Protein AF-A0A4P5W326-F1 (afdb_monomer_lite)

Sequence (460 aa):
MISDFLRHGGRVVLLRDGEQAPALVDAVLRLFRCFPGPFRVEVASVNAELPATAPAEWEALFGEVQRVRREQGGLGDAFVGLLTPKPNECNWFSAVDPEDPRSFFVHTEDWAWITSAPTACLVAYEVIENVLEGALAECGVAMETIAHPTPVGCLNDMCVQKMDFHLKVRTGDICGECVERLVAHGASPELLRQVVAVLDACRRESIATGRFAPTTADYATWPFPVAVTRHKALVARDPLLRFLLLLDHFDALVRHLCITRACRDGAPLNIPEAPSLGWWSRTLQHDSATIGDVVAASEQRAVVDLRNELRAHGYVQHGPARFEAASAAVERGLDQLHRVLEERESGWELRLARAIGVNGRYRVSGDRLVGSNTLSPIFEDTLATRADPMTLGVTKVPAVYLHDAASGRYVSLAPYYLLQACGECRHPRLLVVDGRVGPHGARYIDIVVGHRTEITWPAA

Secondary structure (DSSP, 8-state):
---HHHHH-EEEEEEEETTS-HHHHHHHHHHHHHS-SSEEEEEEEEEE---S-SSBPHHHHHHHHHHHHHHSTT-TTSEEEEEE-S-BTT--SEEE-SS-TTEEEEE-SSGGGT-SS-HHHHHHHHHHHHHHHHHHHHTT--HHHHSBSS--SBTTB--SSGGGHHHHHHH-B--HHHHHHHHHTT--HHHHHHHHHHHHHHHHHHS-GGGTS---GGGTTSBHHHHHHHHHHHH--SHHHHHHHHHHHHHHHHHHHHHHHHHHHT------SS--HHHHHHHHHTT-TTSHHHHHHHT-HHHHHHHHTSTT-------GGGGHHHHHHHHHHHHHHHHHHHHHHTTEEEEEEEEEEEESEEEEEEEE-BSS-SSPPEEEEE-SSSS-GGGGT--SS-EEEEEETTT--EEE-TTTEEEEE-TTT--EEEEEE-S--BTTEEEEEETTT--EEEEE----

Foldseek 3Di:
DFFPCLAQNDEEEEAEAPPDDPVLVVLLQVLLVVQDFRHHYDYDPDHFHADPDPPGEPCRQQVSQVVCPVVDPPCPSAQYEYEDCGHYPPLDQKAADPVQLSYMYGHQFLLLLQALFPSSLVRNLVSLLSNLLSSVVVVVDDLVVQADCDQPLASRDRPPPSNSVLSVLQSLHHDPVNVVSSVVSNRDPRNRVSSSSSSVVSNVRRPPPLVVVPPPVLFQFPFQLLQQLVSQLVSRPQLVSNLVSLLLNLLSLLLVVLLVVCLVVVNDDQFAAFQDSVNSVVSVCVPDPQCVQVVVLCPPPVNVCCNPPCNSVSRDPDPRVVNNVVSVSSVVSVVVSSVVSCVVCPQKWKWWFAAWDDDPFIKTKGFGRGHNDPHGDIDIDGDPDSDDCVVLVDDRHTFIWIARNVVRHTGGSPPQWDQAQAPPRRDGAGWGFRGGDDQFWGWTARSNPRDIGIDTDPRD

pLDDT: mean 85.77, std 11.62, range [41.84, 98.5]

Structure (mmCIF, N/CA/C/O backbone):
data_AF-A0A4P5W326-F1
#
_entry.id   AF-A0A4P5W326-F1
#
loop_
_atom_site.group_PDB
_atom_site.id
_atom_site.type_symbol
_atom_site.label_atom_id
_atom_site.label_alt_id
_atom_site.label_comp_id
_atom_site.label_asym_id
_atom_site.label_entity_id
_atom_site.label_seq_id
_atom_site.pdbx_PDB_ins_code
_atom_site.Cartn_x
_atom_site.Cartn_y
_atom_site.Cartn_z
_atom_site.occupancy
_atom_site.B_iso_or_equiv
_atom_site.auth_seq_id
_atom_site.auth_comp_id
_atom_site.auth_asym_id
_atom_site.auth_atom_id
_atom_site.pdbx_PDB_model_num
ATOM 1 N N . MET A 1 1 ? -8.708 -15.784 34.666 1.00 67.94 1 MET A N 1
ATOM 2 C CA . MET A 1 1 ? -10.024 -15.108 34.774 1.00 67.94 1 MET A CA 1
ATOM 3 C C . MET A 1 1 ? -10.620 -15.097 33.372 1.00 67.94 1 MET A C 1
ATOM 5 O O . MET A 1 1 ? -9.830 -15.158 32.444 1.00 67.94 1 MET A O 1
ATOM 9 N N . ILE A 1 2 ? -11.941 -15.128 33.185 1.00 79.19 2 ILE A N 1
ATOM 10 C CA . ILE A 1 2 ? -12.532 -15.067 31.836 1.00 79.19 2 ILE A CA 1
ATOM 11 C C . ILE A 1 2 ? -13.299 -13.751 31.720 1.00 79.19 2 ILE A C 1
ATOM 13 O O . ILE A 1 2 ? -14.105 -13.470 32.603 1.00 79.19 2 ILE A O 1
ATOM 17 N N . SER A 1 3 ? -13.038 -12.975 30.665 1.00 88.88 3 SER A N 1
ATOM 18 C CA . SER A 1 3 ? -13.712 -11.703 30.399 1.00 88.88 3 SER A CA 1
ATOM 19 C C . SER A 1 3 ? -15.188 -11.937 30.072 1.00 88.88 3 SER A C 1
ATOM 21 O O . SER A 1 3 ? -15.535 -12.767 29.222 1.00 88.88 3 SER A O 1
ATOM 23 N N . ASP A 1 4 ? -16.064 -11.184 30.738 1.00 91.88 4 ASP A N 1
ATOM 24 C CA . ASP A 1 4 ? -17.505 -11.208 30.474 1.00 91.88 4 ASP A CA 1
ATOM 25 C C . ASP A 1 4 ? -17.816 -10.751 29.043 1.00 91.88 4 ASP A C 1
ATOM 27 O O . ASP A 1 4 ? -18.740 -11.278 28.416 1.00 91.88 4 ASP A O 1
ATOM 31 N N . PHE A 1 5 ? -16.996 -9.850 28.484 1.00 95.38 5 PHE A N 1
ATOM 32 C CA . PHE A 1 5 ? -17.152 -9.387 27.110 1.00 95.38 5 PHE A CA 1
ATOM 33 C C . PHE A 1 5 ? -16.966 -10.527 26.105 1.00 95.38 5 PHE A C 1
ATOM 35 O O . PHE A 1 5 ? -17.761 -10.666 25.182 1.00 95.38 5 PHE A O 1
ATOM 42 N N . LEU A 1 6 ? -15.974 -11.403 26.288 1.00 95.12 6 LEU A N 1
ATOM 43 C CA . LEU A 1 6 ? -15.788 -12.543 25.381 1.00 95.12 6 LEU A CA 1
ATOM 44 C C . LEU A 1 6 ? -17.011 -13.479 25.406 1.00 95.12 6 LEU A C 1
ATOM 46 O O . LEU A 1 6 ? -17.500 -13.912 24.357 1.00 95.12 6 LEU A O 1
ATOM 50 N N . ARG A 1 7 ? -17.577 -13.729 26.592 1.00 93.94 7 ARG A N 1
ATOM 51 C CA . ARG A 1 7 ? -18.722 -14.640 26.757 1.00 93.94 7 ARG A CA 1
ATOM 52 C C . ARG A 1 7 ? -20.039 -14.084 26.240 1.00 93.94 7 ARG A C 1
ATOM 54 O O . ARG A 1 7 ? -20.846 -14.838 25.701 1.00 93.94 7 ARG A O 1
ATOM 61 N N . HIS A 1 8 ? -20.291 -12.799 26.452 1.00 93.88 8 HIS A N 1
ATOM 62 C CA . HIS A 1 8 ? -21.628 -12.219 26.291 1.00 93.88 8 HIS A CA 1
ATOM 63 C C . HIS A 1 8 ? -21.658 -10.984 25.385 1.00 93.88 8 HIS A C 1
ATOM 65 O O . HIS A 1 8 ? -22.730 -10.422 25.149 1.00 93.88 8 HIS A O 1
ATOM 71 N N . GLY A 1 9 ? -20.500 -10.580 24.860 1.00 93.69 9 GLY A N 1
ATOM 72 C CA . GLY A 1 9 ? -20.266 -9.251 24.308 1.00 93.69 9 GLY A CA 1
ATOM 73 C C . GLY A 1 9 ? -20.519 -8.162 25.336 1.00 93.69 9 GLY A C 1
ATOM 74 O O . GLY A 1 9 ? -20.560 -8.391 26.543 1.00 93.69 9 GLY A O 1
ATOM 75 N N . GLY A 1 10 ? -20.708 -6.949 24.846 1.00 95.31 10 GLY A N 1
ATOM 76 C CA . GLY A 1 10 ? -20.835 -5.795 25.708 1.00 95.31 10 GLY A CA 1
ATOM 77 C C . GLY A 1 10 ? -20.994 -4.508 24.930 1.00 95.31 10 GLY A C 1
ATOM 78 O O . GLY A 1 10 ? -21.205 -4.493 23.713 1.00 95.31 10 GLY A O 1
ATOM 79 N N . ARG A 1 11 ? -20.944 -3.414 25.682 1.00 96.38 11 ARG A N 1
ATOM 80 C CA . ARG A 1 11 ? -20.994 -2.061 25.140 1.00 96.38 11 ARG A CA 1
ATOM 81 C C . ARG A 1 11 ? -19.582 -1.602 24.802 1.00 96.38 11 ARG A C 1
ATOM 83 O O . ARG A 1 11 ? -18.664 -1.785 25.596 1.00 96.38 11 ARG A O 1
ATOM 90 N N . VAL A 1 12 ? -19.449 -0.984 23.639 1.00 97.56 12 VAL A N 1
ATOM 91 C CA . VAL A 1 12 ? -18.256 -0.266 23.204 1.00 97.56 12 VAL A CA 1
ATOM 92 C C . VAL A 1 12 ? -18.677 1.165 22.916 1.00 97.56 12 VAL A C 1
ATOM 94 O O . VAL A 1 12 ? -19.533 1.404 22.064 1.00 97.56 12 VAL A O 1
ATOM 97 N N . VAL A 1 13 ? -18.108 2.111 23.649 1.00 97.12 13 VAL A N 1
ATOM 98 C CA . VAL A 1 13 ? -18.447 3.529 23.564 1.00 97.12 13 VAL A CA 1
ATOM 99 C C . VAL A 1 13 ? -17.301 4.267 22.896 1.00 97.12 13 VAL A C 1
ATOM 101 O O . VAL A 1 13 ? -16.188 4.301 23.411 1.00 97.12 13 VAL A O 1
ATOM 104 N N . LEU A 1 14 ? -17.577 4.864 21.744 1.00 97.06 14 LEU A N 1
ATOM 105 C CA . LEU A 1 14 ? -16.598 5.640 20.998 1.00 97.06 14 LEU A CA 1
ATOM 106 C C . LEU A 1 14 ? -16.679 7.111 21.411 1.00 97.06 14 LEU A C 1
ATOM 108 O O . LEU A 1 14 ? -17.722 7.758 21.267 1.00 97.06 14 LEU A O 1
ATOM 112 N N . LEU A 1 15 ? -15.570 7.632 21.926 1.00 94.88 15 LEU A N 1
ATOM 113 C CA . LEU A 1 15 ? -15.346 9.052 22.151 1.00 94.88 15 LEU A CA 1
ATOM 114 C C . LEU A 1 15 ? -14.842 9.673 20.857 1.00 94.88 15 LEU A C 1
ATOM 116 O O . LEU A 1 15 ? -14.062 9.071 20.120 1.00 94.88 15 LEU A O 1
ATOM 120 N N . ARG A 1 16 ? -15.280 10.895 20.585 1.00 92.62 16 ARG A N 1
ATOM 121 C CA . ARG A 1 16 ? -14.797 11.663 19.441 1.00 92.62 16 ARG A CA 1
ATOM 122 C C . ARG A 1 16 ? -13.890 12.757 19.947 1.00 92.62 16 ARG A C 1
ATOM 124 O O . ARG A 1 16 ? -14.311 13.522 20.808 1.00 92.62 16 ARG A O 1
ATOM 131 N N . ASP A 1 17 ? -12.706 12.872 19.375 1.00 86.62 17 ASP A N 1
ATOM 132 C CA . ASP A 1 17 ? -11.984 14.139 19.384 1.00 86.62 17 ASP A CA 1
ATOM 133 C C . ASP A 1 17 ? -12.877 15.242 18.775 1.00 86.62 17 ASP A C 1
ATOM 135 O O . ASP A 1 17 ? -13.651 14.982 17.848 1.00 86.62 17 ASP A O 1
ATOM 139 N N . GLY A 1 18 ? -12.800 16.472 19.287 1.00 80.38 18 GLY A N 1
ATOM 140 C CA . GLY A 1 18 ? -13.519 17.623 18.736 1.00 80.38 18 GLY A CA 1
ATOM 141 C C . GLY A 1 18 ? -13.185 17.904 17.265 1.00 80.38 18 GLY A C 1
ATOM 142 O O . GLY A 1 18 ? -14.020 18.451 16.544 1.00 80.38 18 GLY A O 1
ATOM 143 N N . GLU A 1 19 ? -12.007 17.480 16.804 1.00 78.94 19 GLU A N 1
ATOM 144 C CA . GLU A 1 19 ? -11.575 17.575 15.402 1.00 78.94 19 GLU A CA 1
ATOM 145 C C . GLU A 1 19 ? -12.125 16.433 14.520 1.00 78.94 19 GLU A C 1
ATOM 147 O O . GLU A 1 19 ? -12.071 16.501 13.291 1.00 78.94 19 GLU A O 1
ATOM 152 N N . GLN A 1 20 ? -12.706 15.383 15.112 1.00 83.75 20 GLN A N 1
ATOM 153 C CA . GLN A 1 20 ? -13.164 14.209 14.376 1.00 83.75 20 GLN A CA 1
ATOM 154 C C . GLN A 1 20 ? -14.434 14.483 13.560 1.00 83.75 20 GLN A C 1
ATOM 156 O O . GLN A 1 20 ? -15.497 14.803 14.097 1.00 83.75 20 GLN A O 1
ATOM 161 N N . ALA A 1 21 ? -14.375 14.212 12.253 1.00 81.06 21 ALA A N 1
ATOM 162 C CA . ALA A 1 21 ? -15.537 14.320 11.372 1.00 81.06 21 ALA A CA 1
ATOM 163 C C . ALA A 1 21 ? -16.698 13.389 11.814 1.00 81.06 21 ALA A C 1
ATOM 165 O O . ALA A 1 21 ? -16.535 12.162 11.790 1.00 81.06 21 ALA A O 1
ATOM 166 N N . PRO A 1 22 ? -17.907 13.917 12.118 1.00 87.69 22 PRO A N 1
ATOM 167 C CA . PRO A 1 22 ? -19.053 13.101 12.539 1.00 87.69 22 PRO A CA 1
ATOM 168 C C . PRO A 1 22 ? -19.445 12.017 11.526 1.00 87.69 22 PRO A C 1
ATOM 170 O O . PRO A 1 22 ? -19.798 10.903 11.906 1.00 87.69 22 PRO A O 1
ATOM 173 N N . ALA A 1 23 ? -19.303 12.31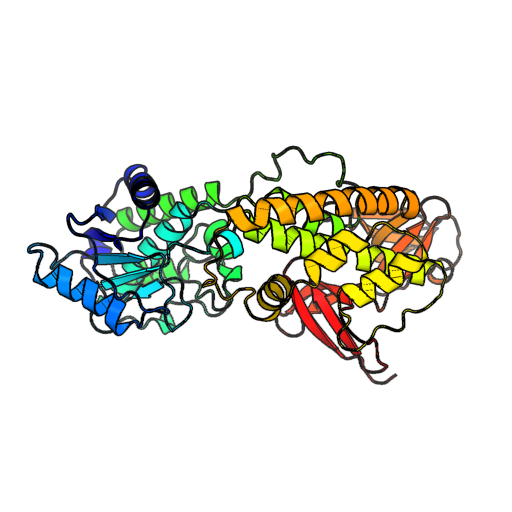6 10.231 1.00 89.19 23 ALA A N 1
ATOM 174 C CA . ALA A 1 23 ? -19.647 11.400 9.147 1.00 89.19 23 ALA A CA 1
ATOM 175 C C . ALA A 1 23 ? -18.829 10.096 9.162 1.00 89.19 23 ALA A C 1
ATOM 177 O O . ALA A 1 23 ? -19.356 9.049 8.773 1.00 89.19 23 ALA A O 1
ATOM 178 N N . LEU A 1 24 ? -17.566 10.144 9.615 1.00 91.50 24 LEU A N 1
ATOM 179 C CA . LEU A 1 24 ? -16.738 8.946 9.763 1.00 91.50 24 LEU A CA 1
ATOM 180 C C . LEU A 1 24 ? -17.302 8.043 10.858 1.00 91.50 24 LEU A C 1
ATOM 182 O O . LEU A 1 24 ? -17.485 6.848 10.645 1.00 91.50 24 LEU A O 1
ATOM 186 N N . VAL A 1 25 ? -17.618 8.625 12.011 1.00 93.44 25 VAL A N 1
ATOM 187 C CA . VAL A 1 25 ? -18.138 7.893 13.168 1.00 93.44 25 VAL A CA 1
ATOM 188 C C . VAL A 1 25 ? -19.483 7.256 12.836 1.00 93.44 25 VAL A C 1
ATOM 190 O O . VAL A 1 25 ? -19.692 6.074 13.097 1.00 93.44 25 VAL A O 1
ATOM 193 N N . ASP A 1 26 ? -20.361 7.990 12.151 1.00 94.25 26 ASP A N 1
ATOM 194 C CA . ASP A 1 26 ? -21.621 7.438 11.658 1.00 94.25 26 ASP A CA 1
ATOM 195 C C . ASP A 1 26 ? -21.398 6.273 10.683 1.00 94.25 26 ASP A C 1
ATOM 197 O O . ASP A 1 26 ? -22.162 5.307 10.687 1.00 94.25 26 ASP A O 1
ATOM 201 N N . ALA A 1 27 ? -20.360 6.336 9.841 1.00 94.06 27 ALA A N 1
ATOM 202 C CA . ALA A 1 27 ? -20.005 5.242 8.940 1.00 94.06 27 ALA A CA 1
ATOM 203 C C . ALA A 1 27 ? -19.509 4.000 9.693 1.00 94.06 27 ALA A C 1
ATOM 205 O O . ALA A 1 27 ? -19.934 2.895 9.355 1.00 94.06 27 ALA A O 1
ATOM 206 N N . VAL A 1 28 ? -18.693 4.177 10.736 1.00 96.50 28 VAL A N 1
ATOM 207 C CA . VAL A 1 28 ? -18.258 3.088 11.626 1.00 96.50 28 VAL A CA 1
ATOM 208 C C . VAL A 1 28 ? -19.469 2.457 12.315 1.00 96.50 28 VAL A C 1
ATOM 210 O O . VAL A 1 28 ? -19.673 1.250 12.220 1.00 96.50 28 VAL A O 1
ATOM 213 N N . LEU A 1 29 ? -20.347 3.263 12.922 1.00 96.44 29 LEU A N 1
ATOM 214 C CA . LEU A 1 29 ? -21.566 2.768 13.571 1.00 96.44 29 LEU A CA 1
ATOM 215 C C . LEU A 1 29 ? -22.476 1.993 12.614 1.00 96.44 29 LEU A C 1
ATOM 217 O O . LEU A 1 29 ? -23.078 0.991 13.006 1.00 96.44 29 LEU A O 1
ATOM 221 N N . ARG A 1 30 ? -22.599 2.443 11.359 1.00 95.81 30 ARG A N 1
ATOM 222 C CA . ARG A 1 30 ? -23.386 1.735 10.341 1.00 95.81 30 ARG A CA 1
ATOM 223 C C . ARG A 1 30 ? -22.859 0.323 10.091 1.00 95.81 30 ARG A C 1
ATOM 225 O O . ARG A 1 30 ? -23.684 -0.577 9.979 1.00 95.81 30 ARG A O 1
ATOM 232 N N . LEU A 1 31 ? -21.539 0.113 10.062 1.00 94.75 31 LEU A N 1
ATOM 233 C CA . LEU A 1 31 ? -20.957 -1.224 9.882 1.00 94.75 31 LEU A CA 1
ATOM 234 C C . LEU A 1 31 ? -21.429 -2.183 10.982 1.00 94.75 31 LEU A C 1
ATOM 236 O O . LEU A 1 31 ? -21.995 -3.226 10.672 1.00 94.75 31 LEU A O 1
ATOM 240 N N . PHE A 1 32 ? -21.309 -1.799 12.255 1.00 96.50 32 PHE A N 1
ATOM 241 C CA . PHE A 1 32 ? -21.751 -2.648 13.371 1.00 96.50 32 PHE A CA 1
ATOM 242 C C . PHE A 1 32 ? -23.274 -2.845 13.417 1.00 96.50 32 PHE A C 1
ATOM 244 O O . PHE A 1 32 ? -23.745 -3.924 13.764 1.00 96.50 32 PHE A O 1
ATOM 251 N N . ARG A 1 33 ? -24.071 -1.840 13.030 1.00 95.50 33 ARG A N 1
ATOM 252 C CA . ARG A 1 33 ? -25.542 -1.962 12.977 1.00 95.50 33 ARG A CA 1
ATOM 253 C C . ARG A 1 33 ? -26.027 -2.918 11.885 1.00 95.50 33 ARG A C 1
ATOM 255 O O . ARG A 1 33 ? -27.061 -3.555 12.072 1.00 95.50 33 ARG A O 1
ATOM 262 N N . CYS A 1 34 ? -25.304 -3.029 10.770 1.00 95.19 34 CYS A N 1
ATOM 263 C CA . CYS A 1 34 ? -25.623 -3.976 9.696 1.00 95.19 34 CYS A CA 1
ATOM 264 C C . CYS A 1 34 ? -25.417 -5.442 10.109 1.00 95.19 34 CYS A C 1
ATOM 266 O O . CYS A 1 34 ? -26.048 -6.328 9.534 1.00 95.19 34 CYS A O 1
ATOM 268 N N . PHE A 1 35 ? -24.567 -5.694 11.107 1.00 94.94 35 PHE A N 1
ATOM 269 C CA . PHE A 1 35 ? -24.268 -7.026 11.628 1.00 94.94 35 PHE A CA 1
ATOM 270 C C . PHE A 1 35 ? -24.604 -7.067 13.123 1.00 94.94 35 PHE A C 1
ATOM 272 O O . PHE A 1 35 ? -23.710 -6.933 13.959 1.00 94.94 35 PHE A O 1
ATOM 279 N N . PRO A 1 36 ? -25.895 -7.196 13.4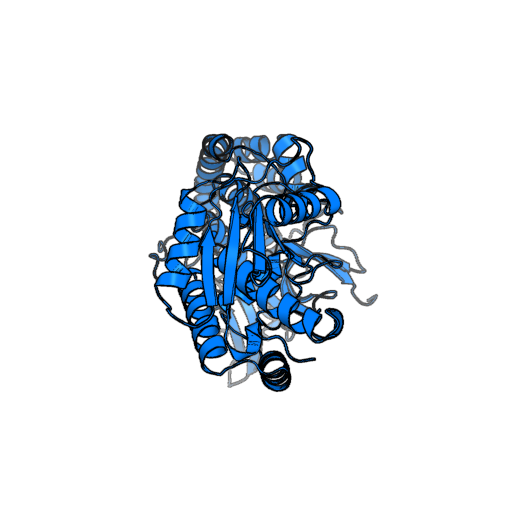87 1.00 91.50 36 PRO A N 1
ATOM 280 C CA . PRO A 1 36 ? -26.313 -7.183 14.881 1.00 91.50 36 PRO A CA 1
ATOM 281 C C . PRO A 1 36 ? -25.769 -8.400 15.633 1.00 91.50 36 PRO A C 1
ATOM 283 O O . PRO A 1 36 ? -25.701 -9.509 15.103 1.00 91.50 36 PRO A O 1
ATOM 286 N N . GLY A 1 37 ? -25.426 -8.192 16.899 1.00 94.62 37 GLY A N 1
ATOM 287 C CA . GLY A 1 37 ? -24.885 -9.230 17.762 1.00 94.62 37 GLY A CA 1
ATOM 288 C C . GLY A 1 37 ? -24.495 -8.681 19.136 1.00 94.62 37 GLY A C 1
ATOM 289 O O . GLY A 1 37 ? -24.943 -7.595 19.521 1.00 94.62 37 GLY A O 1
ATOM 290 N N . PRO A 1 38 ? -23.710 -9.446 19.908 1.00 95.50 38 PRO A N 1
ATOM 291 C CA . PRO A 1 38 ? -23.378 -9.097 21.284 1.00 95.50 38 PRO A CA 1
ATOM 292 C C . PRO A 1 38 ? -22.370 -7.929 21.406 1.00 95.50 38 PRO A C 1
ATOM 294 O O . PRO A 1 38 ? -22.340 -7.271 22.443 1.00 95.50 38 PRO A O 1
ATOM 297 N N . PHE A 1 39 ? -21.603 -7.605 20.360 1.00 95.19 39 PHE A N 1
ATOM 298 C CA . PHE A 1 39 ? -20.721 -6.433 20.265 1.00 95.19 39 PHE A CA 1
ATOM 299 C C . PHE A 1 39 ? -21.549 -5.193 19.879 1.00 95.19 39 PHE A C 1
ATOM 301 O O . PHE A 1 39 ? -21.925 -5.018 18.715 1.00 95.19 39 PHE A O 1
ATOM 308 N N . ARG A 1 40 ? -21.869 -4.328 20.850 1.00 96.12 40 ARG A N 1
ATOM 309 C CA . ARG A 1 40 ? -22.738 -3.155 20.648 1.00 96.12 40 ARG A CA 1
ATOM 310 C C . ARG A 1 40 ? -21.936 -1.864 20.690 1.00 96.12 40 ARG A C 1
ATOM 312 O O . ARG A 1 40 ? -21.458 -1.482 21.752 1.00 96.12 40 ARG A O 1
ATOM 319 N N . VAL A 1 41 ? -21.848 -1.182 19.551 1.00 97.06 41 VAL A N 1
ATOM 320 C CA . VAL A 1 41 ? -21.100 0.075 19.423 1.00 97.06 41 VAL A CA 1
ATOM 321 C C . VAL A 1 41 ? -22.033 1.278 19.486 1.00 97.06 41 VAL A C 1
ATOM 323 O O . VAL A 1 41 ? -23.034 1.348 18.767 1.00 97.06 41 VAL A O 1
ATOM 326 N N . GLU A 1 42 ? -21.678 2.240 20.326 1.00 95.38 42 GLU A N 1
ATOM 327 C CA . GLU A 1 42 ? -22.357 3.522 20.486 1.00 95.38 42 GLU A CA 1
ATOM 328 C C . GLU A 1 42 ? -21.345 4.669 20.576 1.00 95.38 42 GLU A C 1
ATOM 330 O O . GLU A 1 42 ? -20.138 4.449 20.629 1.00 95.38 42 GLU A O 1
ATOM 335 N N . VAL A 1 43 ? -21.832 5.907 20.540 1.00 93.44 43 VAL A N 1
ATOM 336 C CA . VAL A 1 43 ? -20.999 7.114 20.623 1.00 93.44 43 VAL A CA 1
ATOM 337 C C . VAL A 1 43 ? -21.361 7.858 21.891 1.00 93.44 43 VAL A C 1
ATOM 339 O O . VAL A 1 43 ? -22.545 7.998 22.204 1.00 93.44 43 VAL A O 1
ATOM 342 N N . ALA A 1 44 ? -20.348 8.328 22.614 1.00 89.31 44 ALA A N 1
ATOM 343 C CA . ALA A 1 44 ? -20.574 9.129 23.806 1.00 89.31 44 ALA A CA 1
ATOM 344 C C . ALA A 1 44 ? -21.259 10.458 23.469 1.00 89.31 44 ALA A C 1
ATOM 346 O O . ALA A 1 44 ? -21.083 11.039 22.397 1.00 89.31 44 ALA A O 1
ATOM 347 N N . SER A 1 45 ? -22.025 10.972 24.428 1.00 83.00 45 SER A N 1
ATOM 348 C CA . SER A 1 45 ? -22.661 12.289 24.317 1.00 83.00 45 SER A CA 1
ATOM 349 C C . SER A 1 45 ? -21.674 13.451 24.465 1.00 83.00 45 SER A C 1
ATOM 351 O O . SER A 1 45 ? -22.016 14.580 24.119 1.00 83.00 45 SER A O 1
ATOM 353 N N . VAL A 1 46 ? -20.467 13.179 24.967 1.00 84.81 46 VAL A N 1
ATOM 354 C CA . VAL A 1 46 ? -19.381 14.148 25.137 1.00 84.81 46 VAL A CA 1
ATOM 355 C C . VAL A 1 46 ? -18.249 13.850 24.163 1.00 84.81 46 VAL A C 1
ATOM 357 O O . VAL A 1 46 ? -17.975 12.694 23.838 1.00 84.81 46 VAL A O 1
ATOM 360 N N . ASN A 1 47 ? -17.594 14.910 23.705 1.00 86.19 47 ASN A N 1
ATOM 361 C CA . ASN A 1 47 ? -16.357 14.798 22.947 1.00 86.19 47 ASN A CA 1
ATOM 362 C C . ASN A 1 47 ? -15.165 14.790 23.920 1.00 86.19 47 ASN A C 1
ATOM 364 O O . ASN A 1 47 ? -15.256 15.328 25.024 1.00 86.19 47 ASN A O 1
ATOM 368 N N . ALA A 1 48 ? -14.064 14.177 23.502 1.00 86.38 48 ALA A N 1
ATOM 369 C CA . ALA A 1 48 ? -12.784 14.282 24.183 1.00 86.38 48 ALA A CA 1
ATOM 370 C C . ALA A 1 48 ? -12.163 15.661 23.927 1.00 86.38 48 ALA A C 1
ATOM 372 O O . ALA A 1 48 ? -12.325 16.234 22.845 1.00 86.38 48 ALA A O 1
ATOM 373 N N . GLU A 1 49 ? -11.441 16.177 24.919 1.00 88.81 49 GLU A N 1
ATOM 374 C CA . GLU A 1 49 ? -10.784 17.481 24.857 1.00 88.81 49 GLU A CA 1
ATOM 375 C C . GLU A 1 49 ? -9.274 17.269 24.860 1.00 88.81 49 GLU A C 1
ATOM 377 O O . GLU A 1 49 ? -8.616 17.298 25.895 1.00 88.81 49 GLU A O 1
ATOM 382 N N . LEU A 1 50 ? -8.717 17.004 23.680 1.00 87.38 50 LEU A N 1
ATOM 383 C CA . LEU A 1 50 ? -7.286 16.759 23.551 1.00 87.38 50 LEU A CA 1
ATOM 384 C C . LEU A 1 50 ? -6.495 18.070 23.443 1.00 87.38 50 LEU A C 1
ATOM 386 O O . LEU A 1 50 ? -6.963 19.027 22.815 1.00 87.38 50 LEU A O 1
ATOM 390 N N . PRO A 1 51 ? -5.258 18.110 23.973 1.00 81.19 51 PRO A N 1
ATOM 391 C CA . PRO A 1 51 ? -4.348 19.221 23.744 1.00 81.19 51 PRO A CA 1
ATOM 392 C C . PRO A 1 51 ? -4.158 19.529 22.250 1.00 81.19 51 PRO A C 1
ATOM 394 O O . PRO A 1 51 ? -4.225 18.660 21.375 1.00 81.19 51 PRO A O 1
ATOM 397 N N . ALA A 1 52 ? -3.870 20.793 21.941 1.00 77.56 52 ALA A N 1
ATOM 398 C CA . ALA A 1 52 ? -3.556 21.216 20.574 1.00 77.56 52 ALA A CA 1
ATOM 399 C C . ALA A 1 52 ? -2.174 20.724 20.092 1.00 77.56 52 ALA A C 1
ATOM 401 O O . ALA A 1 52 ? -1.865 20.822 18.907 1.00 77.56 52 ALA A O 1
ATOM 402 N N . THR A 1 53 ? -1.329 20.228 20.997 1.00 75.44 53 THR A N 1
ATOM 403 C CA . THR A 1 53 ? 0.025 19.753 20.697 1.00 75.44 53 THR A CA 1
ATOM 404 C C . THR A 1 53 ? -0.000 18.428 19.935 1.00 75.44 53 THR A C 1
ATOM 406 O O . THR A 1 53 ? -0.747 17.520 20.290 1.00 75.44 53 THR A O 1
ATOM 409 N N . ALA A 1 54 ? 0.842 18.317 18.905 1.00 72.00 54 ALA A N 1
ATOM 410 C CA . ALA A 1 54 ? 1.049 17.098 18.130 1.00 72.00 54 ALA A CA 1
ATOM 411 C C . ALA A 1 54 ? 2.558 16.772 18.034 1.00 72.00 54 ALA A C 1
ATOM 413 O O . ALA A 1 54 ? 3.353 17.704 17.865 1.00 72.00 54 ALA A O 1
ATOM 414 N N . PRO A 1 55 ? 2.961 15.486 18.082 1.00 80.25 55 PRO A N 1
ATOM 415 C CA . PRO A 1 55 ? 2.103 14.323 18.320 1.00 80.25 55 PRO A CA 1
ATOM 416 C C . PRO A 1 55 ? 1.531 14.293 19.746 1.00 80.25 55 PRO A C 1
ATOM 418 O O . PRO A 1 55 ? 2.123 14.847 20.667 1.00 80.25 55 PRO A O 1
ATOM 421 N N . ALA A 1 56 ? 0.354 13.691 19.907 1.00 85.62 56 ALA A N 1
ATOM 422 C CA . ALA A 1 56 ? -0.262 13.469 21.206 1.00 85.62 56 ALA A CA 1
ATOM 423 C C . ALA A 1 56 ? 0.470 12.344 21.949 1.00 85.62 56 ALA A C 1
ATOM 425 O O . ALA A 1 56 ? 0.701 11.261 21.402 1.00 85.62 56 ALA A O 1
ATOM 426 N N . GLU A 1 57 ? 0.821 12.608 23.200 1.00 91.00 57 GLU A N 1
ATOM 427 C CA . GLU A 1 57 ? 1.365 11.601 24.107 1.00 91.00 57 GLU A CA 1
ATOM 428 C C . GLU A 1 57 ? 0.261 10.608 24.486 1.00 91.00 57 GLU A C 1
ATOM 430 O O . GLU A 1 57 ? -0.906 10.987 24.645 1.00 91.00 57 GLU A O 1
ATOM 435 N N . TRP A 1 58 ? 0.610 9.332 24.634 1.00 93.62 58 TRP A N 1
ATOM 436 C CA . TRP A 1 58 ? -0.340 8.293 25.029 1.00 93.62 58 TRP A CA 1
ATOM 437 C C . TRP A 1 58 ? -0.968 8.595 26.388 1.00 93.62 58 TRP A C 1
ATOM 439 O O . TRP A 1 58 ? -2.168 8.388 26.558 1.00 93.62 58 TRP A O 1
ATOM 449 N N . GLU A 1 59 ? -0.200 9.176 27.314 1.00 94.38 59 GLU A N 1
ATOM 450 C CA . GLU A 1 59 ? -0.705 9.634 28.613 1.00 94.38 59 GLU A CA 1
ATOM 451 C C . GLU A 1 59 ? -1.859 10.638 28.455 1.00 94.38 59 GLU A C 1
ATOM 453 O O . GLU A 1 59 ? -2.873 10.532 29.144 1.00 94.38 59 GLU A O 1
ATOM 458 N N . ALA A 1 60 ? -1.767 11.567 27.498 1.00 94.31 60 ALA A N 1
ATOM 459 C CA . ALA A 1 60 ? -2.840 12.521 27.222 1.00 94.31 60 ALA A CA 1
ATOM 460 C C . ALA A 1 60 ? -4.061 11.849 26.568 1.00 94.31 60 ALA A C 1
ATOM 462 O O . ALA A 1 60 ? -5.200 12.145 26.935 1.00 94.31 60 ALA A O 1
ATOM 463 N N . LEU A 1 61 ? -3.838 10.929 25.620 1.00 95.44 61 LEU A N 1
ATOM 464 C CA . LEU A 1 61 ? -4.912 10.196 24.937 1.00 95.44 61 LEU A CA 1
ATOM 465 C C . LEU A 1 61 ? -5.716 9.330 25.917 1.00 95.44 61 LEU A C 1
ATOM 467 O O . LEU A 1 61 ? -6.944 9.428 25.971 1.00 95.44 61 LEU A O 1
ATOM 471 N N . PHE A 1 62 ? -5.032 8.510 26.715 1.00 96.50 62 PHE A N 1
ATOM 472 C CA . PHE A 1 62 ? -5.667 7.653 27.714 1.00 96.50 62 PHE A CA 1
ATOM 473 C C . PHE A 1 62 ? -6.211 8.464 28.892 1.00 96.50 62 PHE A C 1
ATOM 475 O O . PHE A 1 62 ? -7.321 8.198 29.355 1.00 96.50 62 PHE A O 1
ATOM 482 N N . GLY A 1 63 ? -5.510 9.519 29.316 1.00 94.81 63 GLY A N 1
ATOM 483 C CA . GLY A 1 63 ? -5.969 10.441 30.352 1.00 94.81 63 GLY A CA 1
ATOM 484 C C . GLY A 1 63 ? -7.349 11.031 30.056 1.00 94.81 63 GLY A C 1
ATOM 485 O O . GLY A 1 63 ? -8.199 11.072 30.952 1.00 94.81 63 GLY A O 1
ATOM 486 N N . GLU A 1 64 ? -7.620 11.396 28.799 1.00 94.56 64 GLU A N 1
ATOM 487 C CA . GLU A 1 64 ? -8.943 11.869 28.377 1.00 94.56 64 GLU A CA 1
ATOM 488 C C . GLU A 1 64 ? -10.013 10.773 28.402 1.00 94.56 64 GLU A C 1
ATOM 490 O O . GLU A 1 64 ? -11.128 11.013 28.877 1.00 94.56 64 GLU A O 1
ATOM 495 N N . VAL A 1 65 ? -9.689 9.549 27.974 1.00 95.12 65 VAL A N 1
ATOM 496 C CA . VAL A 1 65 ? -10.610 8.405 28.099 1.00 95.12 65 VAL A CA 1
ATOM 497 C C . VAL A 1 65 ? -10.977 8.178 29.569 1.00 95.12 65 VAL A C 1
ATOM 499 O O . VAL A 1 65 ? -12.160 8.069 29.911 1.00 95.12 65 VAL A O 1
ATOM 502 N N . GLN A 1 66 ? -9.984 8.192 30.461 1.00 93.19 66 GLN A N 1
ATOM 503 C CA . GLN A 1 66 ? -10.185 8.019 31.899 1.00 93.19 66 GLN A CA 1
ATOM 504 C C . GLN A 1 66 ? -10.963 9.178 32.530 1.00 93.19 66 GLN A C 1
ATOM 506 O O . GLN A 1 66 ? -11.796 8.965 33.417 1.00 93.19 66 GLN A O 1
ATOM 511 N N . ARG A 1 67 ? -10.738 10.416 32.077 1.00 93.06 67 ARG A N 1
ATOM 512 C CA . ARG A 1 67 ? -11.521 11.579 32.510 1.00 93.06 67 ARG A CA 1
ATOM 513 C C . ARG A 1 67 ? -12.996 11.389 32.166 1.00 93.06 67 ARG A C 1
ATOM 515 O O . ARG A 1 67 ? -13.835 11.471 33.065 1.00 93.06 67 ARG A O 1
ATOM 522 N N . VAL A 1 68 ? -13.306 11.040 30.916 1.00 91.69 68 VAL A N 1
ATOM 523 C CA . VAL A 1 68 ? -14.689 10.804 30.475 1.00 91.69 68 VAL A CA 1
ATOM 524 C C . VAL A 1 68 ? -15.328 9.635 31.227 1.00 91.69 68 VAL A C 1
ATOM 526 O O . VAL A 1 68 ? -16.480 9.751 31.638 1.00 91.69 68 VAL A O 1
ATOM 529 N N . ARG A 1 69 ? -14.593 8.548 31.498 1.00 91.00 69 ARG A N 1
ATOM 530 C CA . ARG A 1 69 ? -15.076 7.435 32.340 1.00 91.00 69 ARG A CA 1
ATOM 531 C C . ARG A 1 69 ? -15.488 7.871 33.748 1.00 91.00 69 ARG A C 1
ATOM 533 O O . ARG A 1 69 ? -16.462 7.345 34.280 1.00 91.00 69 ARG A O 1
ATOM 540 N N . ARG A 1 70 ? -14.749 8.799 34.366 1.00 89.00 70 ARG A N 1
ATOM 541 C CA . ARG A 1 70 ? -15.054 9.314 35.715 1.00 89.00 70 ARG A CA 1
ATOM 542 C C . ARG A 1 70 ? -16.253 10.259 35.721 1.00 89.00 70 ARG A C 1
ATOM 544 O O . ARG A 1 70 ? -17.026 10.251 36.675 1.00 89.00 70 ARG A O 1
ATOM 551 N N . GLU A 1 71 ? -16.397 11.071 34.680 1.00 88.12 71 GLU A N 1
ATOM 552 C CA . GLU A 1 71 ? -17.470 12.064 34.571 1.00 88.12 71 GLU A CA 1
ATOM 553 C C . GLU A 1 71 ? -18.794 11.458 34.092 1.00 88.12 71 GLU A C 1
ATOM 555 O O . GLU A 1 71 ? -19.866 11.837 34.569 1.00 88.12 71 GLU A O 1
ATOM 560 N N . GLN A 1 72 ? -18.734 10.498 33.166 1.00 81.50 72 GLN A N 1
ATOM 561 C CA . GLN A 1 72 ? -19.903 9.787 32.668 1.00 81.50 72 GLN A CA 1
ATOM 562 C C . GLN A 1 72 ? -20.134 8.510 33.472 1.00 81.50 72 GLN A C 1
ATOM 564 O O . GLN A 1 72 ? -19.512 7.470 33.256 1.00 81.50 72 GLN A O 1
ATOM 569 N N . GLY A 1 73 ? -21.095 8.576 34.393 1.00 75.44 73 GLY A N 1
ATOM 570 C CA . GLY A 1 73 ? -21.610 7.383 35.056 1.00 75.44 73 GLY A CA 1
ATOM 571 C C . GLY A 1 73 ? -22.134 6.352 34.046 1.00 75.44 73 GLY A C 1
ATOM 572 O O . GLY A 1 73 ? -22.666 6.701 32.994 1.00 75.44 73 GLY A O 1
ATOM 573 N N . GLY A 1 74 ? -22.014 5.063 34.375 1.00 78.56 74 GLY A N 1
ATOM 574 C CA . GLY A 1 74 ? -22.552 3.976 33.545 1.00 78.56 74 GLY A CA 1
ATOM 575 C C . GLY A 1 74 ? -21.641 3.492 32.410 1.00 78.56 74 GLY A C 1
ATOM 576 O O . GLY A 1 74 ? -22.126 2.796 31.518 1.00 78.56 74 GLY A O 1
ATOM 577 N N . LEU A 1 75 ? -20.345 3.832 32.442 1.00 86.81 75 LEU A N 1
ATOM 578 C CA . LEU A 1 75 ? -19.310 3.298 31.538 1.00 86.81 75 LEU A CA 1
ATOM 579 C C . LEU A 1 75 ? -18.432 2.199 32.172 1.00 86.81 75 LEU A C 1
ATOM 581 O O . LEU A 1 75 ? -17.484 1.732 31.547 1.00 86.81 75 LEU A O 1
ATOM 585 N N . GLY A 1 76 ? -18.706 1.790 33.416 1.00 82.31 76 GLY A N 1
ATOM 586 C CA . GLY A 1 76 ? -17.802 0.930 34.196 1.00 82.31 76 GLY A CA 1
ATOM 587 C C . GLY A 1 76 ? -17.527 -0.454 33.590 1.00 82.31 76 GLY A C 1
ATOM 588 O O . GLY A 1 76 ? -16.424 -0.978 33.732 1.00 82.31 76 GLY A O 1
ATOM 589 N N . ASP A 1 77 ? -18.501 -1.034 32.892 1.00 88.69 77 ASP A N 1
ATOM 590 C CA . ASP A 1 77 ? -18.401 -2.336 32.222 1.00 88.69 77 ASP A CA 1
ATOM 591 C C . ASP A 1 77 ? -18.166 -2.232 30.705 1.00 88.69 77 ASP A C 1
ATOM 593 O O . ASP A 1 77 ? -17.912 -3.240 30.049 1.00 88.69 77 ASP A O 1
ATOM 597 N N . ALA A 1 78 ? -18.252 -1.028 30.138 1.00 95.25 78 ALA A N 1
ATOM 598 C CA . ALA A 1 78 ? -18.066 -0.805 28.713 1.00 95.25 78 ALA A CA 1
ATOM 599 C C . ALA A 1 78 ? -16.579 -0.745 28.350 1.00 95.25 78 ALA A C 1
ATOM 601 O O . ALA A 1 78 ? -15.761 -0.284 29.146 1.00 95.25 78 ALA A O 1
ATOM 602 N N . PHE A 1 79 ? -16.247 -1.126 27.119 1.00 97.62 79 PHE A N 1
ATOM 603 C CA . PHE A 1 79 ? -15.008 -0.687 26.480 1.00 97.62 79 PHE A CA 1
ATOM 604 C C . PHE A 1 79 ? -15.188 0.750 25.992 1.00 97.62 79 PHE A C 1
ATOM 606 O O . PHE A 1 79 ? -16.252 1.095 25.476 1.00 97.62 79 PHE A O 1
ATOM 613 N N . VAL A 1 80 ? -14.172 1.594 26.147 1.00 97.62 80 VAL A N 1
ATOM 614 C CA . VAL A 1 80 ? -14.222 3.005 25.756 1.00 97.62 80 VAL A CA 1
ATOM 615 C C . VAL A 1 80 ? -13.039 3.312 24.848 1.00 97.62 80 VAL A C 1
ATOM 617 O O . VAL A 1 80 ? -11.889 3.146 25.240 1.00 97.62 80 VAL A O 1
ATOM 620 N N . GLY A 1 81 ? -13.334 3.741 23.624 1.00 97.31 81 GLY A N 1
ATOM 621 C CA . GLY A 1 81 ? -12.335 3.997 22.590 1.00 97.31 81 GLY A CA 1
ATOM 622 C C . GLY A 1 81 ? -12.325 5.451 22.154 1.00 97.31 81 GLY A C 1
ATOM 623 O O . GLY A 1 81 ? -13.367 5.972 21.767 1.00 97.31 81 GLY A O 1
ATOM 624 N N . LEU A 1 82 ? -11.170 6.108 22.160 1.00 97.69 82 LEU A N 1
ATOM 625 C CA . LEU A 1 82 ? -11.003 7.450 21.607 1.00 97.69 82 LEU A CA 1
ATOM 626 C C . LEU A 1 82 ? -10.698 7.395 20.109 1.00 97.69 82 LEU A C 1
ATOM 628 O O . LEU A 1 82 ? -9.665 6.878 19.702 1.00 97.69 82 LEU A O 1
ATOM 632 N N . LEU A 1 83 ? -11.570 7.975 19.287 1.00 97.31 83 LEU A N 1
ATOM 633 C CA . LEU A 1 83 ? -11.301 8.216 17.873 1.00 97.31 83 LEU A CA 1
ATOM 634 C C . LEU A 1 83 ? -10.678 9.599 17.699 1.00 97.31 83 LEU A C 1
ATOM 636 O O . LEU A 1 83 ? -11.330 10.604 18.004 1.00 97.31 83 LEU A O 1
ATOM 640 N N . THR A 1 84 ? -9.448 9.654 17.190 1.00 93.38 84 THR A N 1
ATOM 641 C CA . THR A 1 84 ? -8.741 10.922 16.984 1.00 93.38 84 THR A CA 1
ATOM 642 C C . THR A 1 84 ? -8.012 10.974 15.636 1.00 93.38 84 THR A C 1
ATOM 644 O O .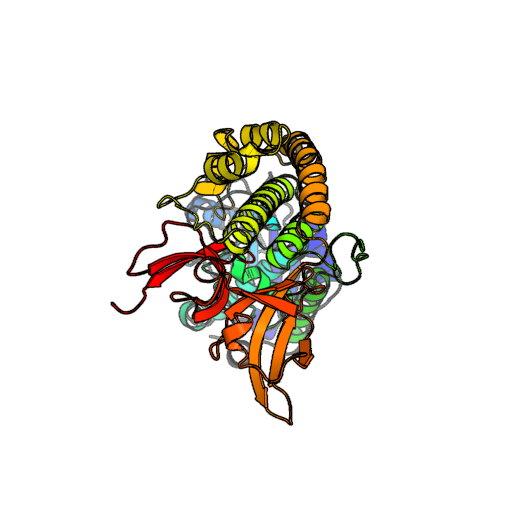 THR A 1 84 ? -7.354 10.004 15.250 1.00 93.38 84 THR A O 1
ATOM 647 N N . PRO A 1 85 ? -8.093 12.104 14.907 1.00 86.06 85 PRO A N 1
ATOM 648 C CA . PRO A 1 85 ? -7.235 12.361 13.755 1.00 86.06 85 PRO A CA 1
ATOM 649 C C . PRO A 1 85 ? -5.809 12.748 14.177 1.00 86.06 85 PRO A C 1
ATOM 651 O O . PRO A 1 85 ? -4.916 12.818 13.334 1.00 86.06 85 PRO A O 1
ATOM 654 N N . LYS A 1 86 ? -5.561 13.017 15.468 1.00 85.19 86 LYS A N 1
ATOM 655 C CA . LYS A 1 86 ? -4.255 13.480 15.933 1.00 85.19 86 LYS A CA 1
ATOM 656 C C . LYS A 1 86 ? -3.210 12.363 15.819 1.00 85.19 86 LYS A C 1
ATOM 658 O O . LYS A 1 86 ? -3.474 11.210 16.177 1.00 85.19 86 LYS A O 1
ATOM 663 N N . PRO A 1 87 ? -2.001 12.703 15.346 1.00 80.19 87 PRO A N 1
ATOM 664 C CA . PRO A 1 87 ? -0.818 11.872 15.499 1.00 80.19 87 PRO A CA 1
ATOM 665 C C . PRO A 1 87 ? -0.573 11.448 16.946 1.00 80.19 87 PRO A C 1
ATOM 667 O O . PRO A 1 87 ? -0.812 12.250 17.842 1.00 80.19 87 PRO A O 1
ATOM 670 N N . ASN A 1 88 ? -0.009 10.260 17.176 1.00 86.19 88 ASN A N 1
ATOM 671 C CA . ASN A 1 88 ? 0.487 9.837 18.493 1.00 86.19 88 ASN A CA 1
ATOM 672 C C . ASN A 1 88 ? 2.019 9.684 18.533 1.00 86.19 88 ASN A C 1
ATOM 674 O O . ASN A 1 88 ? 2.676 9.487 17.510 1.00 86.19 88 ASN A O 1
ATOM 678 N N . GLU A 1 89 ? 2.616 9.770 19.714 1.00 83.31 89 GLU A N 1
ATOM 679 C CA . GLU A 1 89 ? 4.079 9.765 19.874 1.00 83.31 89 GLU A CA 1
ATOM 680 C C . GLU A 1 89 ? 4.778 8.490 19.356 1.00 83.31 89 GLU A C 1
ATOM 682 O O . GLU A 1 89 ? 5.953 8.533 18.995 1.00 83.31 89 GLU A O 1
ATOM 687 N N . CYS A 1 90 ? 4.051 7.373 19.241 1.00 78.50 90 CYS A N 1
ATOM 688 C CA . CYS A 1 90 ? 4.603 6.075 18.846 1.00 78.50 90 CYS A CA 1
ATOM 689 C C . CYS A 1 90 ? 4.296 5.641 17.400 1.00 78.50 90 CYS A C 1
ATOM 691 O O . CYS A 1 90 ? 4.711 4.559 16.994 1.00 78.50 90 CYS A O 1
ATOM 693 N N . ASN A 1 91 ? 3.604 6.451 16.593 1.00 78.62 91 ASN A N 1
ATOM 694 C CA . ASN A 1 91 ? 3.273 6.096 15.199 1.00 78.62 91 ASN A CA 1
ATOM 695 C C . ASN A 1 91 ? 2.369 4.870 15.006 1.00 78.62 91 ASN A C 1
ATOM 697 O O . ASN A 1 91 ? 2.331 4.312 13.907 1.00 78.62 91 ASN A O 1
ATOM 701 N N . TRP A 1 92 ? 1.586 4.507 16.024 1.00 85.94 92 TRP A N 1
ATOM 702 C CA . TRP A 1 92 ? 0.660 3.373 15.970 1.00 85.94 92 TRP A CA 1
ATOM 703 C C . TRP A 1 92 ? -0.720 3.748 15.430 1.00 85.94 92 TRP A C 1
ATOM 705 O O . TRP A 1 92 ? -1.153 4.895 15.530 1.00 85.94 92 TRP A O 1
ATOM 715 N N . PHE A 1 93 ? -1.419 2.773 14.852 1.00 90.69 93 PHE A N 1
ATOM 716 C CA . PHE A 1 93 ? -2.808 2.936 14.414 1.00 90.69 93 PHE A CA 1
ATOM 717 C C . PHE A 1 93 ? -3.782 3.029 15.578 1.00 90.69 93 PHE A C 1
ATOM 719 O O . PHE A 1 93 ? -4.781 3.737 15.507 1.00 90.69 93 PHE A O 1
ATOM 726 N N . SER A 1 94 ? -3.468 2.330 16.654 1.00 95.50 94 SER A N 1
ATOM 727 C CA . SER A 1 94 ? -4.259 2.242 17.865 1.00 95.50 94 SER A CA 1
ATOM 728 C C . SER A 1 94 ? -3.410 1.637 18.966 1.00 95.50 94 SER A C 1
ATOM 730 O O . SER A 1 94 ? -2.369 1.039 18.684 1.00 95.50 94 SER A O 1
ATOM 732 N N . ALA A 1 95 ? -3.882 1.746 20.199 1.00 95.00 95 ALA A N 1
ATOM 733 C CA . ALA A 1 95 ? -3.370 0.948 21.296 1.00 95.00 95 ALA A CA 1
ATOM 734 C C . ALA A 1 95 ? -4.416 0.814 22.400 1.00 95.00 95 ALA A C 1
ATOM 736 O O . ALA A 1 95 ? -5.222 1.726 22.627 1.00 95.00 95 ALA A O 1
ATOM 737 N N . VAL A 1 96 ? -4.332 -0.305 23.113 1.00 96.38 96 VAL A N 1
ATOM 738 C CA . VAL A 1 96 ? -5.004 -0.539 24.390 1.00 96.38 96 VAL A CA 1
ATOM 739 C C . VAL A 1 96 ? -4.188 0.115 25.507 1.00 96.38 96 VAL A C 1
ATOM 741 O O . VAL A 1 96 ? -2.959 0.040 25.505 1.00 96.38 96 VAL A O 1
ATOM 744 N N . ASP A 1 97 ? -4.873 0.750 26.454 1.00 95.56 97 ASP A N 1
ATOM 745 C CA . ASP A 1 97 ? -4.279 1.329 27.657 1.00 95.56 97 ASP A CA 1
ATOM 746 C C . ASP A 1 97 ? -3.689 0.203 28.535 1.00 95.56 97 ASP A C 1
ATOM 748 O O . ASP A 1 97 ? -4.428 -0.690 28.970 1.00 95.56 97 ASP A O 1
ATOM 752 N N . PRO A 1 98 ? -2.370 0.204 28.805 1.00 90.75 98 PRO A N 1
ATOM 753 C CA . PRO A 1 98 ? -1.736 -0.815 29.639 1.00 90.75 98 PRO A CA 1
ATOM 754 C C . PRO A 1 98 ? -2.253 -0.846 31.085 1.00 90.75 98 PRO A C 1
ATOM 756 O O . PRO A 1 98 ? -2.140 -1.882 31.744 1.00 90.75 98 PRO A O 1
ATOM 759 N N . GLU A 1 99 ? -2.785 0.271 31.593 1.00 92.44 99 GLU A N 1
ATOM 760 C CA . GLU A 1 99 ? -3.303 0.381 32.962 1.00 92.44 99 GLU A CA 1
ATOM 761 C C . GLU A 1 99 ? -4.793 0.020 33.060 1.00 92.44 99 GLU A C 1
ATOM 763 O O . GLU A 1 99 ? -5.254 -0.445 34.107 1.00 92.44 99 GLU A O 1
ATOM 768 N N . ASP A 1 100 ? -5.542 0.181 31.968 1.00 93.81 100 ASP A N 1
ATOM 769 C CA . ASP A 1 100 ? -6.960 -0.168 31.861 1.00 93.81 100 ASP A CA 1
ATOM 770 C C . ASP A 1 100 ? -7.265 -0.824 30.505 1.00 93.81 100 ASP A C 1
ATOM 772 O O . ASP A 1 100 ? -7.622 -0.137 29.547 1.00 93.81 100 ASP A O 1
ATOM 776 N N . PRO A 1 101 ? -7.247 -2.166 30.418 1.00 94.62 101 PRO A N 1
ATOM 777 C CA . PRO A 1 101 ? -7.484 -2.884 29.167 1.00 94.62 101 PRO A CA 1
ATOM 778 C C . PRO A 1 101 ? -8.843 -2.631 28.498 1.00 94.62 101 PRO A C 1
ATOM 780 O O . PRO A 1 101 ? -9.069 -3.087 27.379 1.00 94.62 101 PRO A O 1
ATOM 783 N N . ARG A 1 102 ? -9.776 -1.931 29.161 1.00 96.44 102 ARG A N 1
ATOM 784 C CA . ARG A 1 102 ? -11.055 -1.503 28.574 1.00 96.44 102 ARG A CA 1
ATOM 785 C C . ARG A 1 102 ? -11.001 -0.113 27.949 1.00 96.44 102 ARG A C 1
ATOM 787 O O . ARG A 1 102 ? -12.046 0.400 27.540 1.00 96.44 102 ARG A O 1
ATOM 794 N N . SER A 1 103 ? -9.839 0.516 27.914 1.00 97.25 103 SER A N 1
ATOM 795 C CA . SER A 1 103 ? -9.620 1.834 27.338 1.00 97.25 103 SER A CA 1
ATOM 796 C C . SER A 1 103 ? -8.640 1.719 26.178 1.00 97.25 103 SER A C 1
ATOM 798 O O . SER A 1 103 ? -7.670 0.974 26.245 1.00 97.25 103 SER A O 1
ATOM 800 N N . PHE A 1 104 ? -8.924 2.402 25.074 1.00 98.00 104 PHE A N 1
ATOM 801 C CA . PHE A 1 104 ? -8.077 2.366 23.883 1.00 98.00 104 PHE A CA 1
ATOM 802 C C . PHE A 1 104 ? -8.208 3.662 23.079 1.00 98.00 104 PHE A C 1
ATOM 804 O O . PHE A 1 104 ? -9.133 4.451 23.294 1.00 98.00 104 PHE A O 1
ATOM 811 N N . PHE A 1 105 ? -7.317 3.879 22.117 1.00 97.81 105 PHE A N 1
ATOM 812 C CA . PHE A 1 105 ? -7.499 4.903 21.085 1.00 97.81 105 PHE A CA 1
ATOM 813 C C . PHE A 1 105 ? -7.346 4.299 19.692 1.00 97.81 105 PHE A C 1
ATOM 815 O O . PHE A 1 105 ? -6.683 3.282 19.522 1.00 97.81 105 PHE A O 1
ATOM 822 N N . VAL A 1 106 ? -7.937 4.944 18.688 1.00 97.62 106 VAL A N 1
ATOM 823 C CA . VAL A 1 106 ? -7.791 4.608 17.270 1.00 97.62 106 VAL A CA 1
ATOM 824 C C . VAL A 1 106 ? -7.552 5.888 16.477 1.00 97.62 106 VAL A C 1
ATOM 826 O O . VAL A 1 106 ? -8.329 6.845 16.548 1.00 97.62 106 VAL A O 1
ATOM 829 N N . HIS A 1 107 ? -6.481 5.884 15.694 1.00 92.50 107 HIS A N 1
ATOM 830 C CA . HIS A 1 107 ? -6.149 6.925 14.741 1.00 92.50 107 HIS A CA 1
ATOM 831 C C . HIS A 1 107 ? -7.074 6.850 13.522 1.00 92.50 107 HIS A C 1
ATOM 833 O O . HIS A 1 107 ? -7.329 5.779 12.968 1.00 92.50 107 HIS A O 1
ATOM 839 N N . THR A 1 108 ? -7.587 7.990 13.072 1.00 91.81 108 THR A N 1
ATOM 840 C CA . THR A 1 108 ? -8.639 8.030 12.044 1.00 91.81 108 THR A CA 1
ATOM 841 C C . THR A 1 108 ? -8.228 8.671 10.725 1.00 91.81 108 THR A C 1
ATOM 843 O O . THR A 1 108 ? -9.029 8.666 9.788 1.00 91.81 108 THR A O 1
ATOM 846 N N . GLU A 1 109 ? -7.001 9.172 10.604 1.00 80.62 109 GLU A N 1
ATOM 847 C CA . GLU A 1 109 ? -6.500 9.825 9.391 1.00 80.62 109 GLU A CA 1
ATOM 848 C C . GLU A 1 109 ? -5.344 9.052 8.742 1.00 80.62 109 GLU A C 1
ATOM 850 O O . GLU A 1 109 ? -4.996 7.950 9.157 1.00 80.62 109 GLU A O 1
ATOM 855 N N . ASP A 1 110 ? -4.851 9.554 7.608 1.00 71.06 110 ASP A N 1
ATOM 856 C CA . ASP A 1 110 ? -3.678 9.045 6.879 1.00 71.06 110 ASP A CA 1
ATOM 857 C C . ASP A 1 110 ? -3.708 7.571 6.430 1.00 71.06 110 ASP A C 1
ATOM 859 O O . ASP A 1 110 ? -2.756 7.033 5.861 1.00 71.06 110 ASP A O 1
ATOM 863 N N . TRP A 1 111 ? -4.865 6.934 6.533 1.00 77.00 111 TRP A N 1
ATOM 864 C CA . TRP A 1 111 ? -5.103 5.580 6.055 1.00 77.00 111 TRP A CA 1
ATOM 865 C C . TRP A 1 111 ? -4.984 5.404 4.538 1.00 77.00 111 TRP A C 1
ATOM 867 O O . TRP A 1 111 ? -4.637 4.318 4.061 1.00 77.00 111 TRP A O 1
ATOM 877 N N . ALA A 1 112 ? -5.247 6.467 3.771 1.00 67.25 112 ALA A N 1
ATOM 878 C CA . ALA A 1 112 ? -5.188 6.429 2.313 1.00 67.25 112 ALA A CA 1
ATOM 879 C C . ALA A 1 112 ? -3.796 6.000 1.812 1.00 67.25 112 ALA A C 1
ATOM 881 O O . ALA A 1 112 ? -3.694 5.291 0.813 1.00 67.25 112 ALA A O 1
ATOM 882 N N . TRP A 1 113 ? -2.732 6.347 2.545 1.00 61.56 113 TRP A N 1
ATOM 883 C CA . TRP A 1 113 ? -1.353 5.951 2.240 1.00 61.56 113 TRP A CA 1
ATOM 884 C C . TRP A 1 113 ? -1.125 4.445 2.196 1.00 61.56 113 TRP A C 1
ATOM 886 O O . TRP A 1 113 ? -0.234 3.970 1.495 1.00 61.56 113 TRP A O 1
ATOM 896 N N . ILE A 1 114 ? -1.925 3.707 2.954 1.00 71.38 114 ILE A N 1
ATOM 897 C CA . ILE A 1 114 ? -1.725 2.290 3.224 1.00 71.38 114 ILE A CA 1
ATOM 898 C C . ILE A 1 114 ? -2.620 1.445 2.333 1.00 71.38 114 ILE A C 1
ATOM 900 O O . ILE A 1 114 ? -2.217 0.404 1.812 1.00 71.38 114 ILE A O 1
ATOM 904 N N . THR A 1 115 ? -3.863 1.881 2.159 1.00 75.62 115 THR A N 1
ATOM 905 C CA . THR A 1 115 ? -4.879 1.098 1.474 1.00 75.62 115 THR A CA 1
ATOM 906 C C . THR A 1 115 ? -5.964 1.992 0.892 1.00 75.62 115 THR A C 1
ATOM 908 O O . THR A 1 115 ? -6.295 3.045 1.422 1.00 75.62 115 THR A O 1
ATOM 911 N N . SER A 1 116 ? -6.563 1.539 -0.208 1.00 73.56 116 SER A N 1
ATOM 912 C CA . SER A 1 116 ? -7.708 2.203 -0.836 1.00 73.56 116 SER A CA 1
ATOM 913 C C . SER A 1 116 ? -9.041 1.899 -0.143 1.00 73.56 116 SER A C 1
ATOM 915 O O . SER A 1 116 ? -10.088 2.326 -0.630 1.00 73.56 116 SER A O 1
ATOM 917 N N . ALA A 1 117 ? -9.029 1.098 0.925 1.00 83.19 117 ALA A N 1
ATOM 918 C CA . ALA A 1 117 ? -10.229 0.763 1.678 1.00 83.19 117 ALA A CA 1
ATOM 919 C C . ALA A 1 117 ? -10.829 2.021 2.334 1.00 83.19 117 ALA A C 1
ATOM 921 O O . ALA A 1 117 ? -10.078 2.910 2.741 1.00 83.19 117 ALA A O 1
ATOM 922 N N . PRO A 1 118 ? -12.162 2.112 2.483 1.00 86.69 118 PRO A N 1
ATOM 923 C CA . PRO A 1 118 ? -12.775 3.226 3.196 1.00 86.69 118 PRO A CA 1
ATOM 924 C C . PRO A 1 118 ? -12.253 3.327 4.635 1.00 86.69 118 PRO A C 1
ATOM 926 O O . PRO A 1 118 ? -12.250 2.330 5.352 1.00 86.69 118 PRO A O 1
ATOM 929 N N . THR A 1 119 ? -11.907 4.533 5.095 1.00 89.06 119 THR A N 1
ATOM 930 C CA . THR A 1 119 ? -11.400 4.786 6.458 1.00 89.06 119 THR A CA 1
ATOM 931 C C . THR A 1 119 ? -12.280 4.181 7.552 1.00 89.06 119 THR A C 1
ATOM 933 O O . THR A 1 119 ? -11.774 3.613 8.511 1.00 89.06 119 THR A O 1
ATOM 936 N N . ALA A 1 120 ? -13.605 4.219 7.383 1.00 94.25 120 ALA A N 1
ATOM 937 C CA . ALA A 1 120 ? -14.541 3.616 8.332 1.00 94.25 120 ALA A CA 1
ATOM 938 C C . ALA A 1 120 ? -14.324 2.104 8.519 1.00 94.25 120 ALA A C 1
ATOM 940 O O . ALA A 1 120 ? -14.510 1.596 9.618 1.00 94.25 120 ALA A O 1
ATOM 941 N N . CYS A 1 121 ? -13.914 1.392 7.464 1.00 94.00 121 CYS A N 1
ATOM 942 C CA . CYS A 1 121 ? -13.608 -0.036 7.539 1.00 94.00 121 CYS A CA 1
ATOM 943 C C . CYS A 1 121 ? -12.342 -0.300 8.359 1.00 94.00 121 CYS A C 1
ATOM 945 O O . CYS A 1 121 ? -12.280 -1.290 9.079 1.00 94.00 121 CYS A O 1
ATOM 947 N N . LEU A 1 122 ? -11.354 0.589 8.249 1.00 94.44 122 LEU A N 1
ATOM 948 C CA . LEU A 1 122 ? -10.063 0.489 8.932 1.00 94.44 122 LEU A CA 1
ATOM 949 C C . LEU A 1 122 ? -10.223 0.806 10.418 1.00 94.44 122 LEU A C 1
ATOM 951 O O . LEU A 1 122 ? -9.836 0.005 11.257 1.00 94.44 122 LEU A O 1
ATOM 955 N N . VAL A 1 123 ? -10.936 1.889 10.737 1.00 97.06 123 VAL A N 1
ATOM 956 C CA . VAL A 1 123 ? -11.292 2.235 12.120 1.00 97.06 123 VAL A CA 1
ATOM 957 C C . VAL A 1 123 ? -12.142 1.138 12.766 1.00 97.06 123 VAL A C 1
ATOM 959 O O . VAL A 1 123 ? -11.908 0.791 13.916 1.00 97.06 123 VAL A O 1
ATOM 962 N N . ALA A 1 124 ? -13.113 0.556 12.052 1.00 97.25 124 ALA A N 1
ATOM 963 C CA . ALA A 1 124 ? -13.903 -0.557 12.588 1.00 97.25 124 ALA A CA 1
ATOM 964 C C . ALA A 1 124 ? -13.046 -1.802 12.873 1.00 97.25 124 ALA A C 1
ATOM 966 O O . ALA A 1 124 ? -13.298 -2.493 13.858 1.00 97.25 124 ALA A O 1
ATOM 967 N N . TYR A 1 125 ? -12.044 -2.066 12.030 1.00 96.50 125 TYR A N 1
ATOM 968 C CA . TYR A 1 125 ? -11.060 -3.129 12.230 1.00 96.50 125 TYR A CA 1
ATOM 969 C C . TYR A 1 125 ? -10.296 -2.936 13.542 1.00 96.50 125 TYR A C 1
ATOM 971 O O . TYR A 1 125 ? -10.316 -3.823 14.390 1.00 96.50 125 TYR A O 1
ATOM 979 N N . GLU A 1 126 ? -9.723 -1.748 13.732 1.00 97.81 126 GLU A N 1
ATOM 980 C CA . GLU A 1 126 ? -8.959 -1.408 14.935 1.00 97.81 126 GLU A CA 1
ATOM 981 C C . GLU A 1 126 ? -9.840 -1.408 16.189 1.00 97.81 126 GLU A C 1
ATOM 983 O O . GLU A 1 126 ? -9.446 -1.912 17.234 1.00 97.81 126 GLU A O 1
ATOM 988 N N . VAL A 1 127 ? -11.085 -0.926 16.105 1.00 98.50 127 VAL A N 1
ATOM 989 C CA . VAL A 1 127 ? -12.036 -1.013 17.229 1.00 98.50 127 VAL A CA 1
ATOM 990 C C . VAL A 1 127 ? -12.277 -2.467 17.642 1.00 98.50 127 VAL A C 1
ATOM 992 O O . VAL A 1 127 ? -12.337 -2.757 18.834 1.00 98.50 127 VAL A O 1
ATOM 995 N N . ILE A 1 128 ? -12.439 -3.384 16.685 1.00 98.38 128 ILE A N 1
ATOM 996 C CA . ILE A 1 128 ? -12.622 -4.810 16.988 1.00 98.38 128 ILE A CA 1
ATOM 997 C C . ILE A 1 128 ? -11.359 -5.382 17.627 1.00 98.38 128 ILE A C 1
ATOM 999 O O . ILE A 1 128 ? -11.463 -6.052 18.652 1.00 98.38 128 ILE A O 1
ATOM 1003 N N . GLU A 1 129 ? -10.199 -5.124 17.028 1.00 97.88 129 GLU A N 1
ATOM 1004 C CA . GLU A 1 129 ? -8.901 -5.605 17.502 1.00 97.88 129 GLU A CA 1
ATOM 1005 C C . GLU A 1 129 ? -8.646 -5.182 18.947 1.00 97.88 129 GLU A C 1
ATOM 1007 O O . GLU A 1 129 ? -8.577 -6.042 19.820 1.00 97.88 129 GLU A O 1
ATOM 1012 N N . ASN A 1 130 ? -8.662 -3.877 19.231 1.00 98.06 130 ASN A N 1
ATOM 1013 C CA . ASN A 1 130 ? -8.371 -3.351 20.567 1.00 98.06 130 ASN A CA 1
ATOM 1014 C C . ASN A 1 130 ? -9.362 -3.862 21.624 1.00 98.06 130 ASN A C 1
ATOM 1016 O O . ASN A 1 130 ? -8.983 -4.105 22.766 1.00 98.06 130 ASN A O 1
ATOM 1020 N N . VAL A 1 131 ? -10.634 -4.064 21.265 1.00 98.12 131 VAL A N 1
ATOM 1021 C CA . VAL A 1 131 ? -11.626 -4.616 22.199 1.00 98.12 131 VAL A CA 1
ATOM 1022 C C . VAL A 1 131 ? -11.364 -6.094 22.491 1.00 98.12 131 VAL A C 1
ATOM 1024 O O . VAL A 1 131 ? -11.450 -6.512 23.645 1.00 98.12 131 VAL A O 1
ATOM 1027 N N . LEU A 1 132 ? -11.047 -6.904 21.477 1.00 97.56 132 LEU A N 1
ATOM 1028 C CA . LEU A 1 132 ? -10.749 -8.323 21.687 1.00 97.56 132 LEU A CA 1
ATOM 1029 C C . LEU A 1 132 ? -9.413 -8.526 22.409 1.00 97.56 132 LEU A C 1
ATOM 1031 O O . LEU A 1 132 ? -9.330 -9.364 23.307 1.00 97.56 132 LEU A O 1
ATOM 1035 N N . GLU A 1 133 ? -8.395 -7.750 22.054 1.00 96.44 133 GLU A N 1
ATOM 1036 C CA . GLU A 1 133 ? -7.095 -7.746 22.717 1.00 96.44 133 GLU A CA 1
ATOM 1037 C C . GLU A 1 133 ? -7.202 -7.271 24.166 1.00 96.44 133 GLU A C 1
ATOM 1039 O O . GLU A 1 133 ? -6.708 -7.946 25.068 1.00 96.44 133 GLU A O 1
ATOM 1044 N N . GLY A 1 134 ? -7.931 -6.181 24.414 1.00 96.44 134 GLY A N 1
ATOM 1045 C CA . GLY A 1 134 ? -8.220 -5.701 25.760 1.00 96.44 134 GLY A CA 1
ATOM 1046 C C . GLY A 1 134 ? -8.964 -6.742 26.600 1.00 96.44 134 GLY A C 1
ATOM 1047 O O . GLY A 1 134 ? -8.571 -7.024 27.730 1.00 96.44 134 GLY A O 1
ATOM 1048 N N . ALA A 1 135 ? -9.966 -7.419 26.030 1.00 96.75 135 ALA A N 1
ATOM 1049 C CA . ALA A 1 135 ? -10.688 -8.492 26.717 1.00 96.75 135 ALA A CA 1
ATOM 1050 C C . ALA A 1 135 ? -9.811 -9.725 27.021 1.00 96.75 135 ALA A C 1
ATOM 1052 O O . ALA A 1 135 ? -10.000 -10.399 28.038 1.00 96.75 135 ALA A O 1
ATOM 1053 N N . LEU A 1 136 ? -8.831 -10.034 26.168 1.00 96.31 136 LEU A N 1
ATOM 1054 C CA . LEU A 1 136 ? -7.819 -11.058 26.442 1.00 96.31 136 LEU A CA 1
ATOM 1055 C C . LEU A 1 136 ? -6.827 -10.597 27.524 1.00 96.31 136 LEU A C 1
ATOM 1057 O O . LEU A 1 136 ? -6.480 -11.388 28.406 1.00 96.31 136 LEU A O 1
ATOM 1061 N N . ALA A 1 137 ? -6.431 -9.326 27.523 1.00 94.94 137 ALA A N 1
ATOM 1062 C CA . ALA A 1 137 ? -5.579 -8.745 28.555 1.00 94.94 137 ALA A CA 1
ATOM 1063 C C . ALA A 1 137 ? -6.259 -8.754 29.938 1.00 94.94 137 ALA A C 1
ATOM 1065 O O . ALA A 1 137 ? -5.617 -9.117 30.923 1.00 94.94 137 ALA A O 1
ATOM 1066 N N . GLU A 1 138 ? -7.577 -8.520 30.028 1.00 93.75 138 GLU A N 1
ATOM 1067 C CA . GLU A 1 138 ? -8.355 -8.737 31.266 1.00 93.75 138 GLU A CA 1
ATOM 1068 C C . GLU A 1 138 ? -8.267 -10.184 31.784 1.00 93.75 138 GLU A C 1
ATOM 1070 O O . GLU A 1 138 ? -8.379 -10.450 32.985 1.00 93.75 138 GLU A O 1
ATOM 1075 N N . CYS A 1 139 ? -8.070 -11.148 30.881 1.00 93.94 139 CYS A N 1
ATOM 1076 C CA . CYS A 1 139 ? -7.879 -12.551 31.235 1.00 93.94 139 CYS A CA 1
ATOM 1077 C C . CYS A 1 139 ? -6.441 -12.869 31.684 1.00 93.94 139 CYS A C 1
ATOM 1079 O O . CYS A 1 139 ? -6.195 -13.990 32.144 1.00 93.94 139 CYS A O 1
ATOM 1081 N N . GLY A 1 140 ? -5.519 -11.905 31.591 1.00 93.25 140 GLY A N 1
ATOM 1082 C CA . GLY A 1 140 ? -4.092 -12.056 31.872 1.00 93.25 140 GLY A CA 1
ATOM 1083 C C . GLY A 1 140 ? -3.272 -12.557 30.680 1.00 93.25 140 GLY A C 1
ATOM 1084 O O . GLY A 1 140 ? -2.173 -13.074 30.880 1.00 93.25 140 GLY A O 1
ATOM 1085 N N . VAL A 1 141 ? -3.798 -12.462 29.456 1.00 93.50 141 VAL A N 1
ATOM 1086 C CA . VAL A 1 141 ? -3.066 -12.843 28.242 1.00 93.50 141 VAL A CA 1
ATOM 1087 C C . VAL A 1 141 ? -2.186 -11.676 27.802 1.00 93.50 141 VAL A C 1
ATOM 1089 O O . VAL A 1 141 ? -2.678 -10.578 27.566 1.00 93.50 141 VAL A O 1
ATOM 1092 N N . ALA A 1 142 ? -0.882 -11.919 27.689 1.00 90.19 142 ALA A N 1
ATOM 1093 C CA . ALA A 1 142 ? 0.083 -10.903 27.284 1.00 90.19 142 ALA A CA 1
ATOM 1094 C C . ALA A 1 142 ? 0.023 -10.639 25.769 1.00 90.19 142 ALA A C 1
ATOM 1096 O O . ALA A 1 142 ? -0.082 -11.585 24.977 1.00 90.19 142 ALA A O 1
ATOM 1097 N N . MET A 1 143 ? 0.123 -9.372 25.363 1.00 84.50 143 MET A N 1
ATOM 1098 C CA . MET A 1 143 ? -0.051 -8.942 23.971 1.00 84.50 143 MET A CA 1
ATOM 1099 C C . MET A 1 143 ? 0.957 -9.587 23.015 1.00 84.50 143 MET A C 1
ATOM 1101 O O . MET A 1 143 ? 0.615 -9.988 21.906 1.00 84.50 143 MET A O 1
ATOM 1105 N N . GLU A 1 144 ? 2.190 -9.787 23.474 1.00 85.69 144 GLU A N 1
ATOM 1106 C CA . GLU A 1 144 ? 3.281 -10.393 22.706 1.00 85.69 144 GLU A CA 1
ATOM 1107 C C . GLU A 1 144 ? 2.986 -11.846 22.325 1.00 85.69 144 GLU A C 1
ATOM 1109 O O . GLU A 1 144 ? 3.587 -12.387 21.400 1.00 85.69 144 GLU A O 1
ATOM 1114 N N . THR A 1 145 ? 2.066 -12.491 23.049 1.00 87.00 145 THR A N 1
ATOM 1115 C CA . THR A 1 145 ? 1.597 -13.839 22.721 1.00 87.00 145 THR A CA 1
ATOM 1116 C C . THR A 1 145 ? 0.446 -13.820 21.725 1.00 87.00 145 THR A C 1
ATOM 1118 O O . THR A 1 145 ? 0.209 -14.832 21.075 1.00 87.00 145 THR A O 1
ATOM 1121 N N . ILE A 1 146 ? -0.268 -12.695 21.609 1.00 86.31 146 ILE A N 1
ATOM 1122 C CA . ILE A 1 146 ? -1.445 -12.519 20.754 1.00 86.31 146 ILE A CA 1
ATOM 1123 C C . ILE A 1 146 ? -1.043 -12.092 19.348 1.00 86.31 146 ILE A C 1
ATOM 1125 O O . ILE A 1 146 ? -1.571 -12.636 18.377 1.00 86.31 146 ILE A O 1
ATOM 1129 N N . ALA A 1 147 ? -0.119 -11.143 19.263 1.00 91.12 147 ALA A N 1
ATOM 1130 C CA . ALA A 1 147 ? 0.174 -10.448 18.030 1.00 91.12 147 ALA A CA 1
ATOM 1131 C C . ALA A 1 147 ? 1.107 -11.242 17.102 1.00 91.12 147 ALA A C 1
ATOM 1133 O O . ALA A 1 147 ? 2.017 -11.940 17.554 1.00 91.12 147 ALA A O 1
ATOM 1134 N N . HIS A 1 148 ? 0.925 -11.105 15.787 1.00 91.75 148 HIS A N 1
ATOM 1135 C CA . HIS A 1 148 ? 1.815 -11.691 14.786 1.00 91.75 148 HIS A CA 1
ATOM 1136 C C . HIS A 1 148 ? 2.877 -10.672 14.350 1.00 91.75 148 HIS A C 1
ATOM 1138 O O . HIS A 1 148 ? 2.543 -9.692 13.677 1.00 91.75 148 HIS A O 1
ATOM 1144 N N . PRO A 1 149 ? 4.172 -10.895 14.659 1.00 85.88 149 PRO A N 1
ATOM 1145 C CA . PRO A 1 149 ? 5.240 -10.000 14.212 1.00 85.88 149 PRO A CA 1
ATOM 1146 C C . PRO A 1 149 ? 5.426 -10.020 12.693 1.00 85.88 149 PRO A C 1
ATOM 1148 O O . PRO A 1 149 ? 5.811 -9.020 12.096 1.00 85.88 149 PRO A O 1
ATOM 1151 N N . THR A 1 150 ? 5.174 -11.175 12.068 1.00 86.25 150 THR A N 1
ATOM 1152 C CA . THR A 1 150 ? 5.107 -11.318 10.610 1.00 86.25 150 THR A CA 1
ATOM 1153 C C . THR A 1 150 ? 3.636 -11.386 10.203 1.00 86.25 150 THR A C 1
ATOM 1155 O O . THR A 1 150 ? 2.962 -12.315 10.647 1.00 86.25 150 THR A O 1
ATOM 1158 N N . PRO A 1 151 ? 3.138 -10.453 9.376 1.00 88.12 151 PRO A N 1
ATOM 1159 C CA . PRO A 1 151 ? 1.736 -10.420 8.979 1.00 88.12 151 PRO A CA 1
ATOM 1160 C C . PRO A 1 151 ? 1.313 -11.682 8.224 1.00 88.12 151 PRO A C 1
ATOM 1162 O O . PRO A 1 151 ? 1.982 -12.101 7.275 1.00 88.12 151 PRO A O 1
ATOM 1165 N N . VAL A 1 152 ? 0.177 -12.259 8.612 1.00 89.94 152 VAL A N 1
ATOM 1166 C CA . VAL A 1 152 ? -0.427 -13.437 7.964 1.00 89.94 152 VAL A CA 1
ATOM 1167 C C . VAL A 1 152 ? -1.833 -13.158 7.417 1.00 89.94 152 VAL A C 1
ATOM 1169 O O . VAL A 1 152 ? -2.488 -14.064 6.906 1.00 89.94 152 VAL A O 1
ATOM 1172 N N . GLY A 1 153 ? -2.293 -11.907 7.493 1.00 89.44 153 GLY A N 1
ATOM 1173 C CA . GLY A 1 153 ? -3.654 -11.484 7.168 1.00 89.44 153 GLY A CA 1
ATOM 1174 C C . GLY A 1 153 ? -4.639 -11.626 8.330 1.00 89.44 153 GLY A C 1
ATOM 1175 O O . GLY A 1 153 ? -5.847 -11.600 8.105 1.00 89.44 153 GLY A O 1
ATOM 1176 N N . CYS A 1 154 ? -4.147 -11.799 9.556 1.00 96.19 154 CYS A N 1
ATOM 1177 C CA . CYS A 1 154 ? -4.973 -11.961 10.749 1.00 96.19 154 CYS A CA 1
ATOM 1178 C C . CYS A 1 154 ? -5.336 -10.604 11.365 1.00 96.19 154 CYS A C 1
ATOM 1180 O O . CYS A 1 154 ? -4.562 -9.651 11.293 1.00 96.19 154 CYS A O 1
ATOM 1182 N N . LEU A 1 155 ? -6.477 -10.541 12.056 1.00 96.31 155 LEU A N 1
ATOM 1183 C CA . LEU A 1 155 ? -6.864 -9.420 12.916 1.00 96.31 155 LEU A CA 1
ATOM 1184 C C . LEU A 1 155 ? -5.771 -8.999 13.911 1.00 96.31 155 LEU A C 1
ATOM 1186 O O . LEU A 1 155 ? -5.706 -7.824 14.212 1.00 96.31 155 LEU A O 1
ATOM 1190 N N . ASN A 1 156 ? -4.899 -9.903 14.360 1.00 96.06 156 ASN A N 1
ATOM 1191 C CA . ASN A 1 156 ? -3.832 -9.581 15.318 1.00 96.06 156 ASN A CA 1
ATOM 1192 C C . ASN A 1 156 ? -2.453 -9.417 14.645 1.00 96.06 156 ASN A C 1
ATOM 1194 O O . ASN A 1 156 ? -1.414 -9.615 15.272 1.00 96.06 156 ASN A O 1
ATOM 1198 N N . ASP A 1 157 ? -2.394 -9.141 13.337 1.00 95.19 157 ASP A N 1
ATOM 1199 C CA . ASP A 1 157 ? -1.133 -8.761 12.690 1.00 95.19 157 ASP A CA 1
ATOM 1200 C C . ASP A 1 157 ? -0.632 -7.424 13.265 1.00 95.19 157 ASP A C 1
ATOM 1202 O O . ASP A 1 157 ? -1.335 -6.419 13.153 1.00 95.19 157 ASP A O 1
ATOM 1206 N N . MET A 1 158 ? 0.600 -7.385 13.801 1.00 89.19 158 MET A N 1
ATOM 1207 C CA . MET A 1 158 ? 1.165 -6.162 14.408 1.00 89.19 158 MET A CA 1
ATOM 1208 C C . MET A 1 158 ? 1.353 -5.016 13.413 1.00 89.19 158 MET A C 1
ATOM 1210 O O . MET A 1 158 ? 1.439 -3.862 13.815 1.00 89.19 158 MET A O 1
ATOM 1214 N N . CYS A 1 159 ? 1.504 -5.327 12.122 1.00 88.19 159 CYS A N 1
ATOM 1215 C CA . CYS A 1 159 ? 1.702 -4.344 11.054 1.00 88.19 159 CYS A CA 1
ATOM 1216 C C . CYS A 1 159 ? 2.752 -3.260 11.382 1.00 88.19 159 CYS A C 1
ATOM 1218 O O . CYS A 1 159 ? 2.535 -2.078 11.113 1.00 88.19 159 CYS A O 1
ATOM 1220 N N . VAL A 1 160 ? 3.913 -3.672 11.922 1.00 78.56 160 VAL A N 1
ATOM 1221 C CA . VAL A 1 160 ? 5.048 -2.775 12.240 1.00 78.56 160 VAL A CA 1
ATOM 1222 C C . VAL A 1 160 ? 5.411 -1.908 11.031 1.00 78.56 160 VAL A C 1
ATOM 1224 O O . VAL A 1 160 ? 5.696 -0.719 11.163 1.00 78.56 160 VAL A O 1
ATOM 1227 N N . GLN A 1 161 ? 5.363 -2.490 9.829 1.00 74.44 161 GLN A N 1
ATOM 1228 C CA . GLN A 1 161 ? 5.325 -1.716 8.597 1.00 74.44 161 GLN A CA 1
ATOM 1229 C C . GLN A 1 161 ? 3.869 -1.369 8.288 1.00 74.44 161 GLN A C 1
ATOM 1231 O O . GLN A 1 161 ? 3.077 -2.252 7.968 1.00 74.44 161 GLN A O 1
ATOM 1236 N N . LYS A 1 162 ? 3.521 -0.075 8.303 1.00 75.88 162 LYS A N 1
ATOM 1237 C CA . LYS A 1 162 ? 2.137 0.393 8.096 1.00 75.88 162 LYS A CA 1
ATOM 1238 C C . LYS A 1 162 ? 1.460 -0.198 6.850 1.00 75.88 162 LYS A C 1
ATOM 1240 O O . LYS A 1 162 ? 0.263 -0.461 6.867 1.00 75.88 162 LYS A O 1
ATOM 1245 N N . MET A 1 163 ? 2.223 -0.448 5.781 1.00 74.38 163 MET A N 1
ATOM 1246 C CA . MET A 1 163 ? 1.717 -1.047 4.537 1.00 74.38 163 MET A CA 1
ATOM 1247 C C . MET A 1 163 ? 1.169 -2.470 4.705 1.00 74.38 163 MET A C 1
ATOM 1249 O O . MET A 1 163 ? 0.315 -2.885 3.919 1.00 74.38 163 MET A O 1
ATOM 1253 N N . ASP A 1 164 ? 1.614 -3.205 5.721 1.00 82.81 164 ASP A N 1
ATOM 1254 C CA . ASP A 1 164 ? 1.166 -4.571 5.989 1.00 82.81 164 ASP A CA 1
ATOM 1255 C C . ASP A 1 164 ? -0.313 -4.625 6.385 1.00 82.81 164 ASP A C 1
ATOM 1257 O O . ASP A 1 164 ? -0.985 -5.630 6.144 1.00 82.81 164 ASP A O 1
ATOM 1261 N N . PHE A 1 165 ? -0.871 -3.515 6.878 1.00 87.69 165 PHE A N 1
ATOM 1262 C CA . PHE A 1 165 ? -2.299 -3.408 7.168 1.00 87.69 165 PHE A CA 1
ATOM 1263 C C . PHE A 1 165 ? -3.165 -3.653 5.920 1.00 87.69 165 PHE A C 1
ATOM 1265 O O . PHE A 1 165 ? -4.306 -4.110 6.009 1.00 87.69 165 PHE A O 1
ATOM 1272 N N . HIS A 1 166 ? -2.624 -3.413 4.717 1.00 85.00 166 HIS A N 1
ATOM 1273 C CA . HIS A 1 166 ? -3.311 -3.745 3.471 1.00 85.00 166 HIS A CA 1
ATOM 1274 C C . HIS A 1 166 ? -3.611 -5.247 3.353 1.00 85.00 166 HIS A C 1
ATOM 1276 O O . HIS A 1 166 ? -4.674 -5.616 2.851 1.00 85.00 166 HIS A O 1
ATOM 1282 N N . LEU A 1 167 ? -2.703 -6.116 3.815 1.00 87.56 167 LEU A N 1
ATOM 1283 C CA . LEU A 1 167 ? -2.927 -7.562 3.843 1.00 87.56 167 LEU A CA 1
ATOM 1284 C C . LEU A 1 167 ? -4.016 -7.917 4.861 1.00 87.56 167 LEU A C 1
ATOM 1286 O O . LEU A 1 167 ? -4.950 -8.645 4.517 1.00 87.56 167 LEU A O 1
ATOM 1290 N N . LYS A 1 168 ? -3.930 -7.346 6.066 1.00 92.25 168 LYS A N 1
ATOM 1291 C CA . LYS A 1 168 ? -4.886 -7.519 7.169 1.00 92.25 168 LYS A CA 1
ATOM 1292 C C . LYS A 1 168 ? -6.326 -7.231 6.736 1.00 92.25 168 LYS A C 1
ATOM 1294 O O . LYS A 1 168 ? -7.179 -8.119 6.763 1.00 92.25 168 LYS A O 1
ATOM 1299 N N . VAL A 1 169 ? -6.580 -6.039 6.190 1.00 91.69 169 VAL A N 1
ATOM 1300 C CA . VAL A 1 169 ? -7.933 -5.631 5.764 1.00 91.69 169 VAL A CA 1
ATOM 1301 C C . VAL A 1 169 ? -8.438 -6.380 4.523 1.00 91.69 169 VAL A C 1
ATOM 1303 O O . VAL A 1 169 ? -9.645 -6.510 4.321 1.00 91.69 169 VAL A O 1
ATOM 1306 N N . ARG A 1 170 ? -7.551 -6.865 3.643 1.00 88.50 170 ARG A N 1
ATOM 1307 C CA . ARG A 1 170 ? -7.947 -7.627 2.439 1.00 88.50 170 ARG A CA 1
ATOM 1308 C C . ARG A 1 170 ? -8.188 -9.098 2.693 1.00 88.50 170 ARG A C 1
ATOM 1310 O O . ARG A 1 170 ? -8.857 -9.742 1.879 1.00 88.50 170 ARG A O 1
ATOM 1317 N N . THR A 1 171 ? -7.629 -9.613 3.775 1.00 89.25 171 THR A N 1
ATOM 1318 C CA . THR A 1 171 ? -7.861 -10.986 4.204 1.00 89.25 171 THR A CA 1
ATOM 1319 C C . THR A 1 171 ? -9.174 -11.071 4.962 1.00 89.25 171 THR A C 1
ATOM 1321 O O . THR A 1 171 ? -9.956 -11.969 4.665 1.00 89.25 171 THR A O 1
ATOM 1324 N N . GLY A 1 172 ? -9.506 -10.082 5.802 1.00 91.44 172 GLY A N 1
ATOM 1325 C CA . GLY A 1 172 ? -10.838 -10.041 6.410 1.00 91.44 172 GLY A CA 1
ATOM 1326 C C . GLY A 1 172 ? -11.040 -11.022 7.562 1.00 91.44 172 GLY A C 1
ATOM 1327 O O . GLY A 1 172 ? -12.189 -11.384 7.792 1.00 91.44 172 GLY A O 1
ATOM 1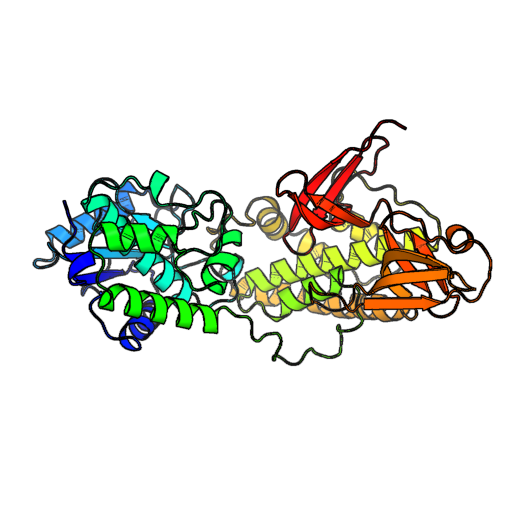328 N N . ASP A 1 173 ? -9.974 -11.532 8.191 1.00 92.81 173 ASP A N 1
ATOM 1329 C CA . ASP A 1 173 ? -10.036 -12.809 8.917 1.00 92.81 173 ASP A CA 1
ATOM 1330 C C . ASP A 1 173 ? -9.339 -12.801 10.290 1.00 92.81 173 ASP A C 1
ATOM 1332 O O . ASP A 1 173 ? -8.537 -11.920 10.605 1.00 92.81 173 ASP A O 1
ATOM 1336 N N . ILE A 1 174 ? -9.638 -13.820 11.098 1.00 95.94 174 ILE A N 1
ATOM 1337 C CA . ILE A 1 174 ? -8.936 -14.167 12.338 1.00 95.94 174 ILE A CA 1
ATOM 1338 C C . ILE A 1 174 ? -8.331 -15.555 12.125 1.00 95.94 174 ILE A C 1
ATOM 1340 O O . ILE A 1 174 ? -9.056 -16.518 11.881 1.00 95.94 174 ILE A O 1
ATOM 1344 N N . CYS A 1 175 ? -7.006 -15.681 12.217 1.00 94.19 175 CYS A N 1
ATOM 1345 C CA . CYS A 1 175 ? -6.350 -16.964 11.974 1.00 94.19 175 CYS A CA 1
ATOM 1346 C C . CYS A 1 175 ? -6.777 -18.027 13.006 1.00 94.19 175 CYS A C 1
ATOM 1348 O O . CYS A 1 175 ? -7.229 -17.704 14.108 1.00 94.19 175 CYS A O 1
ATOM 1350 N N . GLY A 1 176 ? -6.592 -19.308 12.665 1.00 91.31 176 GLY A N 1
ATOM 1351 C CA . GLY A 1 176 ? -6.992 -20.427 13.527 1.00 91.31 176 GLY A CA 1
ATOM 1352 C C . GLY A 1 176 ? -6.412 -20.347 14.942 1.00 91.31 176 GLY A C 1
ATOM 1353 O O . GLY A 1 176 ? -7.147 -20.538 15.904 1.00 91.31 176 GLY A O 1
ATOM 1354 N N . GLU A 1 177 ? -5.139 -19.961 15.081 1.00 93.69 177 GLU A N 1
ATOM 1355 C CA . GLU A 1 177 ? -4.489 -19.794 16.389 1.00 93.69 177 GLU A CA 1
ATOM 1356 C C . GLU A 1 177 ? -5.181 -18.716 17.240 1.00 93.69 177 GLU A C 1
ATOM 1358 O O . GLU A 1 177 ? -5.464 -18.923 18.422 1.00 93.69 177 GLU A O 1
ATOM 1363 N N . CYS A 1 178 ? -5.504 -17.566 16.644 1.00 95.94 178 CYS A N 1
ATOM 1364 C CA . CYS A 1 178 ? -6.184 -16.485 17.350 1.00 95.94 178 CYS A CA 1
ATOM 1365 C C . CYS A 1 178 ? -7.635 -16.847 17.696 1.00 95.94 1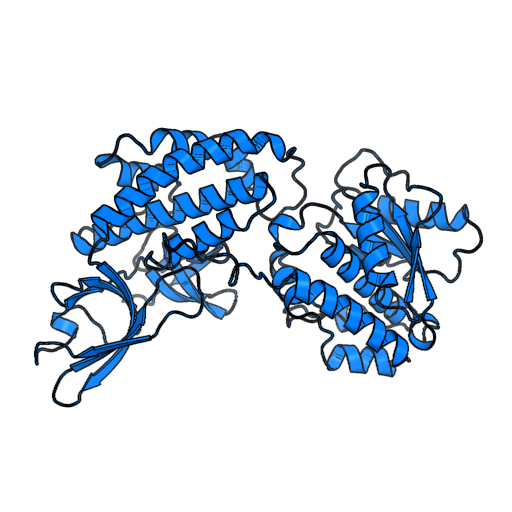78 CYS A C 1
ATOM 1367 O O . CYS A 1 178 ? -8.091 -16.522 18.793 1.00 95.94 178 CYS A O 1
ATOM 1369 N N . VAL A 1 179 ? -8.346 -17.569 16.821 1.00 96.00 179 VAL A N 1
ATOM 1370 C CA . VAL A 1 179 ? -9.687 -18.098 17.126 1.00 96.00 179 VAL A CA 1
ATOM 1371 C C . VAL A 1 179 ? -9.629 -19.083 18.290 1.00 96.00 179 VAL A C 1
ATOM 1373 O O . VAL A 1 179 ? -10.404 -18.951 19.236 1.00 96.00 179 VAL A O 1
ATOM 1376 N N . GLU A 1 180 ? -8.704 -20.043 18.260 1.00 95.38 180 GLU A N 1
ATOM 1377 C CA . GLU A 1 180 ? -8.512 -21.013 19.343 1.00 95.38 180 GLU A CA 1
ATOM 1378 C C . GLU A 1 180 ? -8.223 -20.309 20.669 1.00 95.38 180 GLU A C 1
ATOM 1380 O O . GLU A 1 180 ? -8.813 -20.654 21.695 1.00 95.38 180 GLU A O 1
ATOM 1385 N N . ARG A 1 181 ? -7.387 -19.265 20.647 1.00 95.06 181 ARG A N 1
ATOM 1386 C CA . ARG A 1 181 ? -7.086 -18.454 21.831 1.00 95.06 181 ARG A CA 1
ATOM 1387 C C . ARG A 1 181 ? -8.318 -17.723 22.358 1.00 95.06 181 ARG A C 1
ATOM 1389 O O . ARG A 1 181 ? -8.571 -17.781 23.560 1.00 95.06 181 ARG A O 1
ATOM 1396 N N . LEU A 1 182 ? -9.100 -17.079 21.493 1.00 96.50 182 LEU A N 1
ATOM 1397 C CA . LEU A 1 182 ? -10.347 -16.409 21.879 1.00 96.50 182 LEU A CA 1
ATOM 1398 C C . LEU A 1 182 ? -11.342 -17.405 22.497 1.00 96.50 182 LEU A C 1
ATOM 1400 O O . LEU A 1 182 ? -11.890 -17.150 23.570 1.00 96.50 182 LEU A O 1
ATOM 1404 N N . VAL A 1 183 ? -11.531 -18.570 21.873 1.00 96.69 183 VAL A N 1
ATOM 1405 C CA . VAL A 1 183 ? -12.430 -19.629 22.364 1.00 96.69 183 VAL A CA 1
ATOM 1406 C C . VAL A 1 183 ? -11.952 -20.200 23.699 1.00 96.69 183 VAL A C 1
ATOM 1408 O O . VAL A 1 183 ? -12.764 -20.376 24.609 1.00 96.69 183 VAL A O 1
ATOM 1411 N N . ALA A 1 184 ? -10.647 -20.434 23.864 1.00 95.56 184 ALA A N 1
ATOM 1412 C CA . ALA A 1 184 ? -10.065 -20.899 25.126 1.00 95.56 184 ALA A CA 1
ATOM 1413 C C . ALA A 1 184 ? -10.319 -19.919 26.287 1.00 95.56 184 ALA A C 1
ATOM 1415 O O . ALA A 1 184 ? -10.442 -20.341 27.437 1.00 95.56 184 ALA A O 1
ATOM 1416 N N . HIS A 1 185 ? -10.471 -18.629 25.977 1.00 96.31 185 HIS A N 1
ATOM 1417 C CA . HIS A 1 185 ? -10.822 -17.574 26.929 1.00 96.31 185 HIS A CA 1
ATOM 1418 C C . HIS A 1 185 ? -12.317 -17.227 26.916 1.00 96.31 185 HIS A C 1
ATOM 1420 O O . HIS A 1 185 ? -12.723 -16.197 27.442 1.00 96.31 185 HIS A O 1
ATOM 1426 N N . GLY A 1 186 ? -13.162 -18.111 26.382 1.00 95.75 186 GLY A N 1
ATOM 1427 C CA . GLY A 1 186 ? -14.613 -18.031 26.519 1.00 95.75 186 GLY A CA 1
ATOM 1428 C C . GLY A 1 186 ? -15.326 -17.169 25.482 1.00 95.75 186 GLY A C 1
ATOM 1429 O O . GLY A 1 186 ? -16.482 -16.827 25.720 1.00 95.75 186 GLY A O 1
ATOM 1430 N N . ALA A 1 187 ? -14.689 -16.833 24.354 1.00 97.19 187 ALA A N 1
ATOM 1431 C CA . ALA A 1 187 ? -15.361 -16.138 23.260 1.00 97.19 187 ALA A CA 1
ATOM 1432 C C . ALA A 1 187 ? -16.571 -16.938 22.756 1.00 97.19 187 ALA A C 1
ATOM 1434 O O . ALA A 1 187 ? -16.446 -18.094 22.343 1.00 97.19 187 ALA A O 1
ATOM 1435 N N . SER A 1 188 ? -17.751 -16.319 22.788 1.00 97.31 188 SER A N 1
ATOM 1436 C CA . SER A 1 188 ? -18.972 -16.957 22.298 1.00 97.31 188 SER A CA 1
ATOM 1437 C C . SER A 1 188 ? -18.968 -17.091 20.769 1.00 97.31 188 SER A C 1
ATOM 1439 O O . SER A 1 188 ? -18.476 -16.202 20.063 1.00 97.31 188 SER A O 1
ATOM 1441 N N . PRO A 1 189 ? -19.572 -18.159 20.216 1.00 96.38 189 PRO A N 1
ATOM 1442 C CA . PRO A 1 189 ? -19.767 -18.285 18.774 1.00 96.38 189 PRO A CA 1
ATOM 1443 C C . PRO A 1 189 ? -20.526 -17.100 18.165 1.00 96.38 189 PRO A C 1
ATOM 1445 O O . PRO A 1 189 ? -20.267 -16.714 17.029 1.00 96.38 189 PRO A O 1
ATOM 1448 N N . GLU A 1 190 ? -21.469 -16.512 18.902 1.00 97.19 190 GLU A N 1
ATOM 1449 C CA . GLU A 1 190 ? -22.246 -15.346 18.480 1.00 97.19 190 GLU A CA 1
ATOM 1450 C C . GLU A 1 190 ? -21.363 -14.107 18.304 1.00 97.19 190 GLU A C 1
ATOM 1452 O O . GLU A 1 190 ? -21.489 -13.422 17.288 1.00 97.19 190 GLU A O 1
ATOM 1457 N N . LEU A 1 191 ? -20.451 -13.853 19.250 1.00 97.50 191 LEU A N 1
ATOM 1458 C CA . LEU A 1 191 ? -19.477 -12.764 19.163 1.00 97.50 191 LEU A CA 1
ATOM 1459 C C . LEU A 1 191 ? -18.551 -12.957 17.962 1.00 97.50 191 LEU A C 1
ATOM 1461 O O . LEU A 1 191 ? -18.428 -12.055 17.135 1.00 97.50 191 LEU A O 1
ATOM 1465 N N . LEU A 1 192 ? -17.954 -14.145 17.827 1.00 97.25 192 LEU A N 1
ATOM 1466 C CA . LEU A 1 192 ? -17.030 -14.441 16.729 1.00 97.25 192 LEU A CA 1
ATOM 1467 C C . LEU A 1 192 ? -17.714 -14.328 15.362 1.00 97.25 192 LEU A C 1
ATOM 1469 O O . LEU A 1 192 ? -17.152 -13.736 14.444 1.00 97.25 192 LEU A O 1
ATOM 1473 N N . ARG A 1 193 ? -18.954 -14.821 15.223 1.00 96.25 193 ARG A N 1
ATOM 1474 C CA . ARG A 1 193 ? -19.731 -14.669 13.980 1.00 96.25 193 ARG A CA 1
ATOM 1475 C C . ARG A 1 193 ? -19.991 -13.206 13.638 1.00 96.25 193 ARG A C 1
ATOM 1477 O O . ARG A 1 193 ? -19.882 -12.843 12.470 1.00 96.25 193 ARG A O 1
ATOM 1484 N N . GLN A 1 194 ? -20.339 -12.379 14.625 1.00 97.69 194 GLN A N 1
ATOM 1485 C CA . GLN A 1 194 ? -20.559 -10.952 14.393 1.00 97.69 194 GLN A CA 1
ATOM 1486 C C . GLN A 1 194 ? -19.265 -10.263 13.954 1.00 97.69 194 GLN A C 1
ATOM 1488 O O . GLN A 1 194 ? -19.269 -9.547 12.954 1.00 97.69 194 GLN A O 1
ATOM 1493 N N . VAL A 1 195 ? -18.166 -10.513 14.669 1.00 97.69 195 VAL A N 1
ATOM 1494 C CA . VAL A 1 195 ? -16.849 -9.954 14.352 1.00 97.69 195 VAL A CA 1
ATOM 1495 C C . VAL A 1 195 ? -16.450 -10.318 12.925 1.00 97.69 195 VAL A C 1
ATOM 1497 O O . VAL A 1 195 ? -16.245 -9.420 12.113 1.00 97.69 195 VAL A O 1
ATOM 1500 N N . VAL A 1 196 ? -16.442 -11.608 12.579 1.00 95.25 196 VAL A N 1
ATOM 1501 C CA . VAL A 1 196 ? -16.085 -12.074 11.229 1.00 95.25 196 VAL A CA 1
ATOM 1502 C C . VAL A 1 196 ? -16.982 -11.444 10.160 1.00 95.25 196 VAL A C 1
ATOM 1504 O O . VAL A 1 196 ? -16.492 -11.065 9.100 1.00 95.25 196 VAL A O 1
ATOM 1507 N N . ALA A 1 197 ? -18.279 -11.260 10.426 1.00 94.81 197 ALA A N 1
ATOM 1508 C CA . ALA A 1 197 ? -19.182 -10.618 9.472 1.00 94.81 197 ALA A CA 1
ATOM 1509 C C . ALA A 1 197 ? -18.830 -9.140 9.212 1.00 94.81 197 ALA A C 1
ATOM 1511 O O . ALA A 1 197 ? -18.898 -8.690 8.064 1.00 94.81 197 ALA A O 1
ATOM 1512 N N . VAL A 1 198 ? -18.419 -8.398 10.250 1.00 96.81 198 VAL A N 1
ATOM 1513 C CA . VAL A 1 198 ? -17.932 -7.016 10.108 1.00 96.81 198 VAL A CA 1
ATOM 1514 C C . VAL A 1 198 ? -16.600 -6.991 9.353 1.00 96.81 198 VAL A C 1
ATOM 1516 O O . VAL A 1 198 ? -16.477 -6.235 8.389 1.00 96.81 198 VAL A O 1
ATOM 1519 N N . LEU A 1 199 ? -15.637 -7.847 9.719 1.00 95.94 199 LEU A N 1
ATOM 1520 C CA . LEU A 1 199 ? -14.339 -7.932 9.034 1.00 95.94 199 LEU A CA 1
ATOM 1521 C C . LEU A 1 199 ? -14.506 -8.278 7.547 1.00 95.94 199 LEU A C 1
ATOM 1523 O O . LEU A 1 199 ? -13.897 -7.642 6.689 1.00 95.94 199 LEU A O 1
ATOM 1527 N N . ASP A 1 200 ? -15.398 -9.211 7.211 1.00 90.88 200 ASP A N 1
ATOM 1528 C CA . ASP A 1 200 ? -15.696 -9.596 5.830 1.00 90.88 200 ASP A CA 1
ATOM 1529 C C . ASP A 1 200 ? -16.416 -8.482 5.043 1.00 90.88 200 ASP A C 1
ATOM 1531 O O . ASP A 1 200 ? -16.219 -8.330 3.834 1.00 90.88 200 ASP A O 1
ATOM 1535 N N . ALA A 1 201 ? -17.218 -7.643 5.704 1.00 90.88 201 ALA A N 1
ATOM 1536 C CA . ALA A 1 201 ? -17.768 -6.442 5.077 1.00 90.88 201 ALA A CA 1
ATOM 1537 C C . ALA A 1 201 ? -16.674 -5.422 4.752 1.00 90.88 201 ALA A C 1
ATOM 1539 O O . ALA A 1 201 ? -16.599 -4.960 3.612 1.00 90.88 201 ALA A O 1
ATOM 1540 N N . CYS A 1 202 ? -15.780 -5.153 5.704 1.00 91.50 202 CYS A N 1
ATOM 1541 C CA . CYS A 1 202 ? -14.599 -4.321 5.486 1.00 91.50 202 CYS A CA 1
ATOM 1542 C C . CYS A 1 202 ? -13.720 -4.878 4.357 1.00 91.50 202 CYS A C 1
ATOM 1544 O O . CYS A 1 202 ? -13.255 -4.129 3.499 1.00 91.50 202 CYS A O 1
ATOM 1546 N N . ARG A 1 203 ? -13.554 -6.203 4.302 1.00 88.94 203 ARG A N 1
ATOM 1547 C CA . ARG A 1 203 ? -12.829 -6.912 3.246 1.00 88.94 203 ARG A CA 1
ATOM 1548 C C . ARG A 1 203 ? -13.431 -6.684 1.866 1.00 88.94 203 ARG A C 1
ATOM 1550 O O . ARG A 1 203 ? -12.707 -6.430 0.909 1.00 88.94 203 ARG A O 1
ATOM 1557 N N . ARG A 1 204 ? -14.755 -6.771 1.728 1.00 83.94 204 ARG A N 1
ATOM 1558 C CA . ARG A 1 204 ? -15.427 -6.517 0.442 1.00 83.94 204 ARG A CA 1
ATOM 1559 C C . ARG A 1 204 ? -15.184 -5.098 -0.064 1.00 83.94 204 ARG A C 1
ATOM 1561 O O . ARG A 1 204 ? -14.958 -4.928 -1.257 1.00 83.94 204 ARG A O 1
ATOM 1568 N N . GLU A 1 205 ? -15.179 -4.122 0.837 1.00 82.31 205 GLU A N 1
ATOM 1569 C CA . GLU A 1 205 ? -14.887 -2.721 0.517 1.00 82.31 205 GLU A CA 1
ATOM 1570 C C . GLU A 1 205 ? -13.388 -2.471 0.261 1.00 82.31 205 GLU A C 1
ATOM 1572 O O . GLU A 1 205 ? -13.022 -1.572 -0.498 1.00 82.31 205 GLU A O 1
ATOM 1577 N N . SER A 1 206 ? -12.501 -3.266 0.871 1.00 78.69 206 SER A N 1
ATOM 1578 C CA . SER A 1 206 ? -11.044 -3.160 0.708 1.00 78.69 206 SER A CA 1
ATOM 1579 C C . SER A 1 206 ? -10.516 -3.886 -0.527 1.00 78.69 206 SER A C 1
ATOM 1581 O O . SER A 1 206 ? -9.463 -3.534 -1.074 1.00 78.69 206 SER A O 1
ATOM 1583 N N . ILE A 1 207 ? -11.243 -4.899 -0.999 1.00 74.12 207 ILE A N 1
ATOM 1584 C CA . ILE A 1 207 ? -10.952 -5.558 -2.257 1.00 74.12 207 ILE A CA 1
ATOM 1585 C C . ILE A 1 207 ? -11.180 -4.535 -3.358 1.00 74.12 207 ILE A C 1
ATOM 1587 O O . ILE A 1 207 ? -12.305 -4.259 -3.759 1.00 74.12 207 ILE A O 1
ATOM 1591 N N . ALA A 1 208 ? -10.073 -4.019 -3.891 1.00 57.78 208 ALA A N 1
ATOM 1592 C CA . ALA A 1 208 ? -10.083 -3.203 -5.086 1.00 57.78 208 ALA A CA 1
ATOM 1593 C C . ALA A 1 208 ? -10.830 -3.957 -6.200 1.00 57.78 208 ALA A C 1
ATOM 1595 O O . ALA A 1 208 ? -10.284 -4.823 -6.889 1.00 57.78 208 ALA A O 1
ATOM 1596 N N . THR A 1 209 ? -12.090 -3.588 -6.406 1.00 52.66 209 THR A N 1
ATOM 1597 C CA . THR A 1 209 ? -12.849 -3.807 -7.634 1.00 52.66 209 THR A CA 1
ATOM 1598 C C . THR A 1 209 ? -12.293 -2.940 -8.763 1.00 52.66 209 THR A C 1
ATOM 1600 O O . THR A 1 209 ? -12.882 -2.901 -9.828 1.00 52.66 209 THR A O 1
ATOM 1603 N N . GLY A 1 210 ? -11.113 -2.321 -8.604 1.00 50.69 210 GLY A N 1
ATOM 1604 C CA . GLY A 1 210 ? -10.322 -1.714 -9.682 1.00 50.69 210 GLY A CA 1
ATOM 1605 C C . GLY A 1 210 ? -9.998 -2.671 -10.841 1.00 50.69 210 GLY A C 1
ATOM 1606 O O . GLY A 1 210 ? -9.632 -2.226 -11.916 1.00 50.69 210 GLY A O 1
ATOM 1607 N N . ARG A 1 211 ? -10.196 -3.979 -10.644 1.00 41.84 211 ARG A N 1
ATOM 1608 C CA . ARG A 1 211 ? -10.214 -5.018 -11.695 1.00 41.84 211 ARG A CA 1
ATOM 1609 C C . ARG A 1 211 ? -11.520 -5.072 -12.514 1.00 41.84 211 ARG A C 1
ATOM 1611 O O . ARG A 1 211 ? -11.525 -5.653 -13.589 1.00 41.84 211 ARG A O 1
ATOM 1618 N N . PHE A 1 212 ? -12.602 -4.487 -12.001 1.00 47.81 212 PHE A N 1
ATOM 1619 C CA . PHE A 1 212 ? -13.879 -4.224 -12.683 1.00 47.81 212 PHE A CA 1
ATOM 1620 C C . PHE A 1 212 ? -14.078 -2.745 -13.027 1.00 47.81 212 PHE A C 1
ATOM 1622 O O . PHE A 1 212 ? -14.944 -2.429 -13.842 1.00 47.81 212 PHE A O 1
ATOM 1629 N N . ALA A 1 213 ? -13.294 -1.832 -12.436 1.00 44.47 213 ALA A N 1
ATOM 1630 C CA . ALA A 1 213 ? -13.075 -0.544 -13.073 1.00 44.47 213 ALA A CA 1
ATOM 1631 C C . ALA A 1 213 ? -12.575 -0.863 -14.485 1.00 44.47 213 ALA A C 1
ATOM 1633 O O . ALA A 1 213 ? -11.719 -1.748 -14.610 1.00 44.47 213 ALA A O 1
ATOM 1634 N N . PRO A 1 214 ? -13.129 -0.230 -15.534 1.00 42.56 214 PRO A N 1
ATOM 1635 C CA . PRO A 1 214 ? -12.632 -0.426 -16.880 1.00 42.56 214 PRO A CA 1
ATOM 1636 C C . PRO A 1 214 ? -11.120 -0.308 -16.799 1.00 42.56 214 PRO A C 1
ATOM 1638 O O . PRO A 1 214 ? -10.602 0.720 -16.355 1.00 42.56 214 PRO A O 1
ATOM 1641 N N . THR A 1 215 ? -10.407 -1.379 -17.148 1.00 45.44 215 THR A N 1
ATOM 1642 C CA . THR A 1 215 ? -9.026 -1.207 -17.566 1.00 45.44 215 THR A CA 1
ATOM 1643 C C . THR A 1 215 ? -9.186 -0.243 -18.721 1.00 45.44 215 THR A C 1
ATOM 1645 O O . THR A 1 215 ? -9.731 -0.618 -19.758 1.00 45.44 215 THR A O 1
ATOM 1648 N N . THR A 1 216 ? -8.881 1.036 -18.511 1.00 50.00 216 THR A N 1
ATOM 1649 C CA . THR A 1 216 ? -8.685 1.936 -19.637 1.00 50.00 216 THR A CA 1
ATOM 1650 C C . THR A 1 216 ? -7.681 1.186 -20.495 1.00 50.00 216 THR A C 1
ATOM 1652 O O . THR A 1 216 ? -6.596 0.852 -20.004 1.00 50.00 216 THR A O 1
ATOM 1655 N N . ALA A 1 217 ? -8.114 0.759 -21.684 1.00 58.25 217 ALA A N 1
ATOM 1656 C CA . ALA A 1 217 ? -7.352 -0.134 -22.555 1.00 58.25 217 ALA A CA 1
ATOM 1657 C C . ALA A 1 217 ? -5.905 0.367 -22.740 1.00 58.25 217 ALA A C 1
ATOM 1659 O O . ALA A 1 217 ? -4.981 -0.426 -22.901 1.00 58.25 217 ALA A O 1
ATOM 1660 N N . ASP A 1 218 ? -5.750 1.679 -22.596 1.00 70.62 218 ASP A N 1
ATOM 1661 C CA . ASP A 1 218 ? -4.585 2.544 -22.615 1.00 70.62 218 ASP A CA 1
ATOM 1662 C C . ASP A 1 218 ? -3.295 1.941 -22.032 1.00 70.62 218 ASP A C 1
ATOM 1664 O O . ASP A 1 218 ? -2.253 2.129 -22.641 1.00 70.62 218 ASP A O 1
ATOM 1668 N N . TYR A 1 219 ? -3.315 1.188 -20.918 1.00 82.50 219 TYR A N 1
ATOM 1669 C CA . TYR A 1 219 ? -2.072 0.657 -20.310 1.00 82.50 219 TYR A CA 1
ATOM 1670 C C . TYR A 1 219 ? -2.008 -0.866 -20.134 1.00 82.50 219 TYR A C 1
ATOM 1672 O O . TYR A 1 219 ? -1.107 -1.377 -19.465 1.00 82.50 219 TYR A O 1
ATOM 1680 N N . ALA A 1 220 ? -2.920 -1.629 -20.743 1.00 82.44 220 ALA A N 1
ATOM 1681 C CA . ALA A 1 220 ? -2.881 -3.096 -20.672 1.00 82.44 220 ALA A CA 1
ATOM 1682 C C . ALA A 1 220 ? -1.638 -3.695 -21.360 1.00 82.44 220 ALA A C 1
ATOM 1684 O O . ALA A 1 220 ? -1.175 -4.773 -20.990 1.00 82.44 220 ALA A O 1
ATOM 1685 N N . THR A 1 221 ? -1.096 -2.985 -22.350 1.00 88.00 221 THR A N 1
ATOM 1686 C CA . THR A 1 221 ? 0.105 -3.360 -23.107 1.00 88.00 221 THR A CA 1
ATOM 1687 C C . THR A 1 221 ? 1.378 -2.719 -22.566 1.00 88.00 221 THR A C 1
ATOM 1689 O O . THR A 1 221 ? 2.470 -3.087 -22.993 1.00 88.00 221 THR A O 1
ATOM 1692 N N . TRP A 1 222 ? 1.266 -1.772 -21.630 1.00 93.44 222 TRP A N 1
ATOM 1693 C CA . TRP A 1 222 ? 2.429 -1.089 -21.076 1.00 93.44 222 TRP A CA 1
ATOM 1694 C C . TRP A 1 222 ? 3.286 -2.044 -20.239 1.00 93.44 222 TRP A C 1
ATOM 1696 O O . TRP A 1 222 ? 2.748 -2.973 -19.629 1.00 93.44 222 TRP A O 1
ATOM 1706 N N . PRO A 1 223 ? 4.602 -1.789 -20.133 1.00 95.56 223 PRO A N 1
ATOM 1707 C CA . PRO A 1 223 ? 5.486 -2.530 -19.243 1.00 95.56 223 PRO A CA 1
ATOM 1708 C C . PRO A 1 223 ? 4.960 -2.514 -17.805 1.00 95.56 223 PRO A C 1
ATOM 1710 O O . PRO A 1 223 ? 4.625 -1.450 -17.277 1.00 95.56 223 PRO A O 1
ATOM 1713 N N . PHE A 1 224 ? 4.936 -3.677 -17.149 1.00 92.94 224 PHE A N 1
ATOM 1714 C CA . PHE A 1 224 ? 4.379 -3.855 -15.803 1.00 92.94 224 PHE A CA 1
ATOM 1715 C C . PHE A 1 224 ? 4.826 -2.783 -14.794 1.00 92.94 224 PHE A C 1
ATOM 1717 O O . PHE A 1 224 ? 3.960 -2.221 -14.122 1.00 92.94 224 PHE A O 1
ATOM 1724 N N . PRO A 1 225 ? 6.121 -2.403 -14.721 1.00 93.38 225 PRO A N 1
ATOM 1725 C CA . PRO A 1 225 ? 6.575 -1.345 -13.823 1.00 93.38 225 PRO A CA 1
ATOM 1726 C C . PRO A 1 225 ? 5.876 0.005 -13.974 1.00 93.38 225 PRO A C 1
ATOM 1728 O O . PRO A 1 225 ? 5.607 0.711 -13.001 1.00 93.38 225 PRO A O 1
ATOM 1731 N N . VAL A 1 226 ? 5.577 0.358 -15.217 1.00 95.00 226 VAL A N 1
ATOM 1732 C CA . VAL A 1 226 ? 4.948 1.622 -15.584 1.00 95.00 226 VAL A CA 1
ATOM 1733 C C . VAL A 1 226 ? 3.435 1.517 -15.392 1.00 95.00 226 VAL A C 1
ATOM 1735 O O . VAL A 1 226 ? 2.805 2.407 -14.822 1.00 95.00 226 VAL A O 1
ATOM 1738 N N . ALA A 1 227 ? 2.845 0.396 -15.806 1.00 91.12 227 ALA A N 1
ATOM 1739 C CA . ALA A 1 227 ? 1.414 0.154 -15.696 1.00 91.12 227 ALA A CA 1
ATOM 1740 C C . ALA A 1 227 ? 0.937 0.057 -14.236 1.00 91.12 227 ALA A C 1
ATOM 1742 O O . ALA A 1 227 ? -0.089 0.640 -13.881 1.00 91.12 227 ALA A O 1
ATOM 1743 N N . VAL A 1 228 ? 1.672 -0.643 -13.363 1.00 85.19 228 VAL A N 1
ATOM 1744 C CA . VAL A 1 228 ? 1.281 -0.822 -11.953 1.00 85.19 228 VAL A CA 1
ATOM 1745 C C . VAL A 1 228 ? 1.301 0.498 -11.181 1.00 85.19 228 VAL A C 1
ATOM 1747 O O . VAL A 1 228 ? 0.394 0.763 -10.392 1.00 85.19 228 VAL A O 1
ATOM 1750 N N . THR A 1 229 ? 2.280 1.364 -11.446 1.00 90.12 229 THR A N 1
ATOM 1751 C CA . THR A 1 229 ? 2.368 2.692 -10.822 1.00 90.12 229 THR A CA 1
ATOM 1752 C C . THR A 1 229 ? 1.281 3.633 -11.349 1.00 90.12 229 THR A C 1
ATOM 1754 O O . THR A 1 229 ? 0.646 4.324 -10.550 1.00 90.12 229 THR A O 1
ATOM 1757 N N . ARG A 1 230 ? 0.954 3.585 -12.654 1.00 90.50 230 ARG A N 1
ATOM 1758 C CA . ARG A 1 230 ? -0.187 4.335 -13.217 1.00 90.50 230 ARG A CA 1
ATOM 1759 C C . ARG A 1 230 ? -1.504 3.902 -12.593 1.00 90.50 230 ARG A C 1
ATOM 1761 O O . ARG A 1 230 ? -2.296 4.746 -12.182 1.00 90.50 230 ARG A O 1
ATOM 1768 N N . HIS A 1 231 ? -1.728 2.593 -12.504 1.00 83.75 231 HIS A N 1
ATOM 1769 C CA . HIS A 1 231 ? -2.941 2.037 -11.920 1.00 83.75 231 HIS A CA 1
ATOM 1770 C C . HIS A 1 231 ? -3.128 2.514 -10.477 1.00 83.75 231 HIS A C 1
ATOM 1772 O O . HIS A 1 231 ? -4.207 2.989 -10.134 1.00 83.75 231 HIS A O 1
ATOM 1778 N N . LYS A 1 232 ? -2.066 2.476 -9.660 1.00 81.81 232 LYS A N 1
ATOM 1779 C CA . LYS A 1 232 ? -2.084 2.999 -8.285 1.00 81.81 232 LYS A CA 1
ATOM 1780 C C . LYS A 1 232 ? -2.487 4.471 -8.228 1.00 81.81 232 LYS A C 1
ATOM 1782 O O . LYS A 1 232 ? -3.378 4.818 -7.458 1.00 81.81 232 LYS A O 1
ATOM 1787 N N . ALA A 1 233 ? -1.882 5.316 -9.062 1.00 86.75 233 ALA A N 1
ATOM 1788 C CA . ALA A 1 233 ? -2.227 6.735 -9.121 1.00 86.75 233 ALA A CA 1
ATOM 1789 C C . ALA A 1 233 ? -3.696 6.964 -9.527 1.00 86.75 233 ALA A C 1
ATOM 1791 O O . ALA A 1 233 ? -4.362 7.833 -8.972 1.00 86.75 233 ALA A O 1
ATOM 1792 N N . LEU A 1 234 ? -4.230 6.163 -10.456 1.00 82.69 234 LEU A N 1
ATOM 1793 C CA . LEU A 1 234 ? -5.616 6.287 -10.915 1.00 82.69 234 LEU A CA 1
ATOM 1794 C C . LEU A 1 234 ? -6.645 5.872 -9.859 1.00 82.69 234 LEU A C 1
ATOM 1796 O O . LEU A 1 234 ? -7.698 6.502 -9.775 1.00 82.69 234 LEU A O 1
ATOM 1800 N N . VAL A 1 235 ? -6.358 4.834 -9.067 1.00 72.31 235 VAL A N 1
ATOM 1801 C CA . VAL A 1 235 ? -7.276 4.355 -8.016 1.00 72.31 235 VAL A CA 1
ATOM 1802 C C . VAL A 1 235 ? -7.179 5.160 -6.718 1.00 72.31 235 VAL A C 1
ATOM 1804 O O . VAL A 1 235 ? -8.047 5.025 -5.853 1.00 72.31 235 VAL A O 1
ATOM 1807 N N . ALA A 1 236 ? -6.149 5.997 -6.570 1.00 74.31 236 ALA A N 1
ATOM 1808 C CA . ALA A 1 236 ? -5.990 6.876 -5.423 1.00 74.31 236 ALA A CA 1
ATOM 1809 C C . ALA A 1 236 ? -7.074 7.961 -5.410 1.00 74.31 236 ALA A C 1
ATOM 1811 O O . ALA A 1 236 ? -7.195 8.758 -6.344 1.00 74.31 236 ALA A O 1
ATOM 1812 N N . ARG A 1 237 ? -7.865 7.970 -4.331 1.00 71.44 237 ARG A N 1
ATOM 1813 C CA . ARG A 1 237 ? -8.937 8.950 -4.101 1.00 71.44 237 ARG A CA 1
ATOM 1814 C C . ARG A 1 237 ? -8.457 10.183 -3.340 1.00 71.44 237 ARG A C 1
ATOM 1816 O O . ARG A 1 237 ? -9.018 11.253 -3.531 1.00 71.44 237 ARG A O 1
ATOM 1823 N N . ASP A 1 238 ? -7.446 10.023 -2.490 1.00 75.12 238 ASP A N 1
ATOM 1824 C CA . ASP A 1 238 ? -6.840 11.134 -1.763 1.00 75.12 238 ASP A CA 1
ATOM 1825 C C . ASP A 1 238 ? -5.917 11.947 -2.699 1.00 75.12 238 ASP A C 1
ATOM 1827 O O . ASP A 1 238 ? -5.042 11.353 -3.339 1.00 75.12 238 ASP A O 1
ATOM 1831 N N . PRO A 1 239 ? -6.093 13.279 -2.816 1.00 79.56 239 PRO A N 1
ATOM 1832 C CA . PRO A 1 239 ? -5.291 14.113 -3.712 1.00 79.56 239 PRO A CA 1
ATOM 1833 C C . PRO A 1 239 ? -3.784 14.079 -3.443 1.00 79.56 239 PRO A C 1
ATOM 1835 O O . PRO A 1 239 ? -2.992 14.130 -4.384 1.00 79.56 239 PRO A O 1
ATOM 1838 N N . LEU A 1 240 ? -3.370 13.992 -2.178 1.00 79.31 240 LEU A N 1
ATOM 1839 C CA . LEU A 1 240 ? -1.959 14.000 -1.812 1.00 79.31 240 LEU A CA 1
ATOM 1840 C C . LEU A 1 240 ? -1.294 12.655 -2.134 1.00 79.31 240 LEU A C 1
ATOM 1842 O O . LEU A 1 240 ? -0.224 12.612 -2.746 1.00 79.31 240 LEU A O 1
ATOM 1846 N N . LEU A 1 241 ? -1.958 11.555 -1.795 1.00 76.88 241 LEU A N 1
ATOM 1847 C CA . LEU A 1 241 ? -1.558 10.218 -2.208 1.00 76.88 241 LEU A CA 1
ATOM 1848 C C . LEU A 1 241 ? -1.483 10.116 -3.728 1.00 76.88 241 LEU A C 1
ATOM 1850 O O . LEU A 1 241 ? -0.499 9.604 -4.262 1.00 76.88 241 LEU A O 1
ATOM 1854 N N . ARG A 1 242 ? -2.507 10.613 -4.434 1.00 84.38 242 ARG A N 1
ATOM 1855 C CA . ARG A 1 242 ? -2.521 10.642 -5.897 1.00 84.38 242 ARG A CA 1
ATOM 1856 C C . ARG A 1 242 ? -1.304 11.395 -6.421 1.00 84.38 242 ARG A C 1
ATOM 1858 O O . ARG A 1 242 ? -0.608 10.860 -7.276 1.00 84.38 242 ARG A O 1
ATOM 1865 N N . PHE A 1 243 ? -1.010 12.577 -5.882 1.00 86.38 243 PHE A N 1
ATOM 1866 C CA . PHE A 1 243 ? 0.169 13.354 -6.252 1.00 86.38 243 PHE A CA 1
ATOM 1867 C C . PHE A 1 243 ? 1.472 12.559 -6.082 1.00 86.38 243 PHE A C 1
ATOM 1869 O O . PHE A 1 243 ? 2.257 12.468 -7.026 1.00 86.38 243 PHE A O 1
ATOM 1876 N N . LEU A 1 244 ? 1.698 11.926 -4.925 1.00 84.50 244 LEU A N 1
ATOM 1877 C CA . LEU A 1 244 ? 2.913 11.129 -4.714 1.00 84.50 244 LEU A CA 1
ATOM 1878 C C . LEU A 1 244 ? 2.978 9.897 -5.622 1.00 84.50 244 LEU A C 1
ATOM 1880 O O . LEU A 1 244 ? 4.043 9.595 -6.156 1.00 84.50 244 LEU A O 1
ATOM 1884 N N . LEU A 1 245 ? 1.856 9.219 -5.862 1.00 86.69 245 LEU A N 1
ATOM 1885 C CA . LEU A 1 245 ? 1.804 8.082 -6.784 1.00 86.69 245 LEU A CA 1
ATOM 1886 C C . LEU A 1 245 ? 2.021 8.505 -8.241 1.00 86.69 245 LEU A C 1
ATOM 1888 O O . LEU A 1 245 ? 2.579 7.735 -9.019 1.00 86.69 245 LEU A O 1
ATOM 1892 N N . LEU A 1 246 ? 1.631 9.725 -8.622 1.00 89.88 246 LEU A N 1
ATOM 1893 C CA . LEU A 1 246 ? 1.977 10.302 -9.921 1.00 89.88 246 LEU A CA 1
ATOM 1894 C C . LEU A 1 246 ? 3.485 10.562 -10.034 1.00 89.88 246 LEU A C 1
ATOM 1896 O O . LEU A 1 246 ? 4.055 10.325 -11.097 1.00 89.88 246 LEU A O 1
ATOM 1900 N N . LEU A 1 247 ? 4.148 10.987 -8.952 1.00 88.81 247 LEU A N 1
ATOM 1901 C CA . LEU A 1 247 ? 5.609 11.126 -8.922 1.00 88.81 247 LEU A CA 1
ATOM 1902 C C . LEU A 1 247 ? 6.324 9.771 -8.985 1.00 88.81 247 LEU A C 1
ATOM 1904 O O . LEU A 1 247 ? 7.312 9.650 -9.705 1.00 88.81 247 LEU A O 1
ATOM 1908 N N . ASP A 1 248 ? 5.825 8.754 -8.278 1.00 88.88 248 ASP A N 1
ATOM 1909 C CA . ASP A 1 248 ? 6.341 7.381 -8.378 1.00 88.88 248 ASP A CA 1
ATOM 1910 C C . ASP A 1 248 ? 6.157 6.827 -9.795 1.00 88.88 248 ASP A C 1
ATOM 1912 O O . ASP A 1 248 ? 7.044 6.174 -10.343 1.00 88.88 248 ASP A O 1
ATOM 1916 N N . HIS A 1 249 ? 5.011 7.112 -10.415 1.00 93.00 249 HIS A N 1
ATOM 1917 C CA . HIS A 1 249 ? 4.746 6.729 -11.792 1.00 93.00 249 HIS A CA 1
ATOM 1918 C C . HIS A 1 249 ? 5.680 7.435 -12.778 1.00 93.00 249 HIS A C 1
ATOM 1920 O O . HIS A 1 249 ? 6.222 6.791 -13.675 1.00 93.00 249 HIS A O 1
ATOM 1926 N N . PHE A 1 250 ? 5.920 8.732 -12.585 1.00 91.69 250 PHE A N 1
ATOM 1927 C CA . PHE A 1 250 ? 6.905 9.479 -13.357 1.00 91.69 250 PHE A CA 1
ATOM 1928 C C . PHE A 1 250 ? 8.318 8.893 -13.197 1.00 91.69 250 PHE A C 1
ATOM 1930 O O . PHE A 1 250 ? 8.993 8.665 -14.199 1.00 91.69 250 PHE A O 1
ATOM 1937 N N . ASP A 1 251 ? 8.749 8.575 -11.971 1.00 91.06 251 ASP A N 1
ATOM 1938 C CA . ASP A 1 251 ? 10.045 7.931 -11.706 1.00 91.06 251 ASP A CA 1
ATOM 1939 C C . ASP A 1 251 ? 10.162 6.573 -12.417 1.00 91.06 251 ASP A C 1
ATOM 1941 O O . ASP A 1 251 ? 11.130 6.329 -13.140 1.00 91.06 251 ASP A O 1
ATOM 1945 N N . ALA A 1 252 ? 9.141 5.717 -12.301 1.00 93.81 252 ALA A N 1
ATOM 1946 C CA . ALA A 1 252 ? 9.099 4.422 -12.978 1.00 93.81 252 ALA A CA 1
ATOM 1947 C C . ALA A 1 252 ? 9.163 4.562 -14.509 1.00 93.81 252 ALA A C 1
ATOM 1949 O O . ALA A 1 252 ? 9.894 3.819 -15.168 1.00 93.81 252 ALA A O 1
ATOM 1950 N N . LEU A 1 253 ? 8.432 5.527 -15.072 1.00 93.75 253 LEU A N 1
ATOM 1951 C CA . LEU A 1 253 ? 8.371 5.795 -16.507 1.00 93.75 253 LEU A CA 1
ATOM 1952 C C . LEU A 1 253 ? 9.717 6.283 -17.058 1.00 93.75 253 LEU A C 1
ATOM 1954 O O . LEU A 1 253 ? 10.228 5.717 -18.025 1.00 93.75 253 LEU A O 1
ATOM 1958 N N . VAL A 1 254 ? 10.329 7.285 -16.421 1.00 92.06 254 VAL A N 1
ATOM 1959 C CA . VAL A 1 254 ? 11.619 7.838 -16.860 1.00 92.06 254 VAL A CA 1
ATOM 1960 C C . VAL A 1 254 ? 12.737 6.802 -16.719 1.00 92.06 254 VAL A C 1
ATOM 1962 O O . VAL A 1 254 ? 13.534 6.638 -17.644 1.00 92.06 254 VAL A O 1
ATOM 1965 N N . ARG A 1 255 ? 12.783 6.049 -15.610 1.00 94.31 255 ARG A N 1
ATOM 1966 C CA . ARG A 1 255 ? 13.753 4.953 -15.436 1.00 94.31 255 ARG A CA 1
ATOM 1967 C C . ARG A 1 255 ? 13.607 3.899 -16.514 1.00 94.31 255 ARG A C 1
ATOM 1969 O O . ARG A 1 255 ? 14.609 3.498 -17.100 1.00 94.31 255 ARG A O 1
ATOM 1976 N N . HIS A 1 256 ? 12.374 3.464 -16.778 1.00 95.81 256 HIS A N 1
ATOM 1977 C CA . HIS A 1 256 ? 12.101 2.469 -17.803 1.00 95.81 256 HIS A CA 1
ATOM 1978 C C . HIS A 1 256 ? 12.641 2.924 -19.162 1.00 95.81 256 HIS A C 1
ATOM 1980 O O . HIS A 1 256 ? 13.469 2.223 -19.734 1.00 95.81 256 HIS A O 1
ATOM 1986 N N . LEU A 1 257 ? 12.278 4.131 -19.609 1.00 93.94 257 LEU A N 1
ATOM 1987 C CA . LEU A 1 257 ? 12.727 4.693 -20.888 1.00 93.94 257 LEU A CA 1
ATOM 1988 C C . LEU A 1 257 ? 14.257 4.816 -20.990 1.00 93.94 257 LEU A C 1
ATOM 1990 O O . LEU A 1 257 ? 14.840 4.482 -22.023 1.00 93.94 257 LEU A O 1
ATOM 1994 N N . CYS A 1 258 ? 14.924 5.281 -19.929 1.00 93.56 258 CYS A N 1
ATOM 1995 C CA . CYS A 1 258 ? 16.385 5.389 -19.895 1.00 93.56 258 CYS A CA 1
ATOM 1996 C C . CYS A 1 258 ? 17.062 4.014 -19.986 1.00 93.56 258 CYS A C 1
ATOM 1998 O O . CYS A 1 258 ? 18.012 3.845 -20.751 1.00 93.56 258 CYS A O 1
ATOM 2000 N N . ILE A 1 259 ? 16.571 3.032 -19.225 1.00 95.81 259 ILE A N 1
ATOM 2001 C CA . ILE A 1 259 ? 17.145 1.683 -19.165 1.00 95.81 259 ILE A CA 1
ATOM 2002 C C . ILE A 1 259 ? 16.921 0.933 -20.481 1.00 95.81 259 ILE A C 1
ATOM 2004 O O . ILE A 1 259 ? 17.877 0.392 -21.036 1.00 95.81 259 ILE A O 1
ATOM 2008 N N . THR A 1 260 ? 15.694 0.905 -21.012 1.00 95.50 260 THR A N 1
ATOM 2009 C CA . THR A 1 260 ? 15.401 0.169 -22.253 1.00 95.50 260 THR A CA 1
ATOM 2010 C C . THR A 1 260 ? 16.172 0.741 -23.431 1.00 95.50 260 THR A C 1
ATOM 2012 O O . THR A 1 260 ? 16.693 -0.017 -24.247 1.00 95.50 260 THR A O 1
ATOM 2015 N N . ARG A 1 261 ? 16.307 2.069 -23.526 1.00 93.06 261 ARG A N 1
ATOM 2016 C CA . ARG A 1 261 ? 17.165 2.715 -24.528 1.00 93.06 261 ARG A CA 1
ATOM 2017 C C . ARG A 1 261 ? 18.623 2.285 -24.379 1.00 93.06 261 ARG A C 1
ATOM 2019 O O . ARG A 1 261 ? 19.184 1.749 -25.326 1.00 93.06 261 ARG A O 1
ATOM 2026 N N . ALA A 1 262 ? 19.209 2.476 -23.198 1.00 93.62 262 ALA A N 1
ATOM 2027 C CA . ALA A 1 262 ? 20.603 2.131 -22.922 1.00 93.62 262 ALA A CA 1
ATOM 2028 C C . ALA A 1 262 ? 20.931 0.679 -23.304 1.00 93.62 262 ALA A C 1
ATOM 2030 O O . ALA A 1 262 ? 21.922 0.410 -23.983 1.00 93.62 262 ALA A O 1
ATOM 2031 N N . CYS A 1 263 ? 20.056 -0.259 -22.938 1.00 94.81 263 CYS A N 1
ATOM 2032 C CA . CYS A 1 263 ? 20.205 -1.667 -23.287 1.00 94.81 263 CYS A CA 1
ATOM 2033 C C . CYS A 1 263 ? 20.078 -1.929 -24.797 1.00 94.81 263 CYS A C 1
ATOM 2035 O O . CYS A 1 263 ? 20.867 -2.702 -25.342 1.00 94.81 263 CYS A O 1
ATOM 2037 N N . ARG A 1 264 ? 19.120 -1.295 -25.489 1.00 93.44 264 ARG A N 1
ATOM 2038 C CA . ARG A 1 264 ? 18.954 -1.434 -26.950 1.00 93.44 264 ARG A CA 1
ATOM 2039 C C . ARG A 1 264 ? 20.165 -0.914 -27.719 1.00 93.44 264 ARG A C 1
ATOM 2041 O O . ARG A 1 264 ? 20.640 -1.597 -28.627 1.00 93.44 264 ARG A O 1
ATOM 2048 N N . ASP A 1 265 ? 20.671 0.241 -27.302 1.00 93.19 265 ASP A N 1
ATOM 2049 C CA . ASP A 1 265 ? 21.807 0.929 -27.919 1.00 93.19 265 ASP A CA 1
ATOM 2050 C C . ASP A 1 265 ? 23.153 0.277 -27.547 1.00 93.19 265 ASP A C 1
ATOM 2052 O O . ASP A 1 265 ? 24.188 0.610 -28.121 1.00 93.19 265 ASP A O 1
ATOM 2056 N N . GLY A 1 266 ? 23.161 -0.654 -26.582 1.00 93.81 266 GLY A N 1
ATOM 2057 C CA . GLY A 1 266 ? 24.389 -1.244 -26.043 1.00 93.81 266 GLY A CA 1
ATOM 2058 C C . GLY A 1 266 ? 25.256 -0.233 -25.282 1.00 93.81 266 GLY A C 1
ATOM 2059 O O . GLY A 1 266 ? 26.468 -0.415 -25.182 1.00 93.81 266 GLY A O 1
ATOM 2060 N N . ALA A 1 267 ? 24.647 0.836 -24.765 1.00 92.44 267 ALA A N 1
ATOM 2061 C CA . ALA A 1 267 ? 25.306 1.942 -24.084 1.00 92.44 267 ALA A CA 1
ATOM 2062 C C . ALA A 1 267 ? 25.011 1.877 -22.573 1.00 92.44 267 ALA A C 1
ATOM 2064 O O . ALA A 1 267 ? 23.942 2.312 -22.148 1.00 92.44 267 ALA A O 1
ATOM 2065 N N . PRO A 1 268 ? 25.915 1.330 -21.738 1.00 89.94 268 PRO A N 1
ATOM 2066 C CA . PRO A 1 268 ? 25.653 1.163 -20.312 1.00 89.94 268 PRO A CA 1
ATOM 2067 C C . PRO A 1 268 ? 25.442 2.511 -19.606 1.00 89.94 268 PRO A C 1
ATOM 2069 O O . PRO A 1 268 ? 26.168 3.479 -19.833 1.00 89.94 268 PRO A O 1
ATOM 2072 N N . LEU A 1 269 ? 24.465 2.559 -18.699 1.00 91.88 269 LEU A N 1
ATOM 2073 C CA . LEU A 1 269 ? 24.192 3.725 -17.859 1.00 91.88 269 LEU A CA 1
ATOM 2074 C C . LEU A 1 269 ? 25.239 3.865 -16.748 1.00 91.88 269 LEU A C 1
ATOM 2076 O O . LEU A 1 269 ? 25.453 2.937 -15.967 1.00 91.88 269 LEU A O 1
ATOM 2080 N N . ASN A 1 270 ? 25.813 5.062 -16.616 1.00 91.88 270 ASN A N 1
ATOM 2081 C CA . ASN A 1 270 ? 26.640 5.448 -15.471 1.00 91.88 270 ASN A CA 1
ATOM 2082 C C . ASN A 1 270 ? 25.761 6.036 -14.354 1.00 91.88 270 ASN A C 1
ATOM 2084 O O . ASN A 1 270 ? 25.646 7.254 -14.213 1.00 91.88 270 ASN A O 1
ATOM 2088 N N . ILE A 1 271 ? 25.085 5.161 -13.608 1.00 93.56 271 ILE A N 1
ATOM 2089 C CA . ILE A 1 271 ? 24.138 5.560 -12.560 1.00 93.56 271 ILE A CA 1
ATOM 2090 C C . ILE A 1 271 ? 24.923 5.990 -11.303 1.00 93.56 271 ILE A C 1
ATOM 2092 O O . ILE A 1 271 ? 25.773 5.229 -10.827 1.00 93.56 271 ILE A O 1
ATOM 2096 N N . PRO A 1 272 ? 24.682 7.192 -10.743 1.00 93.25 272 PRO A N 1
ATOM 2097 C CA . PRO A 1 272 ? 25.285 7.606 -9.478 1.00 93.25 272 PRO A CA 1
ATOM 2098 C C . PRO A 1 272 ? 24.757 6.760 -8.308 1.00 93.25 272 PRO A C 1
ATOM 2100 O O . PRO A 1 272 ? 23.789 6.025 -8.442 1.00 93.25 272 PRO A O 1
ATOM 2103 N N . GLU A 1 273 ? 25.386 6.868 -7.139 1.00 88.69 273 GLU A N 1
ATOM 2104 C CA . GLU A 1 273 ? 25.051 6.047 -5.963 1.00 88.69 273 GLU A CA 1
ATOM 2105 C C . GLU A 1 273 ? 23.602 6.224 -5.485 1.00 88.69 273 GLU A C 1
ATOM 2107 O O . GLU A 1 273 ? 22.939 5.243 -5.163 1.00 88.69 273 GLU A O 1
ATOM 2112 N N . ALA A 1 274 ? 23.097 7.457 -5.524 1.00 86.88 274 ALA A N 1
ATOM 2113 C CA . ALA A 1 274 ? 21.715 7.808 -5.221 1.00 86.88 274 ALA A CA 1
ATOM 2114 C C . ALA A 1 274 ? 21.182 8.738 -6.328 1.00 86.88 274 ALA A C 1
ATOM 2116 O O . ALA A 1 274 ? 21.273 9.965 -6.205 1.00 86.88 274 ALA A O 1
ATOM 2117 N N . PRO A 1 275 ? 20.704 8.195 -7.464 1.00 89.06 275 PRO A N 1
ATOM 2118 C CA . PRO A 1 275 ? 20.243 9.009 -8.577 1.00 89.06 275 PRO A CA 1
ATOM 2119 C C . PRO A 1 275 ? 18.989 9.778 -8.175 1.00 89.06 275 PRO A C 1
ATOM 2121 O O . PRO A 1 275 ? 17.964 9.197 -7.821 1.00 89.06 275 PRO A O 1
ATOM 2124 N N . SER A 1 276 ? 19.058 11.106 -8.253 1.00 86.75 276 SER A N 1
ATOM 2125 C CA . SER A 1 276 ? 17.868 11.930 -8.082 1.00 86.75 276 SER A CA 1
ATOM 2126 C C . SER A 1 276 ? 16.935 11.776 -9.282 1.00 86.75 276 SER A C 1
ATOM 2128 O O . SER A 1 276 ? 17.354 11.456 -10.397 1.00 86.75 276 SER A O 1
ATOM 2130 N N . LEU A 1 277 ? 15.657 12.080 -9.081 1.00 83.81 277 LEU A N 1
ATOM 2131 C CA . LEU A 1 277 ? 14.689 12.115 -10.174 1.00 83.81 277 LEU A CA 1
ATOM 2132 C C . LEU A 1 277 ? 15.095 13.119 -11.274 1.00 83.81 277 LEU A C 1
ATOM 2134 O O . LEU A 1 277 ? 14.931 12.848 -12.464 1.00 83.81 277 LEU A O 1
ATOM 2138 N N . GLY A 1 278 ? 15.708 14.242 -10.884 1.00 84.38 278 GLY A N 1
ATOM 2139 C CA . GLY A 1 278 ? 16.297 15.203 -11.816 1.00 84.38 278 GLY A CA 1
ATOM 2140 C C . GLY A 1 278 ? 17.462 14.621 -12.627 1.00 84.38 278 GLY A C 1
ATOM 2141 O O . GLY A 1 278 ? 17.633 14.982 -13.788 1.00 84.38 278 GLY A O 1
ATOM 2142 N N . TRP A 1 279 ? 18.243 13.684 -12.072 1.00 88.81 279 TRP A N 1
ATOM 2143 C CA . TRP A 1 279 ? 19.279 12.970 -12.829 1.00 88.81 279 TRP A CA 1
ATOM 2144 C C . TRP A 1 279 ? 18.667 12.070 -13.906 1.00 88.81 279 TRP A C 1
ATOM 2146 O O . TRP A 1 279 ? 19.047 12.183 -15.069 1.00 88.81 279 TRP A O 1
ATOM 2156 N N . TRP A 1 280 ? 17.678 11.244 -13.549 1.00 89.00 280 TRP A N 1
ATOM 2157 C CA . TRP A 1 280 ? 16.957 10.401 -14.513 1.00 89.00 280 TRP A CA 1
ATOM 2158 C C . TRP A 1 280 ? 16.318 11.232 -15.622 1.00 89.00 280 TRP A C 1
ATOM 2160 O O . TRP A 1 280 ? 16.440 10.911 -16.803 1.00 89.00 280 TRP A O 1
ATOM 2170 N N . SER A 1 281 ? 15.705 12.348 -15.234 1.00 85.12 281 SER A N 1
ATOM 2171 C CA . SER A 1 281 ? 15.058 13.269 -16.159 1.00 85.12 281 SER A CA 1
ATOM 2172 C C . SER A 1 281 ? 16.055 13.924 -17.104 1.00 85.12 281 SER A C 1
ATOM 2174 O O . SER A 1 281 ? 15.785 13.962 -18.294 1.00 85.12 281 SER A O 1
ATOM 2176 N N . ARG A 1 282 ? 17.226 14.379 -16.633 1.00 86.12 282 ARG A N 1
ATOM 2177 C CA . ARG A 1 282 ? 18.282 14.931 -17.504 1.00 86.12 282 ARG A CA 1
ATOM 2178 C C . ARG A 1 282 ? 18.831 13.897 -18.484 1.00 86.12 282 ARG A C 1
ATOM 2180 O O . ARG A 1 282 ? 19.032 14.214 -19.653 1.00 86.12 282 ARG A O 1
ATOM 2187 N N . THR A 1 283 ? 19.008 12.658 -18.026 1.00 86.25 283 THR A N 1
ATOM 2188 C CA . THR A 1 283 ? 19.413 11.532 -18.879 1.00 86.25 283 THR A CA 1
ATOM 2189 C C . THR A 1 283 ? 18.397 11.286 -20.003 1.00 86.25 283 THR A C 1
ATOM 2191 O O . THR A 1 283 ? 18.794 10.954 -21.118 1.00 86.25 283 THR A O 1
ATOM 2194 N N . LEU A 1 284 ? 17.102 11.524 -19.753 1.00 82.50 284 LEU A N 1
ATOM 2195 C CA . LEU A 1 284 ? 16.039 11.455 -20.764 1.00 82.50 284 LEU A CA 1
ATOM 2196 C C . LEU A 1 284 ? 15.903 12.744 -21.614 1.00 82.50 284 LEU A C 1
ATOM 2198 O O . LEU A 1 284 ? 15.640 12.666 -22.813 1.00 82.50 284 LEU A O 1
ATOM 2202 N N . GLN A 1 285 ? 16.081 13.928 -21.009 1.00 66.25 285 GLN A N 1
ATOM 2203 C CA . GLN A 1 285 ? 15.844 15.269 -21.581 1.00 66.25 285 GLN A CA 1
ATOM 2204 C C . GLN A 1 285 ? 16.773 15.653 -22.728 1.00 66.25 285 GLN A C 1
ATOM 2206 O O . GLN A 1 285 ? 16.433 16.575 -23.467 1.00 66.25 285 GLN A O 1
ATOM 2211 N N . HIS A 1 286 ? 17.884 14.943 -22.943 1.00 58.28 286 HIS A N 1
ATOM 2212 C CA . HIS A 1 286 ? 18.668 15.101 -24.172 1.00 58.28 286 HIS A CA 1
ATOM 2213 C C . HIS A 1 286 ? 17.826 14.931 -25.462 1.00 58.28 286 HIS A C 1
ATOM 2215 O O . HIS A 1 286 ? 18.299 15.330 -26.522 1.00 58.28 286 HIS A O 1
ATOM 2221 N N . ASP A 1 287 ? 16.571 14.452 -25.366 1.00 51.59 287 ASP A N 1
ATOM 2222 C CA . ASP A 1 287 ? 15.640 14.282 -26.486 1.00 51.59 287 ASP A CA 1
ATOM 2223 C C . ASP A 1 287 ? 14.252 14.969 -26.367 1.00 51.59 287 ASP A C 1
ATOM 2225 O O . ASP A 1 287 ? 13.471 14.869 -27.313 1.00 51.59 287 ASP A O 1
ATOM 2229 N N . SER A 1 288 ? 13.862 15.628 -25.260 1.00 54.62 288 SER A N 1
ATOM 2230 C CA . SER A 1 288 ? 12.529 16.280 -25.196 1.00 54.62 288 SER A CA 1
ATOM 2231 C C . SER A 1 288 ? 12.464 17.493 -24.263 1.00 54.62 288 SER A C 1
ATOM 2233 O O . SER A 1 288 ? 12.908 17.440 -23.116 1.00 54.62 288 SER A O 1
ATOM 2235 N N . ALA A 1 289 ? 11.852 18.581 -24.744 1.00 60.25 289 ALA A N 1
ATOM 2236 C CA . ALA A 1 289 ? 11.686 19.841 -24.010 1.00 60.25 289 ALA A CA 1
ATOM 2237 C C . ALA A 1 289 ? 10.662 19.769 -22.855 1.00 60.25 289 ALA A C 1
ATOM 2239 O O . ALA A 1 289 ? 10.413 20.760 -22.177 1.00 60.25 289 ALA A O 1
ATOM 2240 N N . THR A 1 290 ? 10.040 18.614 -22.630 1.00 61.69 290 THR A N 1
ATOM 2241 C CA . THR A 1 290 ? 8.699 18.520 -22.031 1.00 61.69 290 THR A CA 1
ATOM 2242 C C . THR A 1 290 ? 8.634 17.809 -20.691 1.00 61.69 290 THR A C 1
ATOM 2244 O O . THR A 1 290 ? 7.568 17.471 -20.191 1.00 61.69 290 THR A O 1
ATOM 2247 N N . ILE A 1 291 ? 9.791 17.663 -20.056 1.00 70.25 291 ILE A N 1
ATOM 2248 C CA . ILE A 1 291 ? 9.931 17.084 -18.717 1.00 70.25 291 ILE A CA 1
ATOM 2249 C C . ILE A 1 291 ? 10.117 18.184 -17.645 1.00 70.25 291 ILE A C 1
ATOM 2251 O O . ILE A 1 291 ? 10.089 17.906 -16.447 1.00 70.25 291 ILE A O 1
ATOM 2255 N N . GLY A 1 292 ? 10.293 19.444 -18.068 1.00 70.38 292 GLY A N 1
ATOM 2256 C CA . GLY A 1 292 ? 10.622 20.575 -17.194 1.00 70.38 292 GLY A CA 1
ATOM 2257 C C . GLY A 1 292 ? 9.616 20.800 -16.065 1.00 70.38 292 GLY A C 1
ATOM 2258 O O . GLY A 1 292 ? 10.025 20.929 -14.915 1.00 70.38 292 GLY A O 1
ATOM 2259 N N . ASP A 1 293 ? 8.317 20.754 -16.368 1.00 69.00 293 ASP A N 1
ATOM 2260 C CA . ASP A 1 293 ? 7.263 21.029 -15.382 1.00 69.00 293 ASP A CA 1
ATOM 2261 C C . ASP A 1 293 ? 7.179 19.951 -14.290 1.00 69.00 293 ASP A C 1
ATOM 2263 O O . ASP A 1 293 ? 7.021 20.272 -13.111 1.00 69.00 293 ASP A O 1
ATOM 2267 N N . VAL A 1 294 ? 7.335 18.671 -14.651 1.00 71.75 294 VAL A N 1
ATOM 2268 C CA . VAL A 1 294 ? 7.301 17.566 -13.676 1.00 71.75 294 VAL A CA 1
ATOM 2269 C C . VAL A 1 294 ? 8.552 17.569 -12.805 1.00 71.75 294 VAL A C 1
ATOM 2271 O O . VAL A 1 294 ? 8.457 17.382 -11.592 1.00 71.75 294 VAL A O 1
ATOM 2274 N N . VAL A 1 295 ? 9.720 17.842 -13.397 1.00 76.44 295 VAL A N 1
ATOM 2275 C CA . VAL A 1 295 ? 10.973 17.991 -12.643 1.00 76.44 295 VAL A CA 1
ATOM 2276 C C . VAL A 1 295 ? 10.860 19.148 -11.666 1.00 76.44 295 VAL A C 1
ATOM 2278 O O . VAL A 1 295 ? 11.078 18.938 -10.475 1.00 76.44 295 VAL A O 1
ATOM 2281 N N . ALA A 1 296 ? 10.424 20.320 -12.133 1.00 76.31 296 ALA A N 1
ATOM 2282 C CA . ALA A 1 296 ? 10.239 21.496 -11.291 1.00 76.31 296 ALA A CA 1
ATOM 2283 C C . ALA A 1 296 ? 9.266 21.227 -10.134 1.00 76.31 296 ALA A C 1
ATOM 2285 O O . ALA A 1 296 ? 9.550 21.612 -9.003 1.00 76.31 296 ALA A O 1
ATOM 2286 N N . ALA A 1 297 ? 8.153 20.524 -10.383 1.00 70.38 297 ALA A N 1
ATOM 2287 C CA . ALA A 1 297 ? 7.220 20.112 -9.334 1.00 70.38 297 ALA A CA 1
ATOM 2288 C C . ALA A 1 297 ? 7.856 19.129 -8.334 1.00 70.38 297 ALA A C 1
ATOM 2290 O O . ALA A 1 297 ? 7.659 19.261 -7.128 1.00 70.38 297 ALA A O 1
ATOM 2291 N N . SER A 1 298 ? 8.644 18.167 -8.820 1.00 70.94 298 SER A N 1
ATOM 2292 C CA . SER A 1 298 ? 9.296 17.150 -7.986 1.00 70.94 298 SER A CA 1
ATOM 2293 C C . SER A 1 298 ? 10.477 17.672 -7.159 1.00 70.94 298 SER A C 1
ATOM 2295 O O . SER A 1 298 ? 10.830 17.063 -6.152 1.00 70.94 298 SER A O 1
ATOM 2297 N N . GLU A 1 299 ? 11.086 18.783 -7.581 1.00 78.69 299 GLU A N 1
ATOM 2298 C CA . GLU A 1 299 ? 12.213 19.438 -6.908 1.00 78.69 299 GLU A CA 1
ATOM 2299 C C . GLU A 1 299 ? 11.760 20.502 -5.895 1.00 78.69 299 GLU A C 1
ATOM 2301 O O . GLU A 1 299 ? 12.587 21.065 -5.174 1.00 78.69 299 GLU A O 1
ATOM 2306 N N . GLN A 1 300 ? 10.453 20.768 -5.782 1.00 75.88 300 GLN A N 1
ATOM 2307 C CA . GLN A 1 300 ? 9.931 21.626 -4.721 1.00 75.88 300 GLN A CA 1
ATOM 2308 C C . GLN A 1 300 ? 10.295 21.031 -3.361 1.00 75.88 300 GLN A C 1
ATOM 2310 O O . GLN A 1 300 ? 9.961 19.885 -3.070 1.00 75.88 300 GLN A O 1
ATOM 2315 N N . ARG A 1 301 ? 10.939 21.824 -2.497 1.00 73.31 301 ARG A N 1
ATOM 2316 C CA . ARG A 1 301 ? 11.428 21.362 -1.188 1.00 73.31 301 ARG A CA 1
ATOM 2317 C C . ARG A 1 301 ? 10.356 20.633 -0.373 1.00 73.31 301 ARG A C 1
ATOM 2319 O O . ARG A 1 301 ? 10.606 19.538 0.100 1.00 73.31 301 ARG A O 1
ATOM 2326 N N . ALA A 1 302 ? 9.139 21.177 -0.317 1.00 67.50 302 ALA A N 1
ATOM 2327 C CA . ALA A 1 302 ? 8.018 20.544 0.380 1.00 67.50 302 ALA A CA 1
ATOM 2328 C C . ALA A 1 302 ? 7.655 19.149 -0.174 1.00 67.50 302 ALA A C 1
ATOM 2330 O O . ALA A 1 302 ? 7.211 18.289 0.576 1.00 67.50 302 ALA A O 1
ATOM 2331 N N . VAL A 1 303 ? 7.843 18.917 -1.476 1.00 70.25 303 VAL A N 1
ATOM 2332 C CA . VAL A 1 303 ? 7.592 17.628 -2.140 1.00 70.25 303 VAL A CA 1
ATOM 2333 C C . VAL A 1 303 ? 8.740 16.651 -1.896 1.00 70.25 303 VAL A C 1
ATOM 2335 O O . VAL A 1 303 ? 8.498 15.471 -1.649 1.00 70.25 303 VAL A O 1
ATOM 2338 N N . VAL A 1 304 ? 9.982 17.136 -1.934 1.00 74.06 304 VAL A N 1
ATOM 2339 C CA . VAL A 1 304 ? 11.178 16.341 -1.622 1.00 74.06 304 VAL A CA 1
ATOM 2340 C C . VAL A 1 304 ? 11.146 15.871 -0.170 1.00 74.06 304 VAL A C 1
ATOM 2342 O O . VAL A 1 304 ? 11.292 14.673 0.071 1.00 74.06 304 VAL A O 1
ATOM 2345 N N . ASP A 1 305 ? 10.890 16.787 0.765 1.00 67.94 305 ASP A N 1
ATOM 2346 C CA . ASP A 1 305 ? 10.778 16.502 2.198 1.00 67.94 305 ASP A CA 1
ATOM 2347 C C . ASP A 1 305 ? 9.652 15.479 2.440 1.00 67.94 305 ASP A C 1
ATOM 2349 O O . ASP A 1 305 ? 9.858 14.456 3.092 1.00 67.94 305 ASP A O 1
ATOM 2353 N N . LEU A 1 306 ? 8.488 15.674 1.806 1.00 69.19 306 LEU A N 1
ATOM 2354 C CA . LEU A 1 306 ? 7.368 14.737 1.889 1.00 69.19 306 LEU A CA 1
ATOM 2355 C C . LEU A 1 306 ? 7.712 13.333 1.357 1.00 69.19 306 LEU A C 1
ATOM 2357 O O . LEU A 1 306 ? 7.343 12.332 1.968 1.00 69.19 306 LEU A O 1
ATOM 2361 N N . ARG A 1 307 ? 8.404 13.236 0.215 1.00 73.50 307 ARG A N 1
ATOM 2362 C CA . ARG A 1 307 ? 8.706 11.951 -0.439 1.00 73.50 307 ARG A CA 1
ATOM 2363 C C . ARG A 1 307 ? 9.827 11.176 0.249 1.00 73.50 307 ARG A C 1
ATOM 2365 O O . ARG A 1 307 ? 9.801 9.945 0.221 1.00 73.50 307 ARG A O 1
ATOM 2372 N N . ASN A 1 308 ? 10.825 11.877 0.779 1.00 68.94 308 ASN A N 1
ATOM 2373 C CA . ASN A 1 308 ? 12.042 11.259 1.296 1.00 68.94 308 ASN A CA 1
ATOM 2374 C C . ASN A 1 308 ? 12.009 11.077 2.817 1.00 68.94 308 ASN A C 1
ATOM 2376 O O . ASN A 1 308 ? 12.429 10.027 3.286 1.00 68.94 308 ASN A O 1
ATOM 2380 N N . GLU A 1 309 ? 11.495 12.060 3.559 1.00 58.69 309 GLU A N 1
ATOM 2381 C CA . GLU A 1 309 ? 11.573 12.085 5.028 1.00 58.69 309 GLU A CA 1
ATOM 2382 C C . GLU A 1 309 ? 10.244 11.714 5.692 1.00 58.69 309 GLU A C 1
ATOM 2384 O O . GLU A 1 309 ? 10.224 11.210 6.809 1.00 58.69 309 GLU A O 1
ATOM 2389 N N . LEU A 1 310 ? 9.117 11.957 5.014 1.00 58.25 310 LEU A N 1
ATOM 2390 C CA . LEU A 1 310 ? 7.788 11.812 5.618 1.00 58.25 310 LEU A CA 1
ATOM 2391 C C . LEU A 1 310 ? 6.939 10.694 4.998 1.00 58.25 310 LEU A C 1
ATOM 2393 O O . LEU A 1 310 ? 5.814 10.439 5.430 1.00 58.25 310 LEU A O 1
ATOM 2397 N N . ARG A 1 311 ? 7.461 9.986 3.992 1.00 58.75 311 ARG A N 1
ATOM 2398 C CA . ARG A 1 311 ? 6.761 8.866 3.356 1.00 58.75 311 ARG A CA 1
ATOM 2399 C C . ARG A 1 311 ? 6.567 7.741 4.381 1.00 58.75 311 ARG A C 1
ATOM 2401 O O . ARG A 1 311 ? 7.534 7.281 4.969 1.00 58.75 311 ARG A O 1
ATOM 2408 N N . ALA A 1 312 ? 5.318 7.305 4.572 1.00 49.31 312 ALA A N 1
ATOM 2409 C CA . ALA A 1 312 ? 4.877 6.350 5.606 1.00 49.31 312 ALA A CA 1
ATOM 2410 C C . ALA A 1 312 ? 4.901 6.857 7.069 1.00 49.31 312 ALA A C 1
ATOM 2412 O O . ALA A 1 312 ? 4.476 6.135 7.975 1.00 49.31 312 ALA A O 1
ATOM 2413 N N . HIS A 1 313 ? 5.284 8.114 7.305 1.00 51.88 313 HIS A N 1
ATOM 2414 C CA . HIS A 1 313 ? 5.058 8.804 8.574 1.00 51.88 313 HIS A CA 1
ATOM 2415 C C . HIS A 1 313 ? 3.701 9.506 8.477 1.00 51.88 313 HIS A C 1
ATOM 2417 O O . HIS A 1 313 ? 3.605 10.617 7.970 1.00 51.88 313 HIS A O 1
ATOM 2423 N N . GLY A 1 314 ? 2.634 8.800 8.862 1.00 45.28 314 GLY A N 1
ATOM 2424 C CA . GLY A 1 314 ? 1.236 9.211 8.660 1.00 45.28 314 GLY A CA 1
ATOM 2425 C C . GLY A 1 314 ? 0.773 10.362 9.550 1.00 45.28 314 GLY A C 1
ATOM 2426 O O . GLY A 1 314 ? -0.238 10.200 10.215 1.00 45.28 314 GLY A O 1
ATOM 2427 N N . TYR A 1 315 ? 1.539 11.458 9.602 1.00 50.25 315 TYR A N 1
ATOM 2428 C CA . TYR A 1 315 ? 1.324 12.627 10.462 1.00 50.25 315 TYR A CA 1
ATOM 2429 C C . TYR A 1 315 ? 1.410 13.958 9.724 1.00 50.25 315 TYR A C 1
ATOM 2431 O O . TYR A 1 315 ? 1.573 15.017 10.339 1.00 50.25 315 TYR A O 1
ATOM 2439 N N . VAL A 1 316 ? 1.350 13.933 8.397 1.00 53.91 316 VAL A N 1
ATOM 2440 C CA . VAL A 1 316 ? 1.645 15.125 7.615 1.00 53.91 316 VAL A CA 1
ATOM 2441 C C . VAL A 1 316 ? 0.358 15.856 7.259 1.00 53.91 316 VAL A C 1
ATOM 2443 O O . VAL A 1 316 ? -0.232 15.634 6.204 1.00 53.91 316 VAL A O 1
ATOM 2446 N N . GLN A 1 317 ? -0.046 16.794 8.123 1.00 51.66 317 GLN A N 1
ATOM 2447 C CA . GLN A 1 317 ? -1.162 17.702 7.854 1.00 51.66 317 GLN A CA 1
ATOM 2448 C C . GLN A 1 317 ? -0.850 18.585 6.649 1.00 51.66 317 GLN A C 1
ATOM 2450 O O . GLN A 1 317 ? -0.179 19.622 6.712 1.00 51.66 317 GLN A O 1
ATOM 2455 N N . HIS A 1 318 ? -1.333 18.156 5.502 1.00 59.28 318 HIS A N 1
ATOM 2456 C CA . HIS A 1 318 ? -1.108 18.830 4.251 1.00 59.28 318 HIS A CA 1
ATOM 2457 C C . HIS A 1 318 ? -2.430 18.879 3.505 1.00 59.28 318 HIS A C 1
ATOM 2459 O O . HIS A 1 318 ? -2.618 18.107 2.575 1.00 59.28 318 HIS A O 1
ATOM 2465 N N . GLY A 1 319 ? -3.333 19.770 3.944 1.00 64.50 319 GLY A N 1
ATOM 2466 C CA . GLY A 1 319 ? -4.686 19.967 3.400 1.00 64.50 319 GLY A CA 1
ATOM 2467 C C . GLY A 1 319 ? -4.820 19.472 1.953 1.00 64.50 319 GLY A C 1
ATOM 2468 O O . GLY A 1 319 ? -4.299 20.155 1.066 1.00 64.50 319 GLY A O 1
ATOM 2469 N N . PRO A 1 320 ? -5.443 18.299 1.707 1.00 63.94 320 PRO A N 1
ATOM 2470 C CA . PRO A 1 320 ? -5.244 17.524 0.476 1.00 63.94 320 PRO A CA 1
ATOM 2471 C C . PRO A 1 320 ? -5.510 18.325 -0.803 1.00 63.94 320 PRO A C 1
ATOM 2473 O O . PRO A 1 320 ? -4.772 18.213 -1.782 1.00 63.94 320 PRO A O 1
ATOM 2476 N N . ALA A 1 321 ? -6.489 19.234 -0.748 1.00 74.50 321 ALA A N 1
ATOM 2477 C CA . ALA A 1 321 ? -6.855 20.147 -1.830 1.00 74.50 321 ALA A CA 1
ATOM 2478 C C . ALA A 1 321 ? -5.668 20.953 -2.398 1.00 74.50 321 ALA A C 1
ATOM 2480 O O . ALA A 1 321 ? -5.644 21.285 -3.583 1.00 74.50 321 ALA A O 1
ATOM 2481 N N . ARG A 1 322 ? -4.634 21.237 -1.593 1.00 79.31 322 ARG A N 1
ATOM 2482 C CA . ARG A 1 322 ? -3.464 22.011 -2.039 1.00 79.31 322 ARG A CA 1
ATOM 2483 C C . ARG A 1 322 ? -2.640 21.303 -3.123 1.00 79.31 322 ARG A C 1
ATOM 2485 O O . ARG A 1 322 ? -1.881 21.963 -3.827 1.00 79.31 322 ARG A O 1
ATOM 2492 N N . PHE A 1 323 ? -2.773 19.981 -3.261 1.00 79.75 323 PHE A N 1
ATOM 2493 C CA . PHE A 1 323 ? -2.039 19.194 -4.256 1.00 79.75 323 PHE A CA 1
ATOM 2494 C C . PHE A 1 323 ? -2.842 18.878 -5.513 1.00 79.75 323 PHE A C 1
ATOM 2496 O O . PHE A 1 323 ? -2.296 18.264 -6.427 1.00 79.75 323 PHE A O 1
ATOM 2503 N N . GLU A 1 324 ? -4.100 19.306 -5.619 1.00 82.94 324 GLU A N 1
ATOM 2504 C CA . GLU A 1 324 ? -4.903 19.071 -6.825 1.00 82.94 324 GLU A CA 1
ATOM 2505 C C . GLU A 1 324 ? -4.277 19.751 -8.049 1.00 82.94 324 GLU A C 1
ATOM 2507 O O . GLU A 1 324 ? -4.066 19.116 -9.083 1.00 82.94 324 GLU A O 1
ATOM 2512 N N . ALA A 1 325 ? -3.877 21.020 -7.911 1.00 80.69 325 ALA A N 1
ATOM 2513 C CA . ALA A 1 325 ? -3.218 21.764 -8.984 1.00 80.69 325 ALA A CA 1
ATOM 2514 C C . ALA A 1 325 ? -1.860 21.151 -9.372 1.00 80.69 325 ALA A C 1
ATOM 2516 O O . ALA A 1 325 ? -1.536 21.062 -10.558 1.00 80.69 325 ALA A O 1
ATOM 2517 N N . ALA A 1 326 ? -1.085 20.695 -8.381 1.00 80.50 326 ALA A N 1
ATOM 2518 C CA . ALA A 1 326 ? 0.195 20.027 -8.603 1.00 80.50 326 ALA A CA 1
ATOM 2519 C C . ALA A 1 326 ? 0.009 18.661 -9.285 1.00 80.50 326 ALA A C 1
ATOM 2521 O O . ALA A 1 326 ? 0.720 18.355 -10.238 1.00 80.50 326 ALA A O 1
ATOM 2522 N N . SER A 1 327 ? -0.993 17.881 -8.868 1.00 84.19 327 SER A N 1
ATOM 2523 C CA . SER A 1 327 ? -1.372 16.610 -9.501 1.00 84.19 327 SER A CA 1
ATOM 2524 C C . SER A 1 327 ? -1.749 16.815 -10.960 1.00 84.19 327 SER A C 1
ATOM 2526 O O . SER A 1 327 ? -1.200 16.145 -11.828 1.00 84.19 327 SER A O 1
ATOM 2528 N N . ALA A 1 328 ? -2.607 17.797 -11.247 1.00 84.31 328 ALA A N 1
ATOM 2529 C CA . ALA A 1 328 ? -3.005 18.120 -12.612 1.00 84.31 328 ALA A CA 1
ATOM 2530 C C . ALA A 1 328 ? -1.814 18.578 -13.475 1.00 84.31 328 ALA A C 1
ATOM 2532 O O . ALA A 1 328 ? -1.769 18.293 -14.670 1.00 84.31 328 ALA A O 1
ATOM 2533 N N . ALA A 1 329 ? -0.843 19.293 -12.895 1.00 79.75 329 ALA A N 1
ATOM 2534 C CA . ALA A 1 329 ? 0.383 19.676 -13.596 1.00 79.75 329 ALA A CA 1
ATOM 2535 C C . ALA A 1 329 ? 1.272 18.466 -13.916 1.00 79.75 329 ALA A C 1
ATOM 2537 O O . ALA A 1 329 ? 1.728 18.335 -15.052 1.00 79.75 329 ALA A O 1
ATOM 2538 N N . VAL A 1 330 ? 1.466 17.561 -12.951 1.00 84.50 330 VAL A N 1
ATOM 2539 C CA . VAL A 1 330 ? 2.228 16.321 -13.162 1.00 84.50 330 VAL A CA 1
ATOM 2540 C C . VAL A 1 330 ? 1.543 15.426 -14.198 1.00 84.50 330 VAL A C 1
ATOM 2542 O O . VAL A 1 330 ? 2.218 14.907 -15.081 1.00 84.50 330 VAL A O 1
ATOM 2545 N N . GLU A 1 331 ? 0.216 15.293 -14.156 1.00 87.00 331 GLU A N 1
ATOM 2546 C CA . GLU A 1 331 ? -0.554 14.520 -15.140 1.00 87.00 331 GLU A CA 1
ATOM 2547 C C . GLU A 1 331 ? -0.362 15.023 -16.571 1.00 87.00 331 GLU A C 1
ATOM 2549 O O . GLU A 1 331 ? -0.064 14.221 -17.451 1.00 87.00 331 GLU A O 1
ATOM 2554 N N . ARG A 1 332 ? -0.420 16.342 -16.803 1.00 81.75 332 ARG A N 1
ATOM 2555 C CA . ARG A 1 332 ? -0.165 16.904 -18.141 1.00 81.75 332 ARG A CA 1
ATOM 2556 C C . ARG A 1 332 ? 1.234 16.568 -18.663 1.00 81.75 332 ARG A C 1
ATOM 2558 O O . ARG A 1 332 ? 1.394 16.292 -19.850 1.00 81.75 332 ARG A O 1
ATOM 2565 N N . GLY A 1 333 ? 2.244 16.593 -17.792 1.00 79.69 333 GLY A N 1
ATOM 2566 C CA . GLY A 1 333 ? 3.603 16.190 -18.161 1.00 79.69 333 GLY A CA 1
ATOM 2567 C C . GLY A 1 333 ? 3.724 14.686 -18.435 1.00 79.69 333 GLY A C 1
ATOM 2568 O O . GLY A 1 333 ? 4.448 14.273 -19.342 1.00 79.69 333 GLY A O 1
ATOM 2569 N N . LEU A 1 334 ? 2.976 13.863 -17.695 1.00 87.88 334 LEU A N 1
ATOM 2570 C CA . LEU A 1 334 ? 2.923 12.414 -17.885 1.00 87.88 334 LEU A CA 1
ATOM 2571 C C . LEU A 1 334 ? 2.291 12.017 -19.221 1.00 87.88 334 LEU A C 1
ATOM 2573 O O . LEU A 1 334 ? 2.855 11.158 -19.890 1.00 87.88 334 LEU A O 1
ATOM 2577 N N . ASP A 1 335 ? 1.211 12.673 -19.654 1.00 85.75 335 ASP A N 1
ATOM 2578 C CA . ASP A 1 335 ? 0.540 12.362 -20.931 1.00 85.75 335 ASP A CA 1
ATOM 2579 C C . ASP A 1 335 ? 1.495 12.468 -22.132 1.00 85.75 335 ASP A C 1
ATOM 2581 O O . ASP A 1 335 ? 1.376 11.768 -23.141 1.00 85.75 335 ASP A O 1
ATOM 2585 N N . GLN A 1 336 ? 2.488 13.352 -22.047 1.00 81.94 336 GLN A N 1
ATOM 2586 C CA . GLN A 1 336 ? 3.520 13.433 -23.067 1.00 81.94 336 GLN A CA 1
ATOM 2587 C C . GLN A 1 336 ? 4.534 12.295 -22.986 1.00 81.94 336 GLN A C 1
ATOM 2589 O O . GLN A 1 336 ? 4.915 11.751 -24.021 1.00 81.94 336 GLN A O 1
ATOM 2594 N N . LEU A 1 337 ? 4.968 11.923 -21.785 1.00 87.06 337 LEU A N 1
ATOM 2595 C CA . LEU A 1 337 ? 5.861 10.782 -21.617 1.00 87.06 337 LEU A CA 1
ATOM 2596 C C . LEU A 1 337 ? 5.186 9.455 -21.976 1.00 87.06 337 LEU A C 1
ATOM 2598 O O . LEU A 1 337 ? 5.868 8.557 -22.459 1.00 87.06 337 LEU A O 1
ATOM 2602 N N . HIS A 1 338 ? 3.867 9.336 -21.804 1.00 90.94 338 HIS A N 1
ATOM 2603 C CA . HIS A 1 338 ? 3.093 8.189 -22.289 1.00 90.94 338 HIS A CA 1
ATOM 2604 C C . HIS A 1 338 ? 3.162 8.072 -23.807 1.00 90.94 338 HIS A C 1
ATOM 2606 O O . HIS A 1 338 ? 3.452 6.994 -24.309 1.00 90.94 338 HIS A O 1
ATOM 2612 N N . ARG A 1 339 ? 3.029 9.183 -24.540 1.00 87.50 339 ARG A N 1
ATOM 2613 C CA . ARG A 1 339 ? 3.234 9.182 -25.998 1.00 87.50 339 ARG A CA 1
ATOM 2614 C C . ARG A 1 339 ? 4.655 8.774 -26.381 1.00 87.50 339 ARG A C 1
ATOM 2616 O O . ARG A 1 339 ? 4.831 7.959 -27.274 1.00 87.50 339 ARG A O 1
ATOM 2623 N N . VAL A 1 340 ? 5.669 9.270 -25.665 1.00 88.31 340 VAL A N 1
ATOM 2624 C CA . VAL A 1 340 ? 7.067 8.855 -25.888 1.00 88.31 340 VAL A CA 1
ATOM 2625 C C . VAL A 1 340 ? 7.253 7.357 -25.629 1.00 88.31 340 VAL A C 1
ATOM 2627 O O . VAL A 1 340 ? 7.967 6.699 -26.382 1.00 88.31 340 VAL A O 1
ATOM 2630 N N . LEU A 1 341 ? 6.620 6.812 -24.586 1.00 91.00 341 LEU A N 1
ATOM 2631 C CA . LEU A 1 341 ? 6.617 5.378 -24.301 1.00 91.00 341 LEU A CA 1
ATOM 2632 C C . LEU A 1 341 ? 5.985 4.593 -25.449 1.00 91.00 341 LEU A C 1
ATOM 2634 O O . LEU A 1 341 ? 6.607 3.665 -25.950 1.00 91.00 341 LEU A O 1
ATOM 2638 N N . GLU A 1 342 ? 4.794 4.980 -25.893 1.00 90.38 342 GLU A N 1
ATOM 2639 C CA . GLU A 1 342 ? 4.090 4.313 -26.991 1.00 90.38 342 GLU A CA 1
ATOM 2640 C C . GLU A 1 342 ? 4.884 4.366 -28.299 1.00 90.38 342 GLU A C 1
ATOM 2642 O O . GLU A 1 342 ? 5.029 3.350 -28.972 1.00 90.38 342 GLU A O 1
ATOM 2647 N N . GLU A 1 343 ? 5.455 5.522 -28.641 1.00 88.75 343 GLU A N 1
ATOM 2648 C CA . GLU A 1 343 ? 6.260 5.706 -29.850 1.00 88.75 343 GLU A CA 1
ATOM 2649 C C . GLU A 1 343 ? 7.559 4.889 -29.813 1.00 88.75 343 GLU A C 1
ATOM 2651 O O . GLU A 1 343 ? 7.919 4.250 -30.803 1.00 88.75 343 GLU A O 1
ATOM 2656 N N . ARG A 1 344 ? 8.281 4.902 -28.682 1.00 86.12 344 ARG A N 1
ATOM 2657 C CA . ARG A 1 344 ? 9.618 4.289 -28.573 1.00 86.12 344 ARG A CA 1
ATOM 2658 C C . ARG A 1 344 ? 9.595 2.812 -28.224 1.00 86.12 344 ARG A C 1
ATOM 2660 O O . ARG A 1 344 ? 10.546 2.111 -28.563 1.00 86.12 344 ARG A O 1
ATOM 2667 N N . GLU A 1 345 ? 8.575 2.349 -27.516 1.00 88.88 345 GLU A N 1
ATOM 2668 C CA . GLU A 1 345 ? 8.441 0.947 -27.114 1.00 88.88 345 GLU A CA 1
ATOM 2669 C C . GLU A 1 345 ? 7.480 0.176 -28.031 1.00 88.88 345 GLU A C 1
ATOM 2671 O O . GLU A 1 345 ? 7.271 -1.019 -27.833 1.00 88.88 345 GLU A O 1
ATOM 2676 N N . SER A 1 346 ? 6.937 0.809 -29.081 1.00 88.81 346 SER A N 1
ATOM 2677 C CA . SER A 1 346 ? 6.173 0.103 -30.114 1.00 88.81 346 SER A CA 1
ATOM 2678 C C . SER A 1 346 ? 6.994 -1.050 -30.704 1.00 88.81 346 SER A C 1
ATOM 2680 O O . SER A 1 346 ? 8.107 -0.859 -31.196 1.00 88.81 346 SER A O 1
ATOM 2682 N N . GLY A 1 347 ? 6.446 -2.265 -30.629 1.00 90.31 347 GLY A N 1
ATOM 2683 C CA . GLY A 1 347 ? 7.098 -3.494 -31.094 1.00 90.31 347 GLY A CA 1
ATOM 2684 C C . GLY A 1 347 ? 8.034 -4.165 -30.082 1.00 90.31 347 GLY A C 1
ATOM 2685 O O . GLY A 1 347 ? 8.509 -5.268 -30.357 1.00 90.31 347 GLY A O 1
ATOM 2686 N N . TRP A 1 348 ? 8.256 -3.561 -28.913 1.00 95.19 348 TRP A N 1
ATOM 2687 C CA . TRP A 1 348 ? 9.060 -4.136 -27.837 1.00 95.19 348 TRP A CA 1
ATOM 2688 C C . TRP A 1 348 ? 8.187 -4.609 -26.675 1.00 95.19 348 TRP A C 1
ATOM 2690 O O . TRP A 1 348 ? 7.209 -3.971 -26.295 1.00 95.19 348 TRP A O 1
ATOM 2700 N N . GLU A 1 349 ? 8.556 -5.740 -26.079 1.00 95.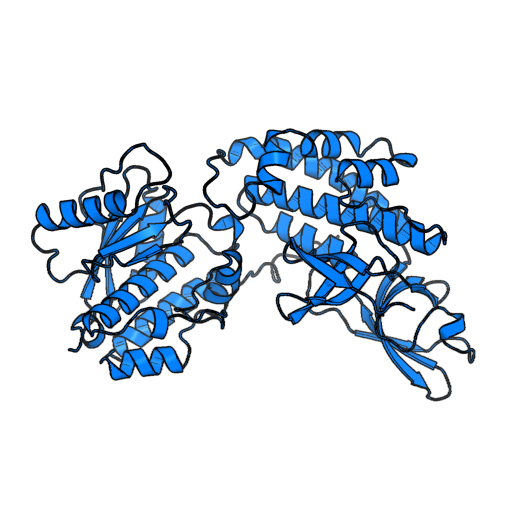44 349 GLU A N 1
ATOM 2701 C CA . GLU A 1 349 ? 7.862 -6.303 -24.923 1.00 95.44 349 GLU A CA 1
ATOM 2702 C C . GLU A 1 349 ? 8.828 -6.604 -23.785 1.00 95.44 349 GLU A C 1
ATOM 2704 O O . GLU A 1 349 ? 9.865 -7.241 -23.978 1.00 95.44 349 GLU A O 1
ATOM 2709 N N . LEU A 1 350 ? 8.450 -6.218 -22.568 1.00 96.75 350 LEU A N 1
ATOM 2710 C CA . LEU A 1 350 ? 9.162 -6.629 -21.368 1.00 96.75 350 LEU A CA 1
ATOM 2711 C C . LEU A 1 350 ? 8.788 -8.078 -21.025 1.00 96.75 350 LEU A C 1
ATOM 2713 O O . LEU A 1 350 ? 7.616 -8.402 -20.819 1.00 96.75 350 LEU A O 1
ATOM 2717 N N . ARG A 1 351 ? 9.779 -8.966 -20.956 1.00 96.38 351 ARG A N 1
ATOM 2718 C CA . ARG A 1 351 ? 9.576 -10.400 -20.718 1.00 96.38 351 ARG A CA 1
ATOM 2719 C C . ARG A 1 351 ? 10.515 -10.928 -19.652 1.00 96.38 351 ARG A C 1
ATOM 2721 O O . ARG A 1 351 ? 11.683 -10.567 -19.602 1.00 96.38 351 ARG A O 1
ATOM 2728 N N . LEU A 1 352 ? 10.018 -11.840 -18.834 1.00 95.12 352 LEU A N 1
ATOM 2729 C CA . LEU A 1 352 ? 10.827 -12.649 -17.938 1.00 95.12 352 LEU A CA 1
ATOM 2730 C C . LEU A 1 352 ? 10.956 -14.039 -18.546 1.00 95.12 352 LEU A C 1
ATOM 2732 O O . LEU A 1 352 ? 10.010 -14.820 -18.479 1.00 95.12 352 LEU A O 1
ATOM 2736 N N . ALA A 1 353 ? 12.109 -14.365 -19.125 1.00 94.69 353 ALA A N 1
ATOM 2737 C CA . ALA A 1 353 ? 12.349 -15.726 -19.595 1.00 94.69 353 ALA A CA 1
ATOM 2738 C C . ALA A 1 353 ? 12.676 -16.615 -18.390 1.00 94.69 353 ALA A C 1
ATOM 2740 O O . ALA A 1 353 ? 13.541 -16.266 -17.591 1.00 94.69 353 ALA A O 1
ATOM 2741 N N . ARG A 1 354 ? 11.981 -17.748 -18.244 1.00 91.06 354 ARG A N 1
ATOM 2742 C CA . ARG A 1 354 ? 12.165 -18.682 -17.116 1.00 91.06 354 ARG A CA 1
ATOM 2743 C C . ARG A 1 354 ? 12.817 -19.989 -17.523 1.00 91.06 354 ARG A C 1
ATOM 2745 O O . ARG A 1 354 ? 13.547 -20.574 -16.731 1.00 91.06 354 ARG A O 1
ATOM 2752 N N . ALA A 1 355 ? 12.514 -20.462 -18.726 1.00 90.94 355 ALA A N 1
ATOM 2753 C CA . ALA A 1 355 ? 12.983 -21.750 -19.200 1.00 90.94 355 ALA A CA 1
ATOM 2754 C C . ALA A 1 355 ? 13.327 -21.701 -20.686 1.00 90.94 355 ALA A C 1
ATOM 2756 O O . ALA A 1 355 ? 12.684 -21.003 -21.474 1.00 90.94 355 ALA A O 1
ATOM 2757 N N . ILE A 1 356 ? 14.336 -22.495 -21.043 1.00 90.88 356 ILE A N 1
ATOM 2758 C CA . ILE A 1 356 ? 14.716 -22.785 -22.420 1.00 90.88 356 ILE A CA 1
ATOM 2759 C C . ILE A 1 356 ? 14.584 -24.293 -22.626 1.00 90.88 356 ILE A C 1
ATOM 2761 O O . ILE A 1 356 ? 15.270 -25.076 -21.968 1.00 90.88 356 ILE A O 1
ATOM 2765 N N . GLY A 1 357 ? 13.709 -24.696 -23.542 1.00 88.44 357 GLY A N 1
ATOM 2766 C CA . GLY A 1 357 ? 13.506 -26.087 -23.940 1.00 88.44 357 GLY A CA 1
ATOM 2767 C C . GLY A 1 357 ? 14.042 -26.377 -25.342 1.00 88.44 357 GLY A C 1
ATOM 2768 O O . GLY A 1 357 ? 14.275 -25.464 -26.135 1.00 88.44 357 GLY A O 1
ATOM 2769 N N . VAL A 1 358 ? 14.198 -27.662 -25.670 1.00 87.88 358 VAL A N 1
ATOM 2770 C CA . VAL A 1 358 ? 14.545 -28.126 -27.023 1.00 87.88 358 VAL A CA 1
ATOM 2771 C C . VAL A 1 358 ? 13.571 -29.219 -27.443 1.00 87.88 358 VAL A C 1
ATOM 2773 O O . VAL A 1 358 ? 13.523 -30.279 -26.828 1.00 87.88 358 VAL A O 1
ATOM 2776 N N . ASN A 1 359 ? 12.812 -28.977 -28.512 1.00 82.81 359 ASN A N 1
ATOM 2777 C CA . ASN A 1 359 ? 11.996 -30.000 -29.169 1.00 82.81 359 ASN A CA 1
ATOM 2778 C C . ASN A 1 359 ? 12.049 -29.794 -30.690 1.00 82.81 359 ASN A C 1
ATOM 2780 O O . ASN A 1 359 ? 11.180 -29.159 -31.286 1.00 82.81 359 ASN A O 1
ATOM 2784 N N . GLY A 1 360 ? 13.162 -30.205 -31.306 1.00 85.69 360 GLY A N 1
ATOM 2785 C CA . GLY A 1 360 ? 13.481 -29.956 -32.722 1.00 85.69 360 GLY A CA 1
ATOM 2786 C C . GLY A 1 360 ? 13.885 -28.507 -33.054 1.00 85.69 360 GLY A C 1
ATOM 2787 O O . GLY A 1 360 ? 14.662 -28.283 -33.985 1.00 85.69 360 GLY A O 1
ATOM 2788 N N . ARG A 1 361 ? 13.402 -27.534 -32.275 1.00 86.38 361 ARG A N 1
ATOM 2789 C CA . ARG A 1 361 ? 13.859 -26.137 -32.199 1.00 86.38 361 ARG A CA 1
ATOM 2790 C C . ARG A 1 361 ? 13.933 -25.702 -30.738 1.00 86.38 361 ARG A C 1
ATOM 2792 O O . ARG A 1 361 ? 13.326 -26.338 -29.872 1.00 86.38 361 ARG A O 1
ATOM 2799 N N . TYR A 1 362 ? 14.667 -24.626 -30.482 1.00 89.19 362 TYR A N 1
ATOM 2800 C CA . TYR A 1 362 ? 14.680 -24.004 -29.168 1.00 89.19 362 TYR A CA 1
ATOM 2801 C C . TYR A 1 362 ? 13.346 -23.319 -28.883 1.00 89.19 362 TYR A C 1
ATOM 2803 O O . TYR A 1 362 ? 12.762 -22.681 -29.764 1.00 89.19 362 TYR A O 1
ATOM 2811 N N . ARG A 1 363 ? 12.880 -23.457 -27.643 1.00 91.69 363 ARG A N 1
ATOM 2812 C CA . ARG A 1 363 ? 11.713 -22.749 -27.122 1.00 91.69 363 ARG A CA 1
ATOM 2813 C C . ARG A 1 363 ? 12.096 -21.937 -25.904 1.00 91.69 363 ARG A C 1
ATOM 2815 O O . ARG A 1 363 ? 12.840 -22.437 -25.065 1.00 91.69 363 ARG A O 1
ATOM 2822 N N . VAL A 1 364 ? 11.570 -20.725 -25.807 1.00 93.31 364 VAL A N 1
ATOM 2823 C CA . VAL A 1 364 ? 11.722 -19.854 -24.639 1.00 93.31 364 VAL A CA 1
ATOM 2824 C C . VAL A 1 364 ? 10.340 -19.628 -24.052 1.00 93.31 364 VAL A C 1
ATOM 2826 O O . VAL A 1 364 ? 9.420 -19.257 -24.775 1.00 93.31 364 VAL A O 1
ATOM 2829 N N . SER A 1 365 ? 10.186 -19.859 -22.754 1.00 95.19 365 SER A N 1
ATOM 2830 C CA . SER A 1 365 ? 8.915 -19.652 -22.058 1.00 95.19 365 SER A CA 1
ATOM 2831 C C . SER A 1 365 ? 9.103 -18.852 -20.780 1.00 95.19 365 SER A C 1
ATOM 2833 O O . SER A 1 365 ? 10.142 -18.947 -20.113 1.00 95.19 365 SER A O 1
ATOM 2835 N N . GLY A 1 366 ? 8.075 -18.102 -20.402 1.00 95.00 366 GLY A N 1
ATOM 2836 C CA . GLY A 1 366 ? 8.084 -17.300 -19.187 1.00 95.00 366 GLY A CA 1
ATOM 2837 C C . GLY A 1 366 ? 6.913 -16.330 -19.126 1.00 95.00 366 GLY A C 1
ATOM 2838 O O . GLY A 1 366 ? 5.842 -16.643 -19.634 1.00 95.00 366 GLY A O 1
ATOM 2839 N N . ASP A 1 367 ? 7.117 -15.160 -18.528 1.00 93.62 367 ASP A N 1
ATOM 2840 C CA . ASP A 1 367 ? 6.047 -14.194 -18.262 1.00 93.62 367 ASP A CA 1
ATOM 2841 C C . ASP A 1 367 ? 6.185 -12.931 -19.130 1.00 93.62 367 ASP A C 1
ATOM 2843 O O . ASP A 1 367 ? 7.280 -12.385 -19.286 1.00 93.62 367 ASP A O 1
ATOM 2847 N N . ARG A 1 368 ? 5.072 -12.437 -19.679 1.00 94.38 368 ARG A N 1
ATOM 2848 C CA . ARG A 1 368 ? 4.952 -11.124 -20.331 1.00 94.38 368 ARG A CA 1
ATOM 2849 C C . ARG A 1 368 ? 4.680 -10.095 -19.247 1.00 94.38 368 ARG A C 1
ATOM 2851 O O . ARG A 1 368 ? 3.572 -10.031 -18.723 1.00 94.38 368 ARG A O 1
ATOM 2858 N N . LEU A 1 369 ? 5.687 -9.303 -18.905 1.00 94.12 369 LEU A N 1
ATOM 2859 C CA . LEU A 1 369 ? 5.607 -8.303 -17.845 1.00 94.12 369 LEU A CA 1
ATOM 2860 C C . LEU A 1 369 ? 4.859 -7.065 -18.363 1.00 94.12 369 LEU A C 1
ATOM 2862 O O . LEU A 1 369 ? 5.467 -6.021 -18.598 1.00 94.12 369 LEU A O 1
ATOM 2866 N N . VAL A 1 370 ? 3.547 -7.201 -18.567 1.00 91.62 370 VAL A N 1
ATOM 2867 C CA . VAL A 1 370 ? 2.657 -6.173 -19.127 1.00 91.62 370 VAL A CA 1
ATOM 2868 C C . VAL A 1 370 ? 1.423 -5.943 -18.256 1.00 91.62 370 VAL A C 1
ATOM 2870 O O . VAL A 1 370 ? 0.966 -6.843 -17.547 1.00 91.62 370 VAL A O 1
ATOM 2873 N N . GLY A 1 371 ? 0.865 -4.736 -18.334 1.00 86.75 371 GLY A N 1
ATOM 2874 C CA . GLY A 1 371 ? -0.306 -4.333 -17.561 1.00 86.75 371 GLY A CA 1
ATOM 2875 C C . GLY A 1 371 ? -0.010 -4.187 -16.066 1.00 86.75 371 GLY A C 1
ATOM 2876 O O . GLY A 1 371 ? 1.117 -4.332 -15.613 1.00 86.75 371 GLY A O 1
ATOM 2877 N N . SER A 1 372 ? -1.019 -3.862 -15.262 1.00 81.94 372 SER A N 1
ATOM 2878 C CA . SER A 1 372 ? -0.837 -3.586 -13.826 1.00 81.94 372 SER A CA 1
ATOM 2879 C C . SER A 1 372 ? -0.951 -4.822 -12.923 1.00 81.94 372 SER A C 1
ATOM 2881 O O . SER A 1 372 ? -0.865 -4.704 -11.699 1.00 81.94 372 SER A O 1
ATOM 2883 N N . ASN A 1 373 ? -1.155 -6.009 -13.499 1.00 73.12 373 ASN A N 1
ATOM 2884 C CA . ASN A 1 373 ? -1.372 -7.241 -12.746 1.00 73.12 373 ASN A CA 1
ATOM 2885 C C . ASN A 1 373 ? -0.047 -7.872 -12.317 1.00 73.12 373 ASN A C 1
ATOM 2887 O O . ASN A 1 373 ? 0.843 -8.091 -13.133 1.00 73.12 373 ASN A O 1
ATOM 2891 N N . THR A 1 374 ? 0.056 -8.244 -11.041 1.00 67.38 374 THR A N 1
ATOM 2892 C CA . THR A 1 374 ? 1.214 -8.990 -10.517 1.00 67.38 374 THR A CA 1
ATOM 2893 C C . THR A 1 374 ? 1.326 -10.390 -11.120 1.00 67.38 374 THR A C 1
ATOM 2895 O O . THR A 1 374 ? 2.423 -10.933 -11.222 1.00 67.38 374 THR A O 1
ATOM 2898 N N . LEU A 1 375 ? 0.199 -10.966 -11.548 1.00 67.75 375 LEU A N 1
ATOM 2899 C CA . LEU A 1 375 ? 0.155 -12.183 -12.349 1.00 67.75 375 LEU A CA 1
ATOM 2900 C C . LEU A 1 375 ? 0.232 -11.805 -13.828 1.00 67.75 375 LEU A C 1
ATOM 2902 O O . LEU A 1 375 ? -0.748 -11.370 -14.433 1.00 67.75 375 LEU A O 1
ATOM 2906 N N . SER A 1 376 ? 1.429 -11.951 -14.378 1.00 77.56 376 SER A N 1
ATOM 2907 C CA . SER A 1 376 ? 1.732 -11.669 -15.776 1.00 77.56 376 SER A CA 1
ATOM 2908 C C . SER A 1 376 ? 1.267 -12.814 -16.695 1.00 77.56 376 SER A C 1
ATOM 2910 O O . SER A 1 376 ? 1.388 -13.980 -16.313 1.00 77.56 376 SER A O 1
ATOM 2912 N N . PRO A 1 377 ? 0.743 -12.528 -17.904 1.00 82.81 377 PRO A N 1
ATOM 2913 C CA . PRO A 1 377 ? 0.419 -13.562 -18.885 1.00 82.81 377 PRO A CA 1
ATOM 2914 C C . PRO A 1 377 ? 1.649 -14.387 -19.272 1.00 82.81 377 PRO A C 1
ATOM 2916 O O . PRO A 1 377 ? 2.731 -13.837 -19.450 1.00 82.81 377 PRO A O 1
ATOM 2919 N N . ILE A 1 378 ? 1.482 -15.691 -19.476 1.00 90.81 378 ILE A N 1
ATOM 2920 C CA . ILE A 1 378 ? 2.576 -16.571 -19.910 1.00 90.81 378 ILE A CA 1
ATOM 2921 C C . ILE A 1 378 ? 2.818 -16.395 -21.420 1.00 90.81 378 ILE A C 1
ATOM 2923 O O . ILE A 1 378 ? 1.871 -16.201 -22.185 1.00 90.81 378 ILE A O 1
ATOM 2927 N N . PHE A 1 379 ? 4.075 -16.488 -21.859 1.00 94.25 379 PHE A N 1
ATOM 2928 C CA . PHE A 1 379 ? 4.436 -16.658 -23.270 1.00 94.25 379 PHE A CA 1
ATOM 2929 C C . PHE A 1 379 ? 5.211 -17.956 -23.506 1.00 94.25 379 PHE A C 1
ATOM 2931 O O . PHE A 1 379 ? 5.904 -18.463 -22.619 1.00 94.25 379 PHE A O 1
ATOM 2938 N N . GLU A 1 380 ? 5.126 -18.448 -24.740 1.00 93.38 380 GLU A N 1
ATOM 2939 C CA . GLU A 1 380 ? 5.955 -19.529 -25.262 1.00 93.38 380 GLU A CA 1
ATOM 2940 C C . GLU A 1 380 ? 6.332 -19.212 -26.712 1.00 93.38 380 GLU A C 1
ATOM 2942 O O . GLU A 1 380 ? 5.491 -19.233 -27.611 1.00 93.38 380 GLU A O 1
ATOM 2947 N N . ASP A 1 381 ? 7.613 -18.938 -26.938 1.00 90.50 381 ASP A N 1
ATOM 2948 C CA . ASP A 1 381 ? 8.158 -18.639 -28.254 1.00 90.50 381 ASP A CA 1
ATOM 2949 C C . ASP A 1 381 ? 8.938 -19.835 -28.786 1.00 90.50 381 ASP A C 1
ATOM 2951 O O . ASP A 1 381 ? 9.796 -20.394 -28.102 1.00 90.50 381 ASP A O 1
ATOM 2955 N N . THR A 1 382 ? 8.707 -20.189 -30.049 1.00 89.81 382 THR A N 1
ATOM 2956 C CA . THR A 1 382 ? 9.607 -21.080 -30.788 1.00 89.81 382 THR A CA 1
ATOM 2957 C C . THR A 1 382 ? 10.574 -20.234 -31.599 1.00 89.81 382 THR A C 1
ATOM 2959 O O . THR A 1 382 ? 10.155 -19.516 -32.507 1.00 89.81 382 THR A O 1
ATOM 2962 N N . LEU A 1 383 ? 11.869 -20.336 -31.303 1.00 85.69 383 LEU A N 1
ATOM 2963 C CA . LEU A 1 383 ? 12.882 -19.537 -31.984 1.00 85.69 383 LEU A CA 1
ATOM 2964 C C . LEU A 1 383 ? 12.960 -19.946 -33.463 1.00 85.69 383 LEU A C 1
ATOM 2966 O O . LEU A 1 383 ? 12.949 -21.134 -33.809 1.00 85.69 383 LEU A O 1
ATOM 2970 N N . ALA A 1 384 ? 13.005 -18.950 -34.350 1.00 78.00 384 ALA A N 1
ATOM 2971 C CA . ALA A 1 384 ? 13.002 -19.172 -35.796 1.00 78.00 384 ALA A CA 1
ATOM 2972 C C . ALA A 1 384 ? 14.260 -19.917 -36.273 1.00 78.00 384 ALA A C 1
ATOM 2974 O O . ALA A 1 384 ? 14.213 -20.680 -37.242 1.00 78.00 384 ALA A O 1
ATOM 2975 N N . THR A 1 385 ? 15.379 -19.724 -35.574 1.00 74.06 385 THR A N 1
ATOM 2976 C CA . THR A 1 385 ? 16.664 -20.340 -35.885 1.00 74.06 385 THR A CA 1
ATOM 2977 C C . THR A 1 385 ? 16.854 -21.634 -35.087 1.00 74.06 385 THR A C 1
ATOM 2979 O O . THR A 1 385 ? 16.359 -21.803 -33.975 1.00 74.06 385 THR A O 1
ATOM 2982 N N . ARG A 1 386 ? 17.621 -22.575 -35.653 1.00 75.12 386 ARG A N 1
ATOM 2983 C CA . ARG A 1 386 ? 18.207 -23.684 -34.876 1.00 75.12 386 ARG A CA 1
ATOM 2984 C C . ARG A 1 386 ? 19.455 -23.246 -34.099 1.00 75.12 386 ARG A C 1
ATOM 2986 O O . ARG A 1 386 ? 20.102 -24.091 -33.490 1.00 75.12 386 ARG A O 1
ATOM 2993 N N . ALA A 1 387 ? 19.825 -21.967 -34.184 1.00 69.44 387 ALA A N 1
ATOM 2994 C CA . ALA A 1 387 ? 20.988 -21.433 -33.498 1.00 69.44 387 ALA A CA 1
ATOM 2995 C C . ALA A 1 387 ? 20.734 -21.402 -31.987 1.00 69.44 387 ALA A C 1
ATOM 2997 O O . ALA A 1 387 ? 19.590 -21.326 -31.540 1.00 69.44 387 ALA A O 1
ATOM 2998 N N . ASP A 1 388 ? 21.818 -21.480 -31.220 1.00 78.56 388 ASP A N 1
ATOM 2999 C CA . ASP A 1 388 ? 21.785 -21.414 -29.761 1.00 78.56 388 ASP A CA 1
ATOM 3000 C C . ASP A 1 388 ? 21.037 -20.137 -29.304 1.00 78.56 388 ASP A C 1
ATOM 3002 O O . ASP A 1 388 ? 21.373 -19.055 -29.792 1.00 78.56 388 ASP A O 1
ATOM 3006 N N . PRO A 1 389 ? 20.050 -20.210 -28.388 1.00 81.00 389 PRO A N 1
ATOM 3007 C CA . PRO A 1 389 ? 19.332 -19.054 -27.838 1.00 81.00 389 PRO A CA 1
ATOM 3008 C C . PRO A 1 389 ? 20.239 -17.951 -27.292 1.00 81.00 389 PRO A C 1
ATOM 3010 O O . PRO A 1 389 ? 19.859 -16.779 -27.319 1.00 81.00 389 PRO A O 1
ATOM 3013 N N . MET A 1 390 ? 21.460 -18.300 -26.876 1.00 82.50 390 MET A N 1
ATOM 3014 C CA . MET A 1 390 ? 22.484 -17.334 -26.477 1.00 82.50 390 MET A CA 1
ATOM 3015 C C . MET A 1 390 ? 22.827 -16.354 -27.611 1.00 82.50 390 MET A C 1
ATOM 3017 O O . MET A 1 390 ? 23.094 -15.185 -27.351 1.00 82.50 390 MET A O 1
ATOM 3021 N N . THR A 1 391 ? 22.760 -16.790 -28.876 1.00 80.94 391 THR A N 1
ATOM 3022 C CA . THR A 1 391 ? 22.971 -15.926 -30.058 1.00 80.94 391 THR A CA 1
ATOM 3023 C C . THR A 1 391 ? 21.850 -14.907 -30.263 1.00 80.94 391 THR A C 1
ATOM 3025 O O . THR A 1 391 ? 22.066 -13.880 -30.900 1.00 80.94 391 THR A O 1
ATOM 3028 N N . LEU A 1 392 ? 20.672 -15.167 -29.690 1.00 78.56 392 LEU A N 1
ATOM 3029 C CA . LEU A 1 392 ? 19.533 -14.249 -29.662 1.00 78.56 392 LEU A CA 1
ATOM 3030 C C . LEU A 1 392 ? 19.483 -13.421 -28.370 1.00 78.56 392 LEU A C 1
ATOM 3032 O O . LEU A 1 392 ? 18.554 -12.636 -28.204 1.00 78.56 392 LEU A O 1
ATOM 3036 N N . GLY A 1 393 ? 20.473 -13.580 -27.482 1.00 80.00 393 GLY A N 1
ATOM 3037 C CA . GLY A 1 393 ? 20.612 -12.836 -26.230 1.00 80.00 393 GLY A CA 1
ATOM 3038 C C . GLY A 1 393 ? 19.934 -13.470 -25.012 1.00 80.00 393 GLY A C 1
ATOM 3039 O O . GLY A 1 393 ? 19.997 -12.886 -23.933 1.00 80.00 393 GLY A O 1
ATOM 3040 N N . VAL A 1 394 ? 19.312 -14.650 -25.138 1.00 85.12 394 VAL A N 1
ATOM 3041 C CA . VAL A 1 394 ? 18.622 -15.327 -24.021 1.00 85.12 394 VAL A CA 1
ATOM 3042 C C . VAL A 1 394 ? 19.585 -16.239 -23.273 1.00 85.12 394 VAL A C 1
ATOM 3044 O O . VAL A 1 394 ? 20.278 -17.049 -23.882 1.00 85.12 394 VAL A O 1
ATOM 3047 N N . THR A 1 395 ? 19.593 -16.148 -21.945 1.00 87.12 395 THR A N 1
ATOM 3048 C CA . THR A 1 395 ? 20.438 -16.974 -21.075 1.00 87.12 395 THR A CA 1
ATOM 3049 C C . THR A 1 395 ? 19.648 -18.109 -20.433 1.00 87.12 395 THR A C 1
ATOM 3051 O O . THR A 1 395 ? 18.424 -18.065 -20.347 1.00 87.12 395 THR A O 1
ATOM 3054 N N . LYS A 1 396 ? 20.351 -19.138 -19.947 1.00 82.25 396 LYS A N 1
ATOM 3055 C CA . LYS A 1 396 ? 19.733 -20.268 -19.227 1.00 82.25 396 LYS A CA 1
ATOM 3056 C C . LYS A 1 396 ? 19.213 -19.901 -17.832 1.00 82.25 396 LYS A C 1
ATOM 3058 O O . LYS A 1 396 ? 18.546 -20.723 -17.211 1.00 82.25 396 LYS A O 1
ATOM 3063 N N . VAL A 1 397 ? 19.557 -18.719 -17.325 1.00 84.12 397 VAL A N 1
ATOM 3064 C CA . VAL A 1 397 ? 19.154 -18.247 -15.999 1.00 84.12 397 VAL A CA 1
ATOM 3065 C C . VAL A 1 397 ? 17.941 -17.332 -16.158 1.00 84.12 397 VAL A C 1
ATOM 3067 O O . VAL A 1 397 ? 17.912 -16.550 -17.113 1.00 84.12 397 VAL A O 1
ATOM 3070 N N . PRO A 1 398 ? 16.948 -17.396 -15.250 1.00 87.75 398 PRO A N 1
ATOM 3071 C CA . PRO A 1 398 ? 15.834 -16.467 -15.282 1.00 87.75 398 PRO A CA 1
ATOM 3072 C C . PRO A 1 398 ? 16.310 -15.016 -15.275 1.00 87.75 398 PRO A C 1
ATOM 3074 O O . PRO A 1 398 ? 17.040 -14.598 -14.378 1.00 87.75 398 PRO A O 1
ATOM 3077 N N . ALA A 1 399 ? 15.896 -14.255 -16.281 1.00 92.88 399 ALA A N 1
ATOM 3078 C CA . ALA A 1 399 ? 16.298 -12.866 -16.443 1.00 92.88 399 ALA A CA 1
ATOM 3079 C C . ALA A 1 399 ? 15.213 -12.064 -17.159 1.00 92.88 399 ALA A C 1
ATOM 3081 O O . ALA A 1 399 ? 14.349 -12.608 -17.855 1.00 92.88 399 ALA A O 1
ATOM 3082 N N . VAL A 1 400 ? 15.264 -10.752 -16.950 1.00 96.31 400 VAL A N 1
ATOM 3083 C CA . VAL A 1 400 ? 14.350 -9.802 -17.573 1.00 96.31 400 VAL A CA 1
ATOM 3084 C C . VAL A 1 400 ? 14.958 -9.328 -18.888 1.00 96.31 400 VAL A C 1
ATOM 3086 O O . VAL A 1 400 ? 16.116 -8.910 -18.940 1.00 96.31 400 VAL A O 1
ATOM 3089 N N . TYR A 1 401 ? 14.159 -9.387 -19.943 1.00 97.12 401 TYR A N 1
ATOM 3090 C CA . TYR A 1 401 ? 14.535 -9.062 -21.305 1.00 97.12 401 TYR A CA 1
ATOM 3091 C C . TYR A 1 401 ? 13.585 -8.033 -21.898 1.00 97.12 401 TYR A C 1
ATOM 3093 O O . TYR A 1 401 ? 12.387 -8.039 -21.613 1.00 97.12 401 TYR A O 1
ATOM 3101 N N . LEU A 1 402 ? 14.122 -7.212 -22.790 1.00 96.50 402 LEU A N 1
ATOM 3102 C CA . LEU A 1 402 ? 13.343 -6.518 -23.798 1.00 96.50 402 LEU A CA 1
ATOM 3103 C C . LEU A 1 402 ? 13.328 -7.383 -25.065 1.00 96.50 402 LEU A C 1
ATOM 3105 O O . LEU A 1 402 ? 14.386 -7.732 -25.591 1.00 96.50 402 LEU A O 1
ATOM 3109 N N . HIS A 1 403 ? 12.144 -7.769 -25.519 1.00 96.00 403 HIS A N 1
ATOM 3110 C CA . HIS A 1 403 ? 11.945 -8.622 -26.684 1.00 96.00 403 HIS A CA 1
ATOM 3111 C C . HIS A 1 403 ? 11.412 -7.806 -27.858 1.00 96.00 403 HIS A C 1
ATOM 3113 O O . HIS A 1 403 ? 10.351 -7.199 -27.743 1.00 96.00 403 HIS A O 1
ATOM 3119 N N . ASP A 1 404 ? 12.129 -7.812 -28.978 1.00 94.75 404 ASP A N 1
ATOM 3120 C CA . ASP A 1 404 ? 11.681 -7.211 -30.235 1.00 94.75 404 ASP A CA 1
ATOM 3121 C C . ASP A 1 404 ? 10.808 -8.213 -30.992 1.00 94.75 404 ASP A C 1
ATOM 3123 O O . ASP A 1 404 ? 11.305 -9.218 -31.506 1.00 94.75 404 ASP A O 1
ATOM 3127 N N . ALA A 1 405 ? 9.509 -7.936 -31.086 1.00 89.50 405 ALA A N 1
ATOM 3128 C CA . ALA A 1 405 ? 8.566 -8.819 -31.763 1.00 89.50 405 ALA A CA 1
ATOM 3129 C C . ALA A 1 405 ? 8.835 -8.953 -33.273 1.00 89.50 405 ALA A C 1
ATOM 3131 O O . ALA A 1 405 ? 8.479 -9.977 -33.858 1.00 89.50 405 ALA A O 1
ATOM 3132 N N . ALA A 1 406 ? 9.458 -7.955 -33.910 1.00 90.31 406 ALA A N 1
ATOM 3133 C CA . ALA A 1 406 ? 9.728 -7.972 -35.345 1.00 90.31 406 ALA A CA 1
ATOM 3134 C C . ALA A 1 406 ? 10.953 -8.830 -35.689 1.00 90.31 406 ALA A C 1
ATOM 3136 O O . ALA A 1 406 ? 10.918 -9.599 -36.651 1.00 90.31 406 ALA A O 1
ATOM 3137 N N . SER A 1 407 ? 12.033 -8.714 -34.909 1.00 89.94 407 SER A N 1
ATOM 3138 C CA . SER A 1 407 ? 13.271 -9.471 -35.151 1.00 89.94 407 SER A CA 1
ATOM 3139 C C . SER A 1 407 ? 13.384 -10.775 -34.352 1.00 89.94 407 SER A C 1
ATOM 3141 O O . SER A 1 407 ? 14.212 -11.624 -34.687 1.00 89.94 407 SER A O 1
ATOM 3143 N N . GLY A 1 408 ? 12.576 -10.953 -33.301 1.00 89.44 408 GLY A N 1
ATOM 3144 C CA . GLY A 1 408 ? 12.686 -12.061 -32.345 1.00 89.44 408 GLY A CA 1
ATOM 3145 C C . GLY A 1 408 ? 13.912 -11.962 -31.428 1.00 89.44 408 GLY A C 1
ATOM 3146 O O . GLY A 1 408 ? 14.309 -12.952 -30.806 1.00 89.44 408 GLY A O 1
ATOM 3147 N N . ARG A 1 409 ? 14.568 -10.795 -31.385 1.00 91.62 409 ARG A N 1
ATOM 3148 C CA . ARG A 1 409 ? 15.771 -10.552 -30.582 1.00 91.62 409 ARG A CA 1
ATOM 3149 C C . ARG A 1 409 ? 15.403 -10.309 -29.121 1.00 91.62 409 ARG A C 1
ATOM 3151 O O . ARG A 1 409 ? 14.463 -9.577 -28.824 1.00 91.62 409 ARG A O 1
ATOM 3158 N N . TYR A 1 410 ? 16.218 -10.846 -28.216 1.00 94.38 410 TYR A N 1
ATOM 3159 C CA . TYR A 1 410 ? 16.155 -10.562 -26.788 1.00 94.38 410 TYR A CA 1
ATOM 3160 C C . TYR A 1 410 ? 17.340 -9.684 -26.375 1.00 94.38 410 TYR A C 1
ATOM 3162 O O . TYR A 1 410 ? 18.495 -9.942 -26.716 1.00 94.38 410 TYR A O 1
ATOM 3170 N N . VAL A 1 411 ? 17.058 -8.630 -25.619 1.00 95.62 411 VAL A N 1
ATOM 3171 C CA . VAL A 1 411 ? 18.062 -7.740 -25.034 1.00 95.62 411 VAL A CA 1
ATOM 3172 C C . VAL A 1 411 ? 17.972 -7.871 -23.524 1.00 95.62 411 VAL A C 1
ATOM 3174 O O . VAL A 1 411 ? 16.946 -7.538 -22.935 1.00 95.62 411 VAL A O 1
ATOM 3177 N N . SER A 1 412 ? 19.026 -8.389 -22.896 1.00 95.62 412 SER A N 1
ATOM 3178 C CA . SER A 1 412 ? 19.076 -8.499 -21.437 1.00 95.62 412 SER A CA 1
ATOM 3179 C C . SER A 1 412 ? 18.992 -7.113 -20.803 1.00 95.62 412 SER A C 1
ATOM 3181 O O . SER A 1 412 ? 19.729 -6.206 -21.192 1.00 95.62 412 SER A O 1
ATOM 3183 N N . LEU A 1 413 ? 18.112 -6.966 -19.813 1.00 96.50 413 LEU A N 1
ATOM 3184 C CA . LEU A 1 413 ? 18.040 -5.766 -18.982 1.00 96.50 413 LEU A CA 1
ATOM 3185 C C . LEU A 1 413 ? 18.849 -5.902 -17.690 1.00 96.50 413 LEU A C 1
ATOM 3187 O O . LEU A 1 413 ? 18.839 -4.987 -16.872 1.00 96.50 413 LEU A O 1
ATOM 3191 N N . ALA A 1 414 ? 19.556 -7.016 -17.483 1.00 93.12 414 ALA A N 1
ATOM 3192 C CA . ALA A 1 414 ? 20.488 -7.134 -16.372 1.00 93.12 414 ALA A CA 1
ATOM 3193 C C . ALA A 1 414 ? 21.693 -6.185 -16.573 1.00 93.12 414 ALA A C 1
ATOM 3195 O O . ALA A 1 414 ? 22.172 -6.044 -17.699 1.00 93.12 414 ALA A O 1
ATOM 3196 N N . PRO A 1 415 ? 22.210 -5.553 -15.503 1.00 93.75 415 PRO A N 1
ATOM 3197 C CA . PRO A 1 415 ? 21.787 -5.697 -14.107 1.00 93.75 415 PRO A CA 1
ATOM 3198 C C . PRO A 1 415 ? 20.689 -4.703 -13.681 1.00 93.75 415 PRO A C 1
ATOM 3200 O O . PRO A 1 415 ? 20.406 -4.590 -12.494 1.00 93.75 415 PRO A O 1
ATOM 3203 N N . TYR A 1 416 ? 20.078 -3.955 -14.600 1.00 96.31 416 TYR A N 1
ATOM 3204 C CA . TYR A 1 416 ? 19.132 -2.882 -14.275 1.00 96.31 416 TYR A CA 1
ATOM 3205 C C . TYR A 1 416 ? 17.749 -3.373 -13.838 1.00 96.31 416 TYR A C 1
ATOM 3207 O O . TYR A 1 416 ? 17.117 -2.732 -13.000 1.00 96.31 416 TYR A O 1
ATOM 3215 N N . TYR A 1 417 ? 17.294 -4.499 -14.390 1.00 96.25 417 TYR A N 1
ATOM 3216 C CA . TYR A 1 417 ? 16.100 -5.220 -13.954 1.00 96.25 417 TYR A CA 1
ATOM 3217 C C . TYR A 1 417 ? 16.477 -6.608 -13.454 1.00 96.25 417 TYR A C 1
ATOM 3219 O O . TYR A 1 417 ? 17.161 -7.354 -14.157 1.00 96.25 417 TYR A O 1
ATOM 3227 N N . LEU A 1 418 ? 15.975 -6.979 -12.277 1.00 93.19 418 LEU A N 1
ATOM 3228 C CA . LEU A 1 418 ? 16.173 -8.301 -11.687 1.00 93.19 418 LEU A CA 1
ATOM 3229 C C . LEU A 1 418 ? 14.848 -8.869 -11.185 1.00 93.19 418 LEU A C 1
ATOM 3231 O O . LEU A 1 418 ? 14.018 -8.139 -10.656 1.00 93.19 418 LEU A O 1
ATOM 3235 N N . LEU A 1 419 ? 14.669 -10.185 -11.297 1.00 89.25 419 LEU A N 1
ATOM 3236 C CA . LEU A 1 419 ? 13.697 -10.907 -10.480 1.00 89.25 419 LEU A CA 1
ATOM 3237 C C . LEU A 1 419 ? 14.475 -11.698 -9.432 1.00 89.25 419 LEU A C 1
ATOM 3239 O O . LEU A 1 419 ? 15.062 -12.731 -9.750 1.00 89.25 419 LEU A O 1
ATOM 3243 N N . GLN A 1 420 ? 14.477 -11.225 -8.190 1.00 87.00 420 GLN A N 1
ATOM 3244 C CA . GLN A 1 420 ? 15.207 -11.877 -7.107 1.00 87.00 420 GLN A CA 1
ATOM 3245 C C . GLN A 1 420 ? 14.435 -11.782 -5.793 1.00 87.00 420 GLN A C 1
ATOM 3247 O O . GLN A 1 420 ? 13.620 -10.880 -5.595 1.00 87.00 420 GLN A O 1
ATOM 3252 N N . ALA A 1 421 ? 14.679 -12.732 -4.891 1.00 77.06 421 ALA A N 1
ATOM 3253 C CA . ALA A 1 421 ? 14.233 -12.604 -3.515 1.00 77.06 421 ALA A CA 1
ATOM 3254 C C . ALA A 1 421 ? 14.926 -11.399 -2.864 1.00 77.06 421 ALA A C 1
ATOM 3256 O O . ALA A 1 421 ? 16.153 -11.304 -2.870 1.00 77.06 421 ALA A O 1
ATOM 3257 N N . CYS A 1 422 ? 14.137 -10.482 -2.315 1.00 70.25 422 CYS A N 1
ATOM 3258 C CA . CYS A 1 422 ? 14.652 -9.373 -1.522 1.00 70.25 422 CYS A CA 1
ATOM 3259 C C . CYS A 1 422 ? 15.455 -9.907 -0.319 1.00 70.25 422 CYS A C 1
ATOM 3261 O O . CYS A 1 422 ? 14.998 -10.828 0.358 1.00 70.25 422 CYS A O 1
ATOM 3263 N N . GLY A 1 423 ? 16.627 -9.327 -0.036 1.00 66.12 423 GLY A N 1
ATOM 3264 C CA . GLY A 1 423 ? 17.477 -9.762 1.080 1.00 66.12 423 GLY A CA 1
ATOM 3265 C C . GLY A 1 423 ? 16.831 -9.574 2.456 1.00 66.12 423 GLY A C 1
ATOM 3266 O O . GLY A 1 423 ? 17.091 -10.356 3.368 1.00 66.12 423 GLY A O 1
ATOM 3267 N N . GLU A 1 424 ? 15.943 -8.587 2.582 1.00 62.53 424 GLU A N 1
ATOM 3268 C CA . GLU A 1 424 ? 15.264 -8.241 3.833 1.00 62.53 424 GLU A CA 1
ATOM 3269 C C . GLU A 1 424 ? 13.986 -9.069 4.027 1.00 62.53 424 GLU A C 1
ATOM 3271 O O . GLU A 1 424 ? 13.875 -9.830 4.984 1.00 62.53 424 GLU A O 1
ATOM 3276 N N . CYS A 1 425 ? 13.032 -8.989 3.089 1.00 57.44 425 CYS A N 1
ATOM 3277 C CA . CYS A 1 425 ? 11.726 -9.646 3.235 1.00 57.44 425 CYS A CA 1
ATOM 3278 C C . CYS A 1 425 ? 11.621 -11.038 2.587 1.00 57.44 425 CYS A C 1
ATOM 3280 O O . CYS A 1 425 ? 10.578 -11.676 2.698 1.00 57.44 425 CYS A O 1
ATOM 3282 N N . ARG A 1 426 ? 12.653 -11.504 1.867 1.00 68.38 426 ARG A N 1
ATOM 3283 C CA . ARG A 1 426 ? 12.729 -12.821 1.188 1.00 68.38 426 ARG A CA 1
ATOM 3284 C C . ARG A 1 426 ? 11.657 -13.113 0.131 1.00 68.38 426 ARG A C 1
ATOM 3286 O O . ARG A 1 426 ? 11.631 -14.207 -0.429 1.00 68.38 426 ARG A O 1
ATOM 3293 N N . HIS A 1 427 ? 10.815 -12.143 -0.210 1.00 59.84 427 HIS A N 1
ATOM 3294 C CA . HIS A 1 427 ? 9.835 -12.280 -1.284 1.00 59.84 427 HIS A CA 1
ATOM 3295 C C . HIS A 1 427 ? 10.484 -12.084 -2.662 1.00 59.84 427 HIS A C 1
ATOM 3297 O O . HIS A 1 427 ? 11.296 -11.166 -2.807 1.00 59.84 427 HIS A O 1
ATOM 3303 N N . PRO A 1 428 ? 10.120 -12.879 -3.687 1.00 75.12 428 PRO A N 1
ATOM 3304 C CA . PRO A 1 428 ? 10.561 -12.646 -5.059 1.00 75.12 428 PRO A CA 1
ATOM 3305 C C . PRO A 1 428 ? 9.958 -11.339 -5.587 1.00 75.12 428 PRO A C 1
ATOM 3307 O O . PRO A 1 428 ? 8.738 -11.207 -5.675 1.00 75.12 428 PRO A O 1
ATOM 3310 N N . ARG A 1 429 ? 10.811 -10.370 -5.930 1.00 83.00 429 ARG A N 1
ATOM 3311 C CA . ARG A 1 429 ? 10.414 -9.037 -6.407 1.00 83.00 429 ARG A CA 1
ATOM 3312 C C . ARG A 1 429 ? 10.998 -8.753 -7.782 1.00 83.00 429 ARG A C 1
ATOM 3314 O O . ARG A 1 429 ? 12.146 -9.109 -8.046 1.00 83.00 429 ARG A O 1
ATOM 3321 N N . LEU A 1 430 ? 10.220 -8.078 -8.632 1.00 90.25 430 LEU A N 1
ATOM 3322 C CA . LEU A 1 430 ? 10.764 -7.397 -9.803 1.00 90.25 430 LEU A CA 1
ATOM 3323 C C . LEU A 1 430 ? 11.405 -6.094 -9.322 1.00 90.25 430 LEU A C 1
ATOM 3325 O O . LEU A 1 430 ? 10.719 -5.161 -8.910 1.00 90.25 430 LEU A O 1
ATOM 3329 N N . LEU A 1 431 ? 12.725 -6.071 -9.347 1.00 92.44 431 LEU A N 1
ATOM 3330 C CA . LEU A 1 431 ? 13.563 -5.010 -8.831 1.00 92.44 431 LEU A CA 1
ATOM 3331 C C . LEU A 1 431 ? 14.117 -4.180 -9.982 1.00 92.44 431 LEU A C 1
ATOM 3333 O O . LEU A 1 431 ? 14.581 -4.726 -10.985 1.00 92.44 431 LEU A O 1
ATOM 3337 N N . VAL A 1 432 ? 14.091 -2.863 -9.810 1.00 95.56 432 VAL A N 1
ATOM 3338 C CA . VAL A 1 432 ? 14.672 -1.889 -10.737 1.00 95.56 432 VAL A CA 1
ATOM 3339 C C . VAL A 1 432 ? 15.831 -1.201 -10.037 1.00 95.56 432 VAL A C 1
ATOM 3341 O O . VAL A 1 432 ? 15.750 -0.905 -8.848 1.00 95.56 432 VAL A O 1
ATOM 3344 N N . VAL A 1 433 ? 16.929 -0.971 -10.744 1.00 95.44 433 VAL A N 1
ATOM 3345 C CA . VAL A 1 433 ? 18.104 -0.297 -10.187 1.00 95.44 433 VAL A CA 1
ATOM 3346 C C . VAL A 1 433 ? 17.749 1.076 -9.594 1.00 95.44 433 VAL A C 1
ATOM 3348 O O . VAL A 1 433 ? 17.018 1.873 -10.191 1.00 95.44 433 VAL A O 1
ATOM 3351 N N . ASP A 1 434 ? 18.289 1.354 -8.409 1.00 92.81 434 ASP A N 1
ATOM 3352 C CA . ASP A 1 434 ? 18.110 2.599 -7.654 1.00 92.81 434 ASP A CA 1
ATOM 3353 C C . ASP A 1 434 ? 19.424 3.185 -7.125 1.00 92.81 434 ASP A C 1
ATOM 3355 O O . ASP A 1 434 ? 19.451 3.951 -6.167 1.00 92.81 434 ASP A O 1
ATOM 3359 N N . GLY A 1 435 ? 20.536 2.820 -7.754 1.00 91.06 435 GLY A N 1
ATOM 3360 C CA . GLY A 1 435 ? 21.852 3.298 -7.370 1.00 91.06 435 GLY A CA 1
ATOM 3361 C C . GLY A 1 435 ? 22.941 2.838 -8.317 1.00 91.06 435 GLY A C 1
ATOM 3362 O O . GLY A 1 435 ? 22.682 2.240 -9.365 1.00 91.06 435 GLY A O 1
ATOM 3363 N N . ARG A 1 436 ? 24.183 3.114 -7.926 1.00 90.50 436 ARG A N 1
ATOM 3364 C CA . ARG A 1 436 ? 25.360 2.723 -8.695 1.00 90.50 436 ARG A CA 1
ATOM 3365 C C . ARG A 1 436 ? 25.402 1.205 -8.833 1.00 90.50 436 ARG A C 1
ATOM 3367 O O . ARG A 1 436 ? 25.306 0.479 -7.849 1.00 90.50 436 ARG A O 1
ATOM 3374 N N . VAL A 1 437 ? 25.615 0.755 -10.063 1.00 89.00 437 VAL A N 1
ATOM 3375 C CA . VAL A 1 437 ? 25.950 -0.633 -10.379 1.00 89.00 437 VAL A CA 1
ATOM 3376 C C . VAL A 1 437 ? 27.464 -0.782 -10.266 1.00 89.00 437 VAL A C 1
ATOM 3378 O O . VAL A 1 437 ? 28.201 -0.242 -11.089 1.00 89.00 437 VAL A O 1
ATOM 3381 N N . GLY A 1 438 ? 27.931 -1.453 -9.215 1.00 86.69 438 GLY A N 1
ATOM 3382 C CA . GLY A 1 438 ? 29.348 -1.718 -8.968 1.00 86.69 438 GLY A CA 1
ATOM 3383 C C . GLY A 1 438 ? 29.712 -3.191 -9.177 1.00 86.69 438 GLY A C 1
ATOM 3384 O O . GLY A 1 438 ? 28.833 -4.033 -9.290 1.00 86.69 438 GLY A O 1
ATOM 3385 N N . PRO A 1 439 ? 31.005 -3.551 -9.172 1.00 84.00 439 PRO A N 1
ATOM 3386 C CA . PRO A 1 439 ? 31.436 -4.943 -9.350 1.00 84.00 439 PRO A CA 1
ATOM 3387 C C . PRO A 1 439 ? 30.951 -5.893 -8.240 1.00 84.00 439 PRO A C 1
ATOM 3389 O O . PRO A 1 439 ? 30.940 -7.102 -8.436 1.00 84.00 439 PRO A O 1
ATOM 3392 N N . HIS A 1 440 ? 30.548 -5.356 -7.086 1.00 86.00 440 HIS A N 1
ATOM 3393 C CA . HIS A 1 440 ? 30.148 -6.134 -5.909 1.00 86.00 440 HIS A CA 1
ATOM 3394 C C . HIS A 1 440 ? 28.656 -6.055 -5.591 1.00 86.00 440 HIS A C 1
ATOM 3396 O O . HIS A 1 440 ? 28.224 -6.646 -4.605 1.00 86.00 440 HIS A O 1
ATOM 3402 N N . GLY A 1 441 ? 27.868 -5.341 -6.395 1.00 90.81 441 GLY A N 1
ATOM 3403 C CA . GLY A 1 441 ? 26.442 -5.189 -6.149 1.00 90.81 441 GLY A CA 1
ATOM 3404 C C . GLY A 1 441 ? 25.857 -3.881 -6.657 1.00 90.81 441 GLY A C 1
ATOM 3405 O O . GLY A 1 441 ? 26.550 -3.043 -7.241 1.00 90.81 441 GLY A O 1
ATOM 3406 N N . ALA A 1 442 ? 24.565 -3.708 -6.402 1.00 93.69 442 ALA A N 1
ATOM 3407 C CA . ALA A 1 442 ? 23.852 -2.462 -6.640 1.00 93.69 442 ALA A CA 1
ATOM 3408 C C . ALA A 1 442 ? 22.673 -2.302 -5.672 1.00 93.69 442 ALA A C 1
ATOM 3410 O O . ALA A 1 442 ? 22.191 -3.266 -5.069 1.00 93.69 442 ALA A O 1
ATOM 3411 N N . ARG A 1 443 ? 22.183 -1.066 -5.566 1.00 93.06 443 ARG A N 1
ATOM 3412 C CA . ARG A 1 443 ? 20.931 -0.747 -4.877 1.00 93.06 443 ARG A CA 1
ATOM 3413 C C . ARG A 1 443 ? 19.756 -0.906 -5.835 1.00 93.06 443 ARG A C 1
ATOM 3415 O O . ARG A 1 443 ? 19.837 -0.488 -6.990 1.00 93.06 443 ARG A O 1
ATOM 3422 N N . TYR A 1 444 ? 18.659 -1.460 -5.338 1.00 93.19 444 TYR A N 1
ATOM 3423 C CA . TYR A 1 444 ? 17.435 -1.718 -6.087 1.00 93.19 444 TYR A CA 1
ATOM 3424 C C . TYR A 1 444 ? 16.204 -1.185 -5.363 1.00 93.19 444 TYR A C 1
ATOM 3426 O O . TYR A 1 444 ? 16.212 -1.043 -4.142 1.00 93.19 444 TYR A O 1
ATOM 3434 N N . ILE A 1 445 ? 15.133 -0.951 -6.120 1.00 90.38 445 ILE A N 1
ATOM 3435 C CA . ILE A 1 445 ? 13.796 -0.628 -5.629 1.00 90.38 445 ILE A CA 1
ATOM 3436 C C . ILE A 1 445 ? 12.756 -1.590 -6.221 1.00 90.38 445 ILE A C 1
ATOM 3438 O O . ILE A 1 445 ? 12.749 -1.871 -7.422 1.00 90.38 445 ILE A O 1
ATOM 3442 N N . ASP A 1 446 ? 11.860 -2.095 -5.376 1.00 86.19 446 ASP A N 1
ATOM 3443 C CA . ASP A 1 446 ? 10.602 -2.713 -5.792 1.00 86.19 446 ASP A CA 1
ATOM 3444 C C . ASP A 1 446 ? 9.622 -1.591 -6.143 1.00 86.19 446 ASP A C 1
ATOM 3446 O O . ASP A 1 446 ? 9.097 -0.913 -5.264 1.00 86.19 446 ASP A O 1
ATOM 3450 N N . ILE A 1 447 ? 9.358 -1.397 -7.430 1.00 82.06 447 ILE A N 1
ATOM 3451 C CA . ILE A 1 447 ? 8.461 -0.348 -7.941 1.00 82.06 447 ILE A CA 1
ATOM 3452 C C . ILE A 1 447 ? 6.987 -0.548 -7.553 1.00 82.06 447 ILE A C 1
ATOM 3454 O O . ILE A 1 447 ? 6.181 0.372 -7.684 1.00 82.06 447 ILE A O 1
ATOM 3458 N N . VAL A 1 448 ? 6.613 -1.730 -7.053 1.00 73.31 448 VAL A N 1
ATOM 3459 C CA . VAL A 1 448 ? 5.275 -1.981 -6.519 1.00 73.31 448 VAL A CA 1
ATOM 3460 C C . VAL A 1 448 ? 5.204 -1.467 -5.091 1.00 73.31 448 VAL A C 1
ATOM 3462 O O . VAL A 1 448 ? 4.259 -0.767 -4.753 1.00 73.31 448 VAL A O 1
ATOM 3465 N N . VAL A 1 449 ? 6.160 -1.805 -4.231 1.00 68.81 449 VAL A N 1
ATOM 3466 C CA . VAL A 1 449 ? 6.050 -1.522 -2.784 1.00 68.81 449 VAL A CA 1
ATOM 3467 C C . VAL A 1 449 ? 6.847 -0.285 -2.352 1.00 68.81 449 VAL A C 1
ATOM 3469 O O . VAL A 1 449 ? 6.615 0.254 -1.278 1.00 68.81 449 VAL A O 1
ATOM 3472 N N . GLY A 1 450 ? 7.761 0.209 -3.187 1.00 77.00 450 GLY A N 1
ATOM 3473 C CA . GLY A 1 450 ? 8.719 1.264 -2.842 1.00 77.00 450 GLY A CA 1
ATOM 3474 C C . GLY A 1 450 ? 9.860 0.780 -1.939 1.00 77.00 450 GLY A C 1
ATOM 3475 O O . GLY A 1 450 ? 10.641 1.588 -1.440 1.00 77.00 450 GLY A O 1
ATOM 3476 N N . HIS A 1 451 ? 9.957 -0.532 -1.717 1.00 75.25 451 HIS A N 1
ATOM 3477 C CA . HIS A 1 451 ? 10.954 -1.148 -0.851 1.00 75.25 451 HIS A CA 1
ATOM 3478 C C . HIS A 1 451 ? 12.326 -1.156 -1.532 1.00 75.25 451 HIS A C 1
ATOM 3480 O O . HIS A 1 451 ? 12.448 -1.630 -2.662 1.00 75.25 451 HIS A O 1
ATOM 3486 N N . ARG A 1 452 ? 13.354 -0.639 -0.854 1.00 84.88 452 ARG A N 1
ATOM 3487 C CA . ARG A 1 452 ? 14.727 -0.594 -1.370 1.00 84.88 452 ARG A CA 1
ATOM 3488 C C . ARG A 1 452 ? 15.565 -1.687 -0.736 1.00 84.88 452 ARG A C 1
ATOM 3490 O O . ARG A 1 452 ? 15.415 -1.946 0.444 1.00 84.88 452 ARG A O 1
ATOM 3497 N N . THR A 1 453 ? 16.454 -2.290 -1.512 1.00 84.88 453 THR A N 1
ATOM 3498 C CA . THR A 1 453 ? 17.327 -3.365 -1.034 1.00 84.88 453 THR A CA 1
ATOM 3499 C C . THR A 1 453 ? 18.672 -3.311 -1.748 1.00 84.88 453 THR A C 1
ATOM 3501 O O . THR A 1 453 ? 18.755 -2.873 -2.900 1.00 84.88 453 THR A O 1
ATOM 3504 N N . GLU A 1 454 ? 19.732 -3.743 -1.076 1.00 90.62 454 GLU A N 1
ATOM 3505 C CA . GLU A 1 454 ? 21.046 -3.931 -1.686 1.00 90.62 454 GLU A CA 1
ATOM 3506 C C . GLU A 1 454 ? 21.219 -5.393 -2.090 1.00 90.62 454 GLU A C 1
ATOM 3508 O O . GLU A 1 454 ? 20.979 -6.308 -1.302 1.00 90.62 454 GLU A O 1
ATOM 3513 N N . ILE A 1 455 ? 21.640 -5.618 -3.334 1.00 89.00 455 ILE A N 1
ATOM 3514 C CA . ILE A 1 455 ? 22.007 -6.949 -3.815 1.00 89.00 455 ILE A CA 1
ATOM 3515 C C . ILE A 1 455 ? 23.509 -6.963 -4.016 1.00 89.00 455 ILE A C 1
ATOM 3517 O O . ILE A 1 455 ? 24.028 -6.185 -4.814 1.00 89.00 455 ILE A O 1
ATOM 3521 N N . THR A 1 456 ? 24.186 -7.873 -3.320 1.00 89.12 456 THR A N 1
ATOM 3522 C CA . THR A 1 456 ? 25.611 -8.134 -3.497 1.00 89.12 456 THR A CA 1
ATOM 3523 C C . THR A 1 456 ? 25.836 -9.314 -4.434 1.00 89.12 456 THR A C 1
ATOM 3525 O O . THR A 1 456 ? 25.081 -10.291 -4.437 1.00 89.12 456 THR A O 1
ATOM 3528 N N . TRP A 1 457 ? 26.882 -9.222 -5.248 1.00 84.75 457 TRP A N 1
ATOM 3529 C CA . TRP A 1 457 ? 27.316 -10.305 -6.127 1.00 84.75 457 TRP A CA 1
ATOM 3530 C C . TRP A 1 457 ? 28.621 -10.908 -5.609 1.00 84.75 457 TRP A C 1
ATOM 3532 O O . TRP A 1 457 ? 29.451 -10.173 -5.064 1.00 84.75 457 TRP A O 1
ATOM 3542 N N . PRO A 1 458 ? 28.837 -12.227 -5.778 1.00 82.19 458 PRO A N 1
ATOM 3543 C CA . PRO A 1 458 ? 30.145 -12.820 -5.536 1.00 82.19 458 PRO A CA 1
ATOM 3544 C C . PRO A 1 458 ? 31.206 -12.084 -6.360 1.00 82.19 458 PRO A C 1
ATOM 3546 O O . PRO A 1 458 ? 30.946 -11.720 -7.508 1.00 82.19 458 PRO A O 1
ATOM 3549 N N . ALA A 1 459 ? 32.394 -11.872 -5.788 1.00 76.69 459 ALA A N 1
ATOM 3550 C CA . ALA A 1 459 ? 33.532 -11.414 -6.578 1.00 76.69 459 ALA A CA 1
ATOM 3551 C C . ALA A 1 459 ? 33.777 -12.427 -7.709 1.00 76.69 459 ALA A C 1
ATOM 3553 O O . ALA A 1 459 ? 33.831 -13.630 -7.444 1.00 76.69 459 ALA A O 1
ATOM 3554 N N . ALA A 1 460 ? 33.820 -11.919 -8.944 1.00 60.59 460 ALA A N 1
ATOM 3555 C CA . ALA A 1 460 ? 33.979 -12.714 -10.159 1.00 60.59 460 ALA A CA 1
ATOM 3556 C C . ALA A 1 460 ? 35.309 -13.476 -10.201 1.00 60.59 460 ALA A C 1
ATOM 3558 O O . ALA A 1 460 ? 36.315 -12.934 -9.683 1.00 60.59 460 ALA A O 1
#

Radius of gyration: 25.8 Å; chains: 1; bounding box: 60×52×72 Å